Protein AF-A0A1Y2G7P1-F1 (afdb_monomer)

pLDDT: mean 73.38, std 20.94, range [23.89, 98.38]

Radius of gyration: 33.68 Å; Cα contacts (8 Å, |Δi|>4): 853; chains: 1; bounding box: 93×78×113 Å

InterPro domains:
  IPR045379 Crinkler effector protein, N-terminal [PF20147] (40-135)
  IPR052980 Crinkler effector [PTHR33129] (249-434)

Secondary structure (DSSP, 8-state):
--------------------------------PPPPPPEEEEEEEETTS--EEEEEETTSBHHHHHHHHHHH-TTTTTT--GGG-EEEEPPTT--HHHHTT--GGG-EE---TT-BGGGT-TT---SS-EEEEEEPPPPPPTTSSTTSSSSSSS----------PPPHHHHHHTTTTHHHHEETTEE-GGGS-HHHHHHHHHTSSEEPPTTSGGGHHHHHHHHTTT--TTT-SEEE-GGG---TTT-SSEEE--HHHHHHHHHHHHHH-S-TT---SS-EEEEE-STTSSHHHHHHHHHHHHHHT--SSSPPEEEEEPTT-SEEEEEETTTEEEEEEHHHHHHHHTSTTEEEEEES-SS----SSEEEEE--HHHHH-TT-THHHHHHH---EEEPPPPPHHHHHHHHHH-GGGTTS-HHHHHHHHHHHHHHHHSS------EEESS----S---TT-EEEE-SGGGTT-SEEETTTEEEEE---S---EEHHHHHHHHHHHHHTTSS-TT---EEEEEEEGGGGGGPPPPPEE-TTSSB-TT--HHHHTSEEEEEEE-HHHHHHHS-------------

Nearest PDB structures (foldseek):
  5tla-assembly7_G  TM=8.355E-01  e=1.843E-03  Mus musculus
  5vix-assembly1_A  TM=7.094E-01  e=5.937E-04  Naegleria fowleri
  7sol-assembly2_D  TM=7.019E-01  e=7.037E-04  Triticum aestivum
  3dbh-assembly2_I  TM=6.854E-01  e=6.784E-03  Homo sapiens
  2k8h-assembly1_A  TM=5.312E-01  e=1.619E-01  Trypanosoma brucei

Mean predicted aligned error: 20.83 Å

Structure (mmCIF, N/CA/C/O backbone):
data_AF-A0A1Y2G7P1-F1
#
_entry.id   AF-A0A1Y2G7P1-F1
#
loop_
_atom_site.group_PDB
_atom_site.id
_atom_site.type_symbol
_atom_site.label_atom_id
_atom_site.label_alt_id
_atom_site.label_comp_id
_atom_site.label_asym_id
_atom_site.label_entity_id
_atom_site.label_seq_id
_atom_site.pdbx_PDB_ins_code
_atom_site.Cartn_x
_atom_site.Cartn_y
_atom_site.Cartn_z
_atom_site.occupancy
_atom_site.B_iso_or_equiv
_atom_site.auth_seq_id
_atom_site.auth_comp_id
_atom_site.auth_asym_id
_atom_site.auth_atom_id
_atom_site.pdbx_PDB_model_num
ATOM 1 N N . MET A 1 1 ? 52.754 43.845 -76.822 1.00 31.30 1 MET A N 1
ATOM 2 C CA . MET A 1 1 ? 53.497 45.086 -76.475 1.00 31.30 1 MET A CA 1
ATOM 3 C C . MET A 1 1 ? 53.002 46.205 -77.381 1.00 31.30 1 MET A C 1
ATOM 5 O O . MET A 1 1 ? 52.709 45.848 -78.515 1.00 31.30 1 MET A O 1
ATOM 9 N N . PRO A 1 2 ? 52.961 47.497 -76.981 1.00 49.12 2 PRO A N 1
ATOM 10 C CA . PRO A 1 2 ? 53.191 48.156 -75.670 1.00 49.12 2 PRO A CA 1
ATOM 11 C C . PRO A 1 2 ? 51.862 48.698 -75.052 1.00 49.12 2 PRO A C 1
ATOM 13 O O . PRO A 1 2 ? 50.870 48.783 -75.759 1.00 49.12 2 PRO A O 1
ATOM 16 N N . LYS A 1 3 ? 51.668 48.835 -73.722 1.00 32.94 3 LYS A N 1
ATOM 17 C CA . LYS A 1 3 ? 52.196 49.800 -72.703 1.00 32.94 3 LYS A CA 1
ATOM 18 C C . LYS A 1 3 ? 51.730 51.259 -72.932 1.00 32.94 3 LYS A C 1
ATOM 20 O O . LYS A 1 3 ? 51.792 51.708 -74.059 1.00 32.94 3 LYS A O 1
ATOM 25 N N . ALA A 1 4 ? 51.378 52.089 -71.941 1.00 35.31 4 ALA A N 1
ATOM 26 C CA . ALA A 1 4 ? 51.172 51.946 -70.494 1.00 35.31 4 ALA A CA 1
ATOM 27 C C . ALA A 1 4 ? 50.626 53.265 -69.876 1.00 35.31 4 ALA A C 1
ATOM 29 O O . ALA A 1 4 ? 50.975 54.344 -70.330 1.00 35.31 4 ALA A O 1
ATOM 30 N N . LYS A 1 5 ? 49.846 53.099 -68.793 1.00 33.88 5 LYS A N 1
ATOM 31 C CA . LYS A 1 5 ? 49.753 53.823 -67.496 1.00 33.88 5 LYS A CA 1
ATOM 32 C C . LYS A 1 5 ? 49.990 55.342 -67.366 1.00 33.88 5 LYS A C 1
ATOM 34 O O . LYS A 1 5 ? 51.083 55.821 -67.629 1.00 33.88 5 LYS A O 1
ATOM 39 N N . SER A 1 6 ? 49.084 55.977 -66.608 1.00 28.23 6 SER A N 1
ATOM 40 C CA . SER A 1 6 ? 49.309 56.745 -65.350 1.00 28.23 6 SER A CA 1
ATOM 41 C C . SER A 1 6 ? 47.959 57.362 -64.903 1.00 28.23 6 SER A C 1
ATOM 43 O O . SER A 1 6 ? 47.128 57.590 -65.769 1.00 28.23 6 SER A O 1
ATOM 45 N N . ALA A 1 7 ? 47.635 57.781 -63.675 1.00 32.50 7 ALA A N 1
ATOM 46 C CA . ALA A 1 7 ? 47.736 57.289 -62.297 1.00 32.50 7 ALA A CA 1
ATOM 47 C C . ALA A 1 7 ? 47.004 58.333 -61.406 1.00 32.50 7 ALA A C 1
ATOM 49 O O . ALA A 1 7 ? 47.120 59.526 -61.660 1.00 32.50 7 ALA A O 1
ATOM 50 N N . ARG A 1 8 ? 46.362 57.867 -60.319 1.00 27.34 8 ARG A N 1
ATOM 51 C CA . ARG A 1 8 ? 45.894 58.590 -59.104 1.00 27.34 8 ARG A CA 1
ATOM 52 C C . ARG A 1 8 ? 44.649 59.499 -59.153 1.00 27.34 8 ARG A C 1
ATOM 54 O O . ARG A 1 8 ? 44.641 60.568 -59.740 1.00 27.34 8 ARG A O 1
ATOM 61 N N . GLY A 1 9 ? 43.689 59.129 -58.299 1.00 28.19 9 GLY A N 1
ATOM 62 C CA . GLY A 1 9 ? 42.699 59.998 -57.656 1.00 28.19 9 GLY A CA 1
ATOM 63 C C . GLY A 1 9 ? 42.065 59.254 -56.472 1.00 28.19 9 GLY A C 1
ATOM 64 O O . GLY A 1 9 ? 41.576 58.140 -56.636 1.00 28.19 9 GLY A O 1
ATOM 65 N N . THR A 1 10 ? 42.156 59.816 -55.266 1.00 26.39 10 THR A N 1
ATOM 66 C CA . THR A 1 10 ? 41.773 59.209 -53.976 1.00 26.39 10 THR A CA 1
ATOM 67 C C . THR A 1 10 ? 40.494 59.811 -53.388 1.00 26.39 10 THR A C 1
ATOM 69 O O . THR A 1 10 ? 40.346 61.024 -53.406 1.00 26.39 10 THR A O 1
ATOM 72 N N . ARG A 1 11 ? 39.713 58.937 -52.724 1.00 26.28 11 ARG A N 1
ATOM 73 C CA . ARG A 1 11 ? 38.781 59.143 -51.584 1.00 26.28 11 ARG A CA 1
ATOM 74 C C . ARG A 1 11 ? 37.561 60.070 -51.761 1.00 26.28 11 ARG A C 1
ATOM 76 O O . ARG A 1 11 ? 37.703 61.282 -51.757 1.00 26.28 11 ARG A O 1
ATOM 83 N N . ASN A 1 12 ? 36.351 59.495 -51.685 1.00 26.86 12 ASN A N 1
ATOM 84 C CA . ASN A 1 12 ? 35.457 59.614 -50.513 1.00 26.86 12 ASN A CA 1
ATOM 85 C C . ASN A 1 12 ? 34.122 58.851 -50.689 1.00 26.86 12 ASN A C 1
ATOM 87 O O . ASN A 1 12 ? 33.526 58.872 -51.755 1.00 26.86 12 ASN A O 1
ATOM 91 N N . SER A 1 13 ? 33.742 58.193 -49.587 1.00 27.02 13 SER A N 1
ATOM 92 C CA . SER A 1 13 ? 32.450 57.787 -48.991 1.00 27.02 13 SER A CA 1
ATOM 93 C C . SER A 1 13 ? 31.149 57.566 -49.799 1.00 27.02 13 SER A C 1
ATOM 95 O O . SER A 1 13 ? 30.911 58.215 -50.811 1.00 27.02 13 SER A O 1
ATOM 97 N N . PRO A 1 14 ? 30.244 56.682 -49.309 1.00 33.09 14 PRO A N 1
ATOM 98 C CA . PRO A 1 14 ? 29.271 55.991 -50.147 1.00 33.09 14 PRO A CA 1
ATOM 99 C C . PRO A 1 14 ? 27.793 56.385 -49.937 1.00 33.09 14 PRO A C 1
ATOM 101 O O . PRO A 1 14 ? 27.332 56.604 -48.824 1.00 33.09 14 PRO A O 1
ATOM 104 N N . ILE A 1 15 ? 27.071 56.303 -51.060 1.00 29.05 15 ILE A N 1
ATOM 105 C CA . ILE A 1 15 ? 25.807 55.574 -51.297 1.00 29.05 15 ILE A CA 1
ATOM 106 C C . ILE A 1 15 ? 24.517 56.068 -50.615 1.00 29.05 15 ILE A C 1
ATOM 108 O O . ILE A 1 15 ? 24.265 55.870 -49.431 1.00 29.05 15 ILE A O 1
ATOM 112 N N . SER A 1 16 ? 23.599 56.525 -51.473 1.00 25.27 16 SER A N 1
ATOM 113 C CA . SER A 1 16 ? 22.150 56.346 -51.332 1.00 25.27 16 SER A CA 1
ATOM 114 C C . SER A 1 16 ? 21.511 56.119 -52.715 1.00 25.27 16 SER A C 1
ATOM 116 O O . SER A 1 16 ? 22.086 56.538 -53.721 1.00 25.27 16 SER A O 1
ATOM 118 N N . ARG A 1 17 ? 20.303 55.523 -52.714 1.00 25.19 17 ARG A N 1
ATOM 119 C CA . ARG A 1 17 ? 19.355 55.252 -53.829 1.00 25.19 17 ARG A CA 1
ATOM 120 C C . ARG A 1 17 ? 19.599 53.983 -54.648 1.00 25.19 17 ARG A C 1
ATOM 122 O O . ARG A 1 17 ? 20.732 53.644 -54.941 1.00 25.19 17 ARG A O 1
ATOM 129 N N . SER A 1 18 ? 18.599 53.303 -55.202 1.00 23.89 18 SER A N 1
ATOM 130 C CA . SER A 1 18 ? 17.183 52.994 -54.907 1.00 23.89 18 SER A CA 1
ATOM 131 C C . SER A 1 18 ? 16.720 52.180 -56.125 1.00 23.89 18 SER A C 1
ATOM 133 O O . SER A 1 18 ? 17.020 52.630 -57.225 1.00 23.89 18 SER A O 1
ATOM 135 N N . SER A 1 19 ? 15.992 51.070 -55.912 1.00 25.33 19 SER A N 1
ATOM 136 C CA . SER A 1 19 ? 15.000 50.405 -56.807 1.00 25.33 19 SER A CA 1
ATOM 137 C C . SER A 1 19 ? 15.372 50.145 -58.292 1.00 25.33 19 SER A C 1
ATOM 139 O O . SER A 1 19 ? 15.905 50.995 -58.987 1.00 25.33 19 SER A O 1
ATOM 141 N N . THR A 1 20 ? 15.024 49.024 -58.940 1.00 26.11 20 THR A N 1
ATOM 142 C CA . THR A 1 20 ? 13.643 48.559 -59.191 1.00 26.11 20 THR A CA 1
ATOM 143 C C . THR A 1 20 ? 13.661 47.161 -59.864 1.00 26.11 20 THR A C 1
ATOM 145 O O . THR A 1 20 ? 14.368 46.990 -60.851 1.00 26.11 20 THR A O 1
ATOM 148 N N . THR A 1 21 ? 12.826 46.226 -59.361 1.00 26.00 21 THR A N 1
ATOM 149 C CA . THR A 1 21 ? 12.018 45.177 -60.067 1.00 26.00 21 THR A CA 1
ATOM 150 C C . THR A 1 21 ? 12.708 44.071 -60.903 1.00 26.00 21 THR A C 1
ATOM 152 O O . THR A 1 21 ? 13.598 44.355 -61.684 1.00 26.00 21 THR A O 1
ATOM 155 N N . ASN A 1 22 ? 12.320 42.782 -60.885 1.00 25.75 22 ASN A N 1
ATOM 156 C CA . ASN A 1 22 ? 10.956 42.228 -60.894 1.00 25.75 22 ASN A CA 1
ATOM 157 C C . ASN A 1 22 ? 10.887 40.715 -60.519 1.00 25.75 22 ASN A C 1
ATOM 159 O O . ASN A 1 22 ? 11.654 39.909 -61.032 1.00 25.75 22 ASN A O 1
ATOM 163 N N . ASN A 1 23 ? 9.823 40.371 -59.778 1.00 26.50 23 ASN A N 1
ATOM 164 C CA . ASN A 1 23 ? 8.912 39.217 -59.926 1.00 26.50 23 ASN A CA 1
ATOM 165 C C . ASN A 1 23 ? 9.132 37.789 -59.344 1.00 26.50 23 ASN A C 1
ATOM 167 O O . ASN A 1 23 ? 10.006 37.034 -59.751 1.00 26.50 23 ASN A O 1
ATOM 171 N N . LYS A 1 24 ? 8.072 37.408 -58.588 1.00 24.95 24 LYS A N 1
ATOM 172 C CA . LYS A 1 24 ? 7.385 36.102 -58.387 1.00 24.95 24 LYS A CA 1
ATOM 173 C C . LYS A 1 24 ? 7.807 35.163 -57.239 1.00 24.95 24 LYS A C 1
ATOM 175 O O . LYS A 1 24 ? 8.541 34.205 -57.448 1.00 24.95 24 LYS A O 1
ATOM 180 N N . SER A 1 25 ? 7.148 35.305 -56.081 1.00 26.67 25 SER A N 1
ATOM 181 C CA . SER A 1 25 ? 6.130 34.362 -55.536 1.00 26.67 25 SER A CA 1
ATOM 182 C C . SER A 1 25 ? 5.755 34.743 -54.087 1.00 26.67 25 SER A C 1
ATOM 184 O O . SER A 1 25 ? 6.578 35.335 -53.393 1.00 26.67 25 SER A O 1
ATOM 186 N N . PRO A 1 26 ? 4.509 34.497 -53.635 1.00 26.91 26 PRO A N 1
ATOM 187 C CA . PRO A 1 26 ? 3.880 35.295 -52.588 1.00 26.91 26 PRO A CA 1
ATOM 188 C C . PRO A 1 26 ? 4.184 34.790 -51.177 1.00 26.91 26 PRO A C 1
ATOM 190 O O . PRO A 1 26 ? 4.073 33.602 -50.875 1.00 26.91 26 PRO A O 1
ATOM 193 N N . ALA A 1 27 ? 4.457 35.734 -50.281 1.00 29.80 27 ALA A N 1
ATOM 194 C CA . ALA A 1 27 ? 4.279 35.535 -48.856 1.00 29.80 27 ALA A CA 1
ATOM 195 C C . ALA A 1 27 ? 2.784 35.308 -48.573 1.00 29.80 27 ALA A C 1
ATOM 197 O O . ALA A 1 27 ? 1.966 36.207 -48.764 1.00 29.80 27 ALA A O 1
ATOM 198 N N . LYS A 1 28 ? 2.424 34.110 -48.105 1.00 28.98 28 LYS A N 1
ATOM 199 C CA . LYS A 1 28 ? 1.249 33.941 -47.248 1.00 28.98 28 LYS A CA 1
ATOM 200 C C . LYS A 1 28 ? 1.740 34.004 -45.811 1.00 28.98 28 LYS A C 1
ATOM 202 O O . LYS A 1 28 ? 2.539 33.167 -45.393 1.00 28.98 28 LYS A O 1
ATOM 207 N N . SER A 1 29 ? 1.263 35.002 -45.075 1.00 31.45 29 SER A N 1
ATOM 208 C CA . SER A 1 29 ? 1.263 34.970 -43.621 1.00 31.45 29 SER A CA 1
ATOM 209 C C . SER A 1 29 ? 0.626 33.651 -43.178 1.00 31.45 29 SER A C 1
ATOM 211 O O . SER A 1 29 ? -0.489 33.320 -43.584 1.00 31.45 29 SER A O 1
ATOM 213 N N . LYS A 1 30 ? 1.320 32.864 -42.355 1.00 31.47 30 LYS A N 1
ATOM 214 C CA . LYS A 1 30 ? 0.614 31.907 -41.507 1.00 31.47 30 LYS A CA 1
ATOM 215 C C . LYS A 1 30 ? 0.112 32.700 -40.313 1.00 31.47 30 LYS A C 1
ATOM 217 O O . LYS A 1 30 ? 0.827 32.898 -39.338 1.00 31.47 30 LYS A O 1
ATOM 222 N N . ASN A 1 31 ? -1.098 33.225 -40.478 1.00 31.62 31 ASN A N 1
ATOM 223 C CA . ASN A 1 31 ? -1.958 33.590 -39.369 1.00 31.62 31 ASN A CA 1
ATOM 224 C C . ASN A 1 31 ? -2.006 32.392 -38.410 1.00 31.62 31 ASN A C 1
ATOM 226 O O . ASN A 1 31 ? -2.341 31.287 -38.834 1.00 31.62 31 ASN A O 1
ATOM 230 N N . ASN A 1 32 ? -1.703 32.613 -37.133 1.00 39.03 32 ASN A N 1
ATOM 231 C CA . ASN A 1 32 ? -2.288 31.803 -36.073 1.00 39.03 32 ASN A CA 1
ATOM 232 C C . ASN A 1 32 ? -3.768 32.209 -35.987 1.00 39.03 32 ASN A C 1
ATOM 234 O O . ASN A 1 32 ? -4.144 33.010 -35.138 1.00 39.03 32 ASN A O 1
ATOM 238 N N . GLU A 1 33 ? -4.591 31.739 -36.924 1.00 38.78 33 GLU A N 1
ATOM 239 C CA . GLU A 1 33 ? -6.025 31.638 -36.667 1.00 38.78 33 GLU A CA 1
ATOM 240 C C . GLU A 1 33 ? -6.213 30.381 -35.816 1.00 38.78 33 GLU A C 1
ATOM 242 O O . GLU A 1 33 ? -5.834 29.283 -36.229 1.00 38.78 33 GLU A O 1
ATOM 247 N N . SER A 1 34 ? -6.770 30.546 -34.617 1.00 48.38 34 SER A N 1
ATOM 248 C CA . SER A 1 34 ? -7.435 29.449 -33.920 1.00 48.38 34 SER A CA 1
ATOM 249 C C . SER A 1 34 ? -8.430 28.786 -34.887 1.00 48.38 34 SER A C 1
ATOM 251 O O . SER A 1 34 ? -9.052 29.495 -35.690 1.00 48.38 34 SER A O 1
ATOM 253 N N . PRO A 1 35 ? -8.569 27.446 -34.876 1.00 55.44 35 PRO A N 1
ATOM 254 C CA . PRO A 1 35 ? -9.519 26.775 -35.754 1.00 55.44 35 PRO A CA 1
ATOM 255 C C . PRO A 1 35 ? -10.901 27.397 -35.543 1.00 55.44 35 PRO A C 1
ATOM 257 O O . PRO A 1 35 ? -11.364 27.526 -34.409 1.00 55.44 35 PRO A O 1
ATOM 260 N N . LYS A 1 36 ? -11.532 27.865 -36.629 1.00 62.06 36 LYS A N 1
ATOM 261 C CA . LYS A 1 36 ? -12.853 28.493 -36.532 1.00 62.06 36 LYS A CA 1
ATOM 262 C C . LYS A 1 36 ? -13.817 27.492 -35.891 1.00 62.06 36 LYS A C 1
ATOM 264 O O . LYS A 1 36 ? -13.883 26.362 -36.368 1.00 62.06 36 LYS A O 1
ATOM 269 N N . PRO A 1 37 ? -14.565 27.896 -34.856 1.00 67.62 37 PRO A N 1
ATOM 270 C CA . PRO A 1 37 ? -15.436 26.993 -34.124 1.00 67.62 37 PRO A CA 1
ATOM 271 C C . PRO A 1 37 ? -16.481 26.375 -35.049 1.00 67.62 37 PRO A C 1
ATOM 273 O O . PRO A 1 37 ? -17.202 27.077 -35.766 1.00 67.62 37 PRO A O 1
ATOM 276 N N . ILE A 1 38 ? -16.530 25.045 -35.047 1.00 79.88 38 ILE A N 1
ATOM 277 C CA . ILE A 1 38 ? -17.348 24.237 -35.950 1.00 79.88 38 ILE A CA 1
ATOM 278 C C . ILE A 1 38 ? -18.641 23.869 -35.223 1.00 79.88 38 ILE A C 1
ATOM 280 O O . ILE A 1 38 ? -18.626 23.562 -34.032 1.00 79.88 38 ILE A O 1
ATOM 284 N N . LYS A 1 39 ? -19.780 23.892 -35.924 1.00 81.19 39 LYS A N 1
ATOM 285 C CA . LYS A 1 39 ? -21.043 23.377 -35.378 1.00 81.19 39 LYS A CA 1
ATOM 286 C C . LYS A 1 39 ? -21.037 21.850 -35.434 1.00 81.19 39 LYS A C 1
ATOM 288 O O . LYS A 1 39 ? -20.997 21.276 -36.517 1.00 81.19 39 LYS A O 1
ATOM 293 N N . LEU A 1 40 ? -21.115 21.217 -34.273 1.00 81.31 40 LEU A N 1
ATOM 294 C CA . LEU A 1 40 ? -21.243 19.779 -34.091 1.00 81.31 40 LEU A CA 1
ATOM 295 C C . LEU A 1 40 ? -22.725 19.418 -33.965 1.00 81.31 40 LEU A C 1
ATOM 297 O O . LEU A 1 40 ? -23.466 20.079 -33.237 1.00 81.31 40 LEU A O 1
ATOM 301 N N . LYS A 1 41 ? -23.156 18.361 -34.658 1.00 82.06 41 LYS A N 1
ATOM 302 C CA . LYS A 1 41 ? -24.467 17.736 -34.451 1.00 82.06 41 LYS A CA 1
ATOM 303 C C . LYS A 1 41 ? -24.257 16.417 -33.711 1.00 82.06 41 LYS A C 1
ATOM 305 O O . LYS A 1 41 ? -23.671 15.492 -34.263 1.00 82.06 41 LYS A O 1
ATOM 310 N N . LEU A 1 42 ? -24.726 16.360 -32.471 1.00 84.31 42 LEU A N 1
ATOM 311 C CA . LEU A 1 42 ? -24.553 15.237 -31.552 1.00 84.31 42 LEU A CA 1
ATOM 312 C C . LEU A 1 42 ? -25.895 14.521 -31.389 1.00 84.31 42 LEU A C 1
ATOM 314 O O . LEU A 1 42 ? -26.913 15.181 -31.189 1.00 84.31 42 LEU A O 1
ATOM 318 N N . PHE A 1 43 ? -25.911 13.196 -31.482 1.00 79.12 43 PHE A N 1
ATOM 319 C CA . PHE A 1 43 ? -27.085 12.356 -31.255 1.00 79.12 43 PHE A CA 1
ATOM 320 C C . PHE A 1 43 ? -27.041 11.792 -29.833 1.00 79.12 43 PHE A C 1
ATOM 322 O O . PHE A 1 43 ? -26.164 11.005 -29.488 1.00 79.12 43 PHE A O 1
ATOM 329 N N . CYS A 1 44 ? -27.983 12.219 -29.003 1.00 82.31 44 CYS A N 1
ATOM 330 C CA . CYS A 1 44 ? -28.086 11.869 -27.597 1.00 82.31 44 CYS A CA 1
ATOM 331 C C . CYS A 1 44 ? -29.008 10.659 -27.413 1.00 82.31 44 CYS A C 1
ATOM 333 O O . CYS A 1 44 ? -30.146 10.654 -27.891 1.00 82.31 44 CYS A O 1
ATOM 335 N N . LEU A 1 45 ? -28.506 9.653 -26.702 1.00 78.69 45 LEU A N 1
ATOM 336 C CA . LEU A 1 45 ? -29.203 8.425 -26.340 1.00 78.69 45 LEU A CA 1
ATOM 337 C C . LEU A 1 45 ? -29.449 8.429 -24.830 1.00 78.69 45 LEU A C 1
ATOM 339 O O . LEU A 1 45 ? -28.504 8.532 -24.047 1.00 78.69 45 LEU A O 1
ATOM 343 N N . VAL A 1 46 ? -30.713 8.316 -24.432 1.00 80.75 46 VAL A N 1
ATOM 344 C CA . VAL A 1 46 ? -31.150 8.235 -23.032 1.00 80.75 46 VAL A CA 1
ATOM 345 C C . VAL A 1 46 ? -31.907 6.922 -22.866 1.00 80.75 46 VAL A C 1
ATOM 347 O O . VAL A 1 46 ? -32.725 6.561 -23.710 1.00 80.75 46 VAL A O 1
ATOM 350 N N . GLU A 1 47 ? -31.620 6.182 -21.799 1.00 70.75 47 GLU A N 1
ATOM 351 C CA . GLU A 1 47 ? -32.280 4.903 -21.532 1.00 70.75 47 GLU A CA 1
ATOM 352 C C . GLU A 1 47 ? -33.789 5.110 -21.313 1.00 70.75 47 GLU A C 1
ATOM 354 O O . GLU A 1 47 ? -34.194 5.850 -20.420 1.00 70.75 47 GLU A O 1
ATOM 359 N N . GLY A 1 48 ? -34.618 4.459 -22.137 1.00 64.38 48 GLY A N 1
ATOM 360 C CA . GLY A 1 48 ? -36.083 4.540 -22.060 1.00 64.38 48 GLY A CA 1
ATOM 361 C C . GLY A 1 48 ? -36.733 5.693 -22.837 1.00 64.38 48 GLY A C 1
ATOM 362 O O . GLY A 1 48 ? -37.957 5.750 -22.887 1.00 64.38 48 GLY A O 1
ATOM 363 N N . GLU A 1 49 ? -35.953 6.559 -23.489 1.00 73.69 49 GLU A N 1
ATOM 364 C CA . GLU A 1 49 ? -36.443 7.733 -24.229 1.00 73.69 49 GLU A CA 1
ATOM 365 C C . GLU A 1 49 ? -36.010 7.687 -25.708 1.00 73.69 49 GLU A C 1
ATOM 367 O O . GLU A 1 49 ? -34.983 7.086 -26.043 1.00 73.69 49 GLU A O 1
ATOM 372 N N . PRO A 1 50 ? -36.757 8.320 -26.634 1.00 72.31 50 PRO A N 1
ATOM 373 C CA . PRO A 1 50 ? -36.354 8.387 -28.032 1.00 72.31 50 PRO A CA 1
ATOM 374 C C . PRO A 1 50 ? -35.084 9.233 -28.204 1.00 72.31 50 PRO A C 1
ATOM 376 O O . PRO A 1 50 ? -34.925 10.296 -27.601 1.00 72.31 50 PRO A O 1
ATOM 379 N N . ALA A 1 51 ? -34.190 8.775 -29.083 1.00 77.44 51 ALA A N 1
ATOM 380 C CA . ALA A 1 51 ? -32.969 9.495 -29.423 1.00 77.44 51 ALA A CA 1
ATOM 381 C C . ALA A 1 51 ? -33.279 10.885 -30.005 1.00 77.44 51 ALA A C 1
ATOM 383 O O . ALA A 1 51 ? -34.177 11.043 -30.835 1.00 77.44 51 ALA A O 1
ATOM 384 N N . PHE A 1 52 ? -32.492 11.889 -29.625 1.00 82.56 52 PHE A N 1
ATOM 385 C CA . PHE A 1 52 ? -32.646 13.262 -30.112 1.00 82.56 52 PHE A CA 1
ATOM 386 C C . PHE A 1 52 ? -31.290 13.885 -30.434 1.00 82.56 52 PHE A C 1
ATOM 388 O O . PHE A 1 52 ? -30.262 13.426 -29.953 1.00 82.56 52 PHE A O 1
ATOM 395 N N . SER A 1 53 ? -31.262 14.933 -31.263 1.00 84.38 53 SER A N 1
ATOM 396 C CA . SER A 1 53 ? -30.006 15.601 -31.627 1.00 84.38 53 SER A CA 1
ATOM 397 C C . SER A 1 53 ? -29.876 17.000 -31.033 1.00 84.38 53 SER A C 1
ATOM 399 O O . SER A 1 53 ? -30.822 17.793 -31.106 1.00 84.38 53 SER A O 1
ATOM 401 N N . VAL A 1 54 ? -28.677 17.327 -30.559 1.00 88.06 54 VAL A N 1
ATOM 402 C CA . VAL A 1 54 ? -28.271 18.654 -30.084 1.00 88.06 54 VAL A CA 1
ATOM 403 C C . VAL A 1 54 ? -27.233 19.235 -31.041 1.00 88.06 54 VAL A C 1
ATOM 405 O O . VAL A 1 54 ? -26.371 18.521 -31.550 1.00 88.06 54 VAL A O 1
ATOM 408 N N . ILE A 1 55 ? -27.337 20.536 -31.319 1.00 84.31 55 ILE A N 1
ATOM 409 C CA . ILE A 1 55 ? -26.348 21.271 -32.110 1.00 84.31 55 ILE A CA 1
ATOM 410 C C . ILE A 1 55 ? -25.593 22.193 -31.161 1.00 84.31 55 ILE A C 1
ATOM 412 O O . ILE A 1 55 ? -26.214 23.036 -30.520 1.00 84.31 55 ILE A O 1
ATOM 416 N N . ILE A 1 56 ? -24.273 22.052 -31.106 1.00 88.12 56 ILE A N 1
ATOM 417 C CA . ILE A 1 56 ? -23.394 22.843 -30.237 1.00 88.12 56 ILE A CA 1
ATOM 418 C C . ILE A 1 56 ? -22.123 23.235 -30.989 1.00 88.12 56 ILE A C 1
ATOM 420 O O . ILE A 1 56 ? -21.779 22.608 -31.991 1.00 88.12 56 ILE A O 1
ATOM 424 N N . ARG A 1 57 ? -21.423 24.286 -30.564 1.00 82.88 57 ARG A N 1
ATOM 425 C CA . ARG A 1 57 ? -20.142 24.656 -31.174 1.00 82.88 57 ARG A CA 1
ATOM 426 C C . ARG A 1 57 ? -18.977 23.936 -30.496 1.00 82.88 57 ARG A C 1
ATOM 428 O O . ARG A 1 57 ? -19.016 23.669 -29.303 1.00 82.88 57 ARG A O 1
ATOM 435 N N . SER A 1 58 ? -17.924 23.652 -31.255 1.00 78.56 58 SER A N 1
ATOM 436 C CA . SER A 1 58 ? -16.739 22.938 -30.764 1.00 78.56 58 SER A CA 1
ATOM 437 C C . SER A 1 58 ? -15.909 23.715 -29.729 1.00 78.56 58 SER A C 1
ATOM 439 O O . SER A 1 58 ? -15.116 23.105 -29.025 1.00 78.56 58 SER A O 1
ATOM 441 N N . ASP A 1 59 ? -16.056 25.041 -29.649 1.00 77.25 59 ASP A N 1
ATOM 442 C CA . ASP A 1 59 ? -15.407 25.904 -28.645 1.00 77.25 59 ASP A CA 1
ATOM 443 C C . ASP A 1 59 ? -16.182 25.991 -27.323 1.00 77.25 59 ASP A C 1
ATOM 445 O O . ASP A 1 59 ? -15.726 26.631 -26.382 1.00 77.25 59 ASP A O 1
ATOM 449 N N . GLN A 1 60 ? -17.362 25.373 -27.245 1.00 80.50 60 GLN A N 1
ATOM 450 C CA . GLN A 1 60 ? -18.143 25.323 -26.014 1.00 80.50 60 GLN A CA 1
ATOM 451 C C . GLN A 1 60 ? -17.686 24.167 -25.122 1.00 80.50 60 GLN A C 1
ATOM 453 O O . GLN A 1 60 ? -17.070 23.199 -25.583 1.00 80.50 60 GLN A O 1
ATOM 458 N N . THR A 1 61 ? -17.969 24.301 -23.830 1.00 82.50 61 THR A N 1
ATOM 459 C CA . THR A 1 61 ? -17.542 23.364 -22.788 1.00 82.50 61 THR A CA 1
ATOM 460 C C . THR A 1 61 ? -18.481 22.163 -22.673 1.00 82.50 61 THR A C 1
ATOM 462 O O . THR A 1 61 ? -19.559 22.110 -23.275 1.00 82.50 61 THR A O 1
ATOM 465 N N . ILE A 1 62 ? -18.078 21.176 -21.871 1.00 81.38 62 ILE A N 1
ATOM 466 C CA . ILE A 1 62 ? -18.934 20.034 -21.531 1.00 81.38 62 ILE A CA 1
ATOM 467 C C . ILE A 1 62 ? -20.161 20.473 -20.710 1.00 81.38 62 ILE A C 1
ATOM 469 O O . ILE A 1 62 ? -21.228 19.885 -20.880 1.00 81.38 62 ILE A O 1
ATOM 473 N N . ASP A 1 63 ? -20.061 21.517 -19.885 1.00 82.94 63 ASP A N 1
ATOM 474 C CA . ASP A 1 63 ? -21.218 22.059 -19.156 1.00 82.94 63 ASP A CA 1
ATOM 475 C C . ASP A 1 63 ? -22.234 22.713 -20.089 1.00 82.94 63 ASP A C 1
ATOM 477 O O . ASP A 1 63 ? -23.421 22.397 -20.015 1.00 82.94 63 ASP A O 1
ATOM 481 N N . ASP A 1 64 ? -21.764 23.510 -21.053 1.00 85.31 64 ASP A N 1
ATOM 482 C CA . ASP A 1 64 ? -22.635 24.080 -22.087 1.00 85.31 64 ASP A CA 1
ATOM 483 C C . ASP A 1 64 ? -23.377 22.974 -22.862 1.00 85.31 64 ASP A C 1
ATOM 485 O O . ASP A 1 64 ? -24.534 23.134 -23.262 1.00 85.31 64 ASP A O 1
ATOM 489 N N . LEU A 1 65 ? -22.723 21.822 -23.069 1.00 86.50 65 LEU A N 1
ATOM 490 C CA . LEU A 1 65 ? -23.343 20.650 -23.682 1.00 86.50 65 LEU A CA 1
ATOM 491 C C . LEU A 1 65 ? -24.402 20.011 -22.781 1.00 86.50 65 LEU A C 1
ATOM 493 O O . LEU A 1 65 ? -25.477 19.669 -23.273 1.00 86.50 65 LEU A O 1
ATOM 497 N N . LYS A 1 66 ? -24.134 19.854 -21.482 1.00 88.56 66 LYS A N 1
ATOM 498 C CA . LYS A 1 66 ? -25.116 19.327 -20.521 1.00 88.56 66 LYS A CA 1
ATOM 499 C C . LYS A 1 66 ? -26.352 20.222 -20.442 1.00 88.56 66 LYS A C 1
ATOM 501 O O . LYS A 1 66 ? -27.473 19.709 -20.486 1.00 88.56 66 LYS A O 1
ATOM 506 N N . ASP A 1 67 ? -26.157 21.537 -20.419 1.00 87.81 67 ASP A N 1
ATOM 507 C CA . ASP A 1 67 ? -27.238 22.521 -20.442 1.00 87.81 67 ASP A CA 1
ATOM 508 C C . ASP A 1 67 ? -28.053 22.426 -21.737 1.00 87.81 67 ASP A C 1
ATOM 510 O O . ASP A 1 67 ? -29.285 22.353 -21.701 1.00 87.81 67 ASP A O 1
ATOM 514 N N . ALA A 1 68 ? -27.383 22.334 -22.890 1.00 87.94 68 ALA A N 1
ATOM 515 C CA . ALA A 1 68 ? -28.045 22.192 -24.184 1.00 87.94 68 ALA A CA 1
ATOM 516 C C . ALA A 1 68 ? -28.827 20.870 -24.317 1.00 87.94 68 ALA A C 1
ATOM 518 O O . ALA A 1 68 ? -29.915 20.854 -24.897 1.00 87.94 68 ALA A O 1
ATOM 519 N N . ILE A 1 69 ? -28.305 19.766 -23.771 1.00 87.88 69 ILE A N 1
ATOM 520 C CA . ILE A 1 69 ? -28.982 18.460 -23.727 1.00 87.88 69 ILE A CA 1
ATOM 521 C C . ILE A 1 69 ? -30.234 18.537 -22.857 1.00 87.88 69 ILE A C 1
ATOM 523 O O . ILE A 1 69 ? -31.307 18.114 -23.297 1.00 87.88 69 ILE A O 1
ATOM 527 N N . LYS A 1 70 ? -30.119 19.118 -21.659 1.00 85.81 70 LYS A N 1
ATOM 528 C CA . LYS A 1 70 ? -31.246 19.260 -20.737 1.00 85.81 70 LYS A CA 1
ATOM 529 C C . LYS A 1 70 ? -32.347 20.141 -21.321 1.00 85.81 70 LYS A C 1
ATOM 531 O O . LYS A 1 70 ? -33.501 19.729 -21.323 1.00 85.81 70 LYS A O 1
ATOM 536 N N . ALA A 1 71 ? -31.994 21.299 -21.879 1.00 87.44 71 ALA A N 1
ATOM 537 C CA . ALA A 1 71 ? -32.951 22.216 -22.502 1.00 87.44 71 ALA A CA 1
ATOM 538 C C . ALA A 1 71 ? -33.673 21.592 -23.710 1.00 87.44 71 ALA A C 1
ATOM 540 O O . ALA A 1 71 ? -34.800 21.961 -24.036 1.00 87.44 71 ALA A O 1
ATOM 541 N N . LYS A 1 72 ? -33.036 20.637 -24.401 1.00 85.81 72 LYS A N 1
ATOM 542 C CA . LYS A 1 72 ? -33.625 19.976 -25.571 1.00 85.81 72 LYS A CA 1
ATOM 543 C C . LYS A 1 72 ? -34.652 18.902 -25.206 1.00 85.81 72 LYS A C 1
ATOM 545 O O . LYS A 1 72 ? -35.540 18.645 -26.019 1.00 85.81 72 LYS A O 1
ATOM 550 N N . ASN A 1 73 ? -34.536 18.287 -24.028 1.00 80.88 73 ASN A N 1
ATOM 551 C CA . ASN A 1 73 ? -35.459 17.260 -23.547 1.00 80.88 73 ASN A CA 1
ATOM 552 C C . ASN A 1 73 ? -35.692 17.380 -22.029 1.00 80.88 73 ASN A C 1
ATOM 554 O O . ASN A 1 73 ? -35.317 16.504 -21.252 1.00 80.88 73 ASN A O 1
ATOM 558 N N . GLU A 1 74 ? -36.313 18.483 -21.602 1.00 76.88 74 GLU A N 1
ATOM 559 C CA . GLU A 1 74 ? -36.524 18.794 -20.178 1.00 76.88 74 GLU A CA 1
ATOM 560 C C . GLU A 1 74 ? -37.320 17.711 -19.434 1.00 76.88 74 GLU A C 1
ATOM 562 O O . GLU A 1 74 ? -37.054 17.439 -18.263 1.00 76.88 74 GLU A O 1
ATOM 567 N N . ASN A 1 75 ? -38.261 17.054 -20.121 1.00 76.12 75 ASN A N 1
ATOM 568 C CA . ASN A 1 75 ? -39.112 16.018 -19.537 1.00 76.12 75 ASN A CA 1
ATOM 569 C C . ASN A 1 75 ? -38.312 14.773 -19.125 1.00 76.12 75 ASN A C 1
ATOM 571 O O . ASN A 1 75 ? -38.517 14.267 -18.022 1.00 76.12 75 ASN A O 1
ATOM 575 N N . ALA A 1 76 ? -37.368 14.326 -19.962 1.00 72.25 76 ALA A N 1
ATOM 576 C CA . ALA A 1 76 ? -36.518 13.163 -19.683 1.00 72.25 76 ALA A CA 1
ATOM 577 C C . ALA A 1 76 ? -35.559 13.381 -18.497 1.00 72.25 76 ALA A C 1
ATOM 579 O O . ALA A 1 76 ? -35.081 12.424 -17.889 1.00 72.25 76 ALA A O 1
ATOM 580 N N . PHE A 1 77 ? -35.284 14.640 -18.144 1.00 80.56 77 PHE A N 1
ATOM 581 C CA . PHE A 1 77 ? -34.348 15.017 -17.080 1.00 80.56 77 PHE A CA 1
ATOM 582 C C . PHE A 1 77 ? -35.023 15.772 -15.931 1.00 80.56 77 PHE A C 1
ATOM 584 O O . PHE A 1 77 ? -34.351 16.456 -15.151 1.00 80.56 77 PHE A O 1
ATOM 591 N N . ASN A 1 78 ? -36.350 15.665 -15.814 1.00 72.31 78 ASN A N 1
ATOM 592 C CA . ASN A 1 78 ? -37.111 16.417 -14.830 1.00 72.31 78 ASN A CA 1
ATOM 593 C C . ASN A 1 78 ? -36.618 16.121 -13.403 1.00 72.31 78 ASN A C 1
ATOM 595 O O . ASN A 1 78 ? -36.517 14.975 -12.963 1.00 72.31 78 ASN A O 1
ATOM 599 N N . GLY A 1 79 ? -36.297 17.186 -12.674 1.00 72.44 79 GLY A N 1
ATOM 600 C CA . GLY A 1 79 ? -35.766 17.118 -11.322 1.00 72.44 79 GLY A CA 1
ATOM 601 C C . GLY A 1 79 ? -34.249 16.962 -11.221 1.00 72.44 79 GLY A C 1
ATOM 602 O O . GLY A 1 79 ? -33.754 17.188 -10.122 1.00 72.44 79 GLY A O 1
ATOM 603 N N . THR A 1 80 ? -33.506 16.652 -12.287 1.00 77.12 80 THR A N 1
ATOM 604 C CA . THR A 1 80 ? -32.032 16.505 -12.278 1.00 77.12 80 THR A CA 1
ATOM 605 C C . THR A 1 80 ? -31.354 17.796 -12.739 1.00 77.12 80 THR A C 1
ATOM 607 O O . THR A 1 80 ? -31.773 18.402 -13.726 1.00 77.12 80 THR A O 1
ATOM 610 N N . ASP A 1 81 ? -30.328 18.270 -12.025 1.00 79.81 81 ASP A N 1
ATOM 611 C CA . ASP A 1 81 ? -29.556 19.442 -12.458 1.00 79.81 81 ASP A CA 1
ATOM 612 C C . ASP A 1 81 ? -28.688 19.071 -13.677 1.00 79.81 81 ASP A C 1
ATOM 614 O O . ASP A 1 81 ? -28.221 17.940 -13.777 1.00 79.81 81 ASP A O 1
ATOM 618 N N . ALA A 1 82 ? -28.483 19.994 -14.621 1.00 80.94 82 ALA A N 1
ATOM 619 C CA . ALA A 1 82 ? -27.705 19.720 -15.832 1.00 80.94 82 ALA A CA 1
ATOM 620 C C . ALA A 1 82 ? -26.293 19.229 -15.484 1.00 80.94 82 ALA A C 1
ATOM 622 O O . ALA A 1 82 ? -25.824 18.250 -16.060 1.00 80.94 82 ALA A O 1
ATOM 623 N N . LYS A 1 83 ? -25.667 19.826 -14.461 1.00 78.81 83 LYS A N 1
ATOM 624 C CA . LYS A 1 83 ? -24.340 19.433 -13.959 1.00 78.81 83 LYS A CA 1
ATOM 625 C C . LYS A 1 83 ? -24.260 17.967 -13.511 1.00 78.81 83 LYS A C 1
ATOM 627 O O . LYS A 1 83 ? -23.202 17.348 -13.642 1.00 78.81 83 LYS A O 1
ATOM 632 N N . ASP A 1 84 ? -25.377 17.408 -13.039 1.00 79.12 84 ASP A N 1
ATOM 633 C CA . ASP A 1 84 ? -25.465 16.043 -12.513 1.00 79.12 84 ASP A CA 1
ATOM 634 C C . ASP A 1 84 ? -25.587 14.992 -13.632 1.00 79.12 84 ASP A C 1
ATOM 636 O O . ASP A 1 84 ? -25.503 13.794 -13.360 1.00 79.12 84 ASP A O 1
ATOM 640 N N . LEU A 1 85 ? -25.781 15.410 -14.889 1.00 82.38 85 LEU A N 1
ATOM 641 C CA . LEU A 1 85 ? -25.810 14.502 -16.034 1.00 82.38 85 LEU A CA 1
ATOM 642 C C . LEU A 1 85 ? -24.420 13.907 -16.285 1.00 82.38 85 LEU A C 1
ATOM 644 O O . LEU A 1 85 ? -23.410 14.619 -16.304 1.00 82.38 85 LEU A O 1
ATOM 648 N N . ILE A 1 86 ? -24.373 12.600 -16.537 1.00 81.94 86 ILE A N 1
ATOM 649 C CA . ILE A 1 86 ? -23.154 11.890 -16.931 1.00 81.94 86 ILE A CA 1
ATOM 650 C C . ILE A 1 86 ? -23.197 11.688 -18.446 1.00 81.94 86 ILE A C 1
ATOM 652 O O . ILE A 1 86 ? -24.119 11.057 -18.963 1.00 81.94 86 ILE A O 1
ATOM 656 N N . LEU A 1 87 ? -22.200 12.220 -19.159 1.00 81.38 87 LEU A N 1
ATOM 657 C CA . LEU A 1 87 ? -22.089 12.102 -20.614 1.00 81.38 87 LEU A CA 1
ATOM 658 C C . LEU A 1 87 ? -20.993 11.100 -20.984 1.00 81.38 87 LEU A C 1
ATOM 660 O O . LEU A 1 87 ? -19.855 11.208 -20.523 1.00 81.38 87 LEU A O 1
ATOM 664 N N . LYS A 1 88 ? -21.331 10.138 -21.842 1.00 79.06 88 LYS A N 1
ATOM 665 C CA . LYS A 1 88 ? -20.416 9.108 -22.345 1.00 79.06 88 LYS A CA 1
ATOM 666 C C . LYS A 1 88 ? -20.355 9.164 -23.867 1.00 79.06 88 LYS A C 1
ATOM 668 O O . LYS A 1 88 ? -21.371 8.994 -24.536 1.00 79.06 88 LYS A O 1
ATOM 673 N N . LEU A 1 89 ? -19.168 9.405 -24.415 1.00 77.12 89 LEU A N 1
ATOM 674 C CA . LEU A 1 89 ? -18.933 9.483 -25.853 1.00 77.12 89 LEU A CA 1
ATOM 675 C C . LEU A 1 89 ? -18.691 8.090 -26.444 1.00 77.12 89 LEU A C 1
ATOM 677 O O . LEU A 1 89 ? -17.885 7.317 -25.918 1.00 77.12 89 LEU A O 1
ATOM 681 N N . ILE A 1 90 ? -19.348 7.806 -27.569 1.00 67.25 90 ILE A N 1
ATOM 682 C CA . ILE A 1 90 ? -19.114 6.594 -28.357 1.00 67.25 90 ILE A CA 1
ATOM 683 C C . ILE A 1 90 ? -18.006 6.868 -29.397 1.00 67.25 90 ILE A C 1
ATOM 685 O O . ILE A 1 90 ? -18.114 7.847 -30.140 1.00 67.25 90 ILE A O 1
ATOM 689 N N . PRO A 1 91 ? -16.948 6.036 -29.484 1.00 55.44 91 PRO A N 1
ATOM 690 C CA . PRO A 1 91 ? -15.888 6.189 -30.485 1.00 55.44 91 PRO A CA 1
ATOM 691 C C . PRO A 1 91 ? -16.391 6.045 -31.937 1.00 55.44 91 PRO A C 1
ATOM 693 O O . PRO A 1 91 ? -17.275 5.235 -32.227 1.00 55.44 91 PRO A O 1
ATOM 696 N N . ASN A 1 92 ? -15.804 6.816 -32.861 1.00 54.34 92 ASN A N 1
ATOM 697 C CA . ASN A 1 92 ? -16.198 6.868 -34.278 1.00 54.34 92 ASN A CA 1
ATOM 698 C C . ASN A 1 92 ? -16.150 5.490 -34.972 1.00 54.34 92 ASN A C 1
ATOM 700 O O . ASN A 1 92 ? -15.175 4.759 -34.822 1.00 54.34 92 ASN A O 1
ATOM 704 N N . GLY A 1 93 ? -17.162 5.196 -35.804 1.00 50.47 93 GLY A N 1
ATOM 705 C CA . GLY A 1 93 ? -17.224 4.002 -36.667 1.00 50.47 93 GLY A CA 1
ATOM 706 C C . GLY A 1 93 ? -18.281 2.953 -36.296 1.00 50.47 93 GLY A C 1
ATOM 707 O O . GLY A 1 93 ? -18.419 1.979 -37.025 1.00 50.47 93 GLY A O 1
ATOM 708 N N . SER A 1 94 ? -19.038 3.156 -35.213 1.00 50.81 94 SER A N 1
ATOM 709 C CA . SER A 1 94 ? -20.038 2.189 -34.725 1.00 50.81 94 SER A CA 1
ATOM 710 C C . SER A 1 94 ? -21.421 2.416 -35.354 1.00 50.81 94 SER A C 1
ATOM 712 O O . SER A 1 94 ? -21.908 3.550 -35.408 1.00 50.81 94 SER A O 1
ATOM 714 N N . THR A 1 95 ? -22.076 1.349 -35.813 1.00 50.31 95 THR A N 1
ATOM 715 C CA . THR A 1 95 ? -23.456 1.385 -36.339 1.00 50.31 95 THR A CA 1
ATOM 716 C C . THR A 1 95 ? -24.500 1.359 -35.213 1.00 50.31 95 THR A C 1
ATOM 718 O O . THR A 1 95 ? -24.226 0.886 -34.114 1.00 50.31 95 THR A O 1
ATOM 721 N N . VAL A 1 96 ? -25.729 1.840 -35.467 1.00 47.09 96 VAL A N 1
ATOM 722 C CA . VAL A 1 96 ? -26.826 1.872 -34.466 1.00 47.09 96 VAL A CA 1
ATOM 723 C C . VAL A 1 96 ? -27.146 0.475 -33.904 1.00 47.09 96 VAL A C 1
ATOM 725 O O . VAL A 1 96 ? -27.519 0.338 -32.741 1.00 47.09 96 VAL A O 1
ATOM 728 N N . GLU A 1 97 ? -26.948 -0.572 -34.704 1.00 43.88 97 GLU A N 1
ATOM 729 C CA . GLU A 1 97 ? -27.201 -1.970 -34.334 1.00 43.88 97 GLU A CA 1
ATOM 730 C C . GLU A 1 97 ? -26.098 -2.565 -33.437 1.00 43.88 97 GLU A C 1
ATOM 732 O O . GLU A 1 97 ? -26.382 -3.435 -32.610 1.00 43.88 97 GLU A O 1
ATOM 737 N N . GLU A 1 98 ? -24.865 -2.055 -33.518 1.00 48.31 98 GLU A N 1
ATOM 738 C CA . GLU A 1 98 ? -23.765 -2.417 -32.610 1.00 48.31 98 GLU A CA 1
ATOM 739 C C . GLU A 1 98 ? -23.921 -1.761 -31.227 1.00 48.31 98 GLU A C 1
ATOM 741 O O . GLU A 1 98 ? -23.508 -2.343 -30.223 1.00 48.31 98 GLU A O 1
ATOM 746 N N . LEU A 1 99 ? -24.598 -0.607 -31.134 1.00 47.25 99 LEU A N 1
ATOM 747 C CA . LEU A 1 99 ? -24.829 0.117 -29.872 1.00 47.25 99 LEU A CA 1
ATOM 748 C C . LEU A 1 99 ? -25.682 -0.663 -28.865 1.00 47.25 99 LEU A C 1
ATOM 750 O O . LEU A 1 99 ? -25.486 -0.524 -27.660 1.00 47.25 99 LEU A O 1
ATOM 754 N N . CYS A 1 100 ? -26.597 -1.515 -29.337 1.00 42.19 100 CYS A N 1
ATOM 755 C CA . CYS A 1 100 ? -27.421 -2.357 -28.461 1.00 42.19 100 CYS A CA 1
ATOM 756 C C . CYS A 1 100 ? -26.644 -3.548 -27.865 1.00 42.19 100 CYS A C 1
ATOM 758 O O . CYS A 1 100 ? -27.161 -4.233 -26.985 1.00 42.19 100 CYS A O 1
ATOM 760 N N . LYS A 1 101 ? -25.420 -3.812 -28.346 1.00 45.03 101 LYS A N 1
ATOM 761 C CA . LYS A 1 101 ? -24.563 -4.937 -27.929 1.00 45.03 101 LYS A CA 1
ATOM 762 C C . LYS A 1 101 ? -23.192 -4.490 -27.403 1.00 45.03 101 LYS A C 1
ATOM 764 O O . LYS A 1 101 ? -22.350 -5.336 -27.112 1.00 45.03 101 LYS A O 1
ATOM 769 N N . PHE A 1 102 ? -22.959 -3.183 -27.290 1.00 43.16 102 PHE A N 1
ATOM 770 C CA . PHE A 1 102 ? -21.670 -2.618 -26.898 1.00 43.16 102 PHE A CA 1
ATOM 771 C C . PHE A 1 102 ? -21.442 -2.754 -25.376 1.00 43.16 102 PHE A C 1
ATOM 773 O O . PHE A 1 102 ? -22.333 -2.387 -24.603 1.00 43.16 102 PHE A O 1
ATOM 780 N N . PRO A 1 103 ? -20.276 -3.242 -24.906 1.00 50.00 103 PRO A N 1
ATOM 781 C CA . PRO A 1 103 ? -19.968 -3.307 -23.476 1.00 50.00 103 PRO A CA 1
ATOM 782 C C . PRO A 1 103 ? -19.906 -1.898 -22.869 1.00 50.00 103 PRO A C 1
ATOM 784 O O . PRO A 1 103 ? -19.232 -1.012 -23.402 1.00 50.00 103 PRO A O 1
ATOM 787 N N . LYS A 1 104 ? -20.598 -1.672 -21.743 1.00 49.84 104 LYS A N 1
ATOM 788 C CA . LYS A 1 104 ? -20.665 -0.350 -21.085 1.00 49.84 104 LYS A CA 1
ATOM 789 C C . LYS A 1 104 ? -19.294 0.129 -20.565 1.00 49.84 104 LYS A C 1
ATOM 791 O O . LYS A 1 104 ? -19.156 1.321 -20.289 1.00 49.84 104 LYS A O 1
ATOM 796 N N . GLU A 1 105 ? -18.289 -0.750 -20.459 1.00 47.09 105 GLU A N 1
ATOM 797 C CA . GLU A 1 105 ? -16.960 -0.441 -19.908 1.00 47.09 105 GLU A CA 1
ATOM 798 C C . GLU A 1 105 ? -15.981 0.260 -20.876 1.00 47.09 105 GLU A C 1
ATOM 800 O O . GLU A 1 105 ? -14.955 0.763 -20.427 1.00 47.09 105 GLU A O 1
ATOM 805 N N . SER A 1 106 ? -16.273 0.352 -22.181 1.00 47.50 106 SER A N 1
ATOM 806 C CA . SER A 1 106 ? -15.352 0.949 -23.179 1.00 47.50 106 SER A CA 1
ATOM 807 C C . SER A 1 106 ? -15.681 2.398 -23.575 1.00 47.50 106 SER A C 1
ATOM 809 O O . SER A 1 106 ? -15.079 2.947 -24.499 1.00 47.50 106 SER A O 1
ATOM 811 N N . LEU A 1 107 ? -16.651 3.030 -22.909 1.00 55.41 107 LEU A N 1
ATOM 812 C CA . LEU A 1 107 ? -17.124 4.376 -23.241 1.00 55.41 107 LEU A CA 1
ATOM 813 C C . LEU A 1 107 ? -16.261 5.463 -22.587 1.00 55.41 107 LEU A C 1
ATOM 815 O O . LEU A 1 107 ? -15.982 5.413 -21.387 1.00 55.41 107 LEU A O 1
ATOM 819 N N . LYS A 1 108 ? -15.889 6.498 -23.351 1.00 64.19 108 LYS A N 1
ATOM 820 C CA . LYS A 1 108 ? -15.136 7.637 -22.808 1.00 64.19 108 LYS A CA 1
ATOM 821 C C . LYS A 1 108 ? -16.091 8.561 -22.050 1.00 64.19 108 LYS A C 1
ATOM 823 O O . LYS A 1 108 ? -16.955 9.188 -22.662 1.00 64.19 108 LYS A O 1
ATOM 828 N N . VAL A 1 109 ? -15.939 8.653 -20.731 1.00 71.75 109 VAL A N 1
ATOM 829 C CA . VAL A 1 109 ? -16.689 9.615 -19.907 1.00 71.75 109 VAL A CA 1
ATOM 830 C C . VAL A 1 109 ? -16.144 11.022 -20.162 1.00 71.75 109 VAL A C 1
ATOM 832 O O . VAL A 1 109 ? -14.932 11.219 -20.192 1.00 71.75 109 VAL A O 1
ATOM 835 N N . LEU A 1 110 ? -17.039 11.987 -20.364 1.00 68.12 110 LEU A N 1
ATOM 836 C CA . LEU A 1 110 ? -16.705 13.407 -20.461 1.00 68.12 110 LEU A CA 1
ATOM 837 C C . LEU A 1 110 ? -16.790 14.018 -19.051 1.00 68.12 110 LEU A C 1
ATOM 839 O O . LEU A 1 110 ? -17.847 14.495 -18.638 1.00 68.12 110 LEU A O 1
ATOM 843 N N . ASP A 1 111 ? -15.708 13.913 -18.276 1.00 61.75 111 ASP A N 1
ATOM 844 C CA . ASP A 1 111 ? -15.657 14.251 -16.843 1.00 61.75 111 ASP A CA 1
ATOM 845 C C . ASP A 1 111 ? -14.981 15.598 -16.533 1.00 61.75 111 ASP A C 1
ATOM 847 O O . ASP A 1 111 ? -15.217 16.183 -15.472 1.00 61.75 111 ASP A O 1
ATOM 851 N N . ASN A 1 112 ? -14.188 16.133 -17.461 1.00 66.50 112 ASN A N 1
ATOM 852 C CA . ASN A 1 112 ? -13.527 17.422 -17.301 1.00 66.50 112 ASN A CA 1
ATOM 853 C C . ASN A 1 112 ? -14.411 18.584 -17.777 1.00 66.50 112 ASN A C 1
ATOM 855 O O . ASN A 1 112 ? -14.377 19.012 -18.925 1.00 66.50 112 ASN A O 1
ATOM 859 N N . VAL A 1 113 ? -15.183 19.112 -16.838 1.00 61.91 113 VAL A N 1
ATOM 860 C CA . VAL A 1 113 ? -16.164 20.200 -16.972 1.00 61.91 113 VAL A CA 1
ATOM 861 C C . VAL A 1 113 ? -15.668 21.416 -17.779 1.00 61.91 113 VAL A C 1
ATOM 863 O O . VAL A 1 113 ? -16.423 21.990 -18.559 1.00 61.91 113 VAL A O 1
ATOM 866 N N . LEU A 1 114 ? -14.393 21.792 -17.621 1.00 51.47 114 LEU A N 1
ATOM 867 C CA . LEU A 1 114 ? -13.794 22.982 -18.246 1.00 51.47 114 LEU A CA 1
ATOM 868 C C . LEU A 1 114 ? -13.140 22.705 -19.607 1.00 51.47 114 LEU A C 1
ATOM 870 O O . LEU A 1 114 ? -12.570 23.611 -20.211 1.00 51.47 114 LEU A O 1
ATOM 874 N N . GLU A 1 115 ? -13.163 21.459 -20.075 1.00 70.44 115 GLU A N 1
ATOM 875 C CA . GLU A 1 115 ? -12.539 21.082 -21.337 1.00 70.44 115 GLU A CA 1
ATOM 876 C C . GLU A 1 115 ? -13.454 21.424 -22.516 1.00 70.44 115 GLU A C 1
ATOM 878 O O . GLU A 1 115 ? -14.638 21.078 -22.543 1.00 70.44 115 GLU A O 1
ATOM 883 N N . GLU A 1 116 ? -12.899 22.116 -23.509 1.00 73.69 116 GLU A N 1
ATOM 884 C CA . GLU A 1 116 ? -13.621 22.460 -24.730 1.00 73.69 116 GLU A CA 1
ATOM 885 C C . GLU A 1 116 ? -13.808 21.227 -25.626 1.00 73.69 116 GLU A C 1
ATOM 887 O O . GLU A 1 116 ? -12.908 20.386 -25.771 1.00 73.69 116 GLU A O 1
ATOM 892 N N . LEU A 1 117 ? -14.965 21.145 -26.289 1.00 70.38 117 LEU A N 1
ATOM 893 C CA . LEU A 1 117 ? -15.356 19.991 -27.105 1.00 70.38 117 LEU A CA 1
ATOM 894 C C . LEU A 1 117 ? -14.396 19.703 -28.270 1.00 70.38 117 LEU A C 1
ATOM 896 O O . LEU A 1 117 ? -14.267 18.550 -28.682 1.00 70.38 117 LEU A O 1
ATOM 900 N N . HIS A 1 118 ? -13.676 20.700 -28.789 1.00 69.12 118 HIS A N 1
ATOM 901 C CA . HIS A 1 118 ? -12.692 20.507 -29.858 1.00 69.12 118 HIS A CA 1
ATOM 902 C C . HIS A 1 118 ? -11.551 19.553 -29.455 1.00 69.12 118 HIS A C 1
ATOM 904 O O . HIS A 1 118 ? -10.958 18.921 -30.326 1.00 69.12 118 HIS A O 1
ATOM 910 N N . THR A 1 119 ? -11.286 19.375 -28.155 1.00 66.81 119 THR A N 1
ATOM 911 C CA . THR A 1 119 ? -10.305 18.396 -27.646 1.00 66.81 119 THR A CA 1
ATOM 912 C C . THR A 1 119 ? -10.743 16.954 -27.909 1.00 66.81 119 THR A C 1
ATOM 914 O O . THR A 1 119 ? -9.922 16.049 -28.059 1.00 66.81 119 THR A O 1
ATOM 917 N N . TYR A 1 120 ? -12.055 16.741 -28.008 1.00 68.06 120 TYR A N 1
ATOM 918 C CA . TYR A 1 120 ? -12.673 15.455 -28.310 1.00 68.06 120 TYR A CA 1
ATOM 919 C C . TYR A 1 120 ? -12.960 15.291 -29.810 1.00 68.06 120 TYR A C 1
ATOM 921 O O . TYR A 1 120 ? -13.020 14.163 -30.294 1.00 68.06 120 TYR A O 1
ATOM 929 N N . PHE A 1 121 ? -13.083 16.401 -30.550 1.00 69.25 121 PHE A N 1
ATOM 930 C CA . PHE A 1 121 ? -13.398 16.430 -31.984 1.00 69.25 121 PHE A CA 1
ATOM 931 C C . PHE A 1 121 ? -12.437 17.349 -32.773 1.00 69.25 121 PHE A C 1
ATOM 933 O O . PHE A 1 121 ? -12.876 18.367 -33.318 1.00 69.25 121 PHE A O 1
ATOM 940 N N . PRO A 1 122 ? -11.132 17.020 -32.847 1.00 52.53 122 PRO A N 1
ATOM 941 C CA . PRO A 1 122 ? -10.104 17.934 -33.356 1.00 52.53 122 PRO A CA 1
ATOM 942 C C . PRO A 1 122 ? -10.220 18.265 -34.854 1.00 52.53 122 PRO A C 1
ATOM 944 O O . PRO A 1 122 ? -9.821 19.354 -35.258 1.00 52.53 122 PRO A O 1
ATOM 947 N N . ASP A 1 123 ? -10.819 17.383 -35.662 1.00 55.97 123 ASP A N 1
ATOM 948 C CA . ASP A 1 123 ? -10.916 17.542 -37.126 1.00 55.97 123 ASP A CA 1
ATOM 949 C C . ASP A 1 123 ? -12.314 17.981 -37.615 1.00 55.97 123 ASP A C 1
ATOM 951 O O . ASP A 1 123 ? -12.590 18.007 -38.816 1.00 55.97 123 ASP A O 1
ATOM 955 N N . GLY A 1 124 ? -13.217 18.344 -36.694 1.00 55.28 124 GLY A N 1
ATOM 956 C CA . GLY A 1 124 ? -14.645 18.472 -36.993 1.00 55.28 124 GLY A CA 1
ATOM 957 C C . GLY A 1 124 ? -15.296 17.102 -37.218 1.00 55.28 124 GLY A C 1
ATOM 958 O O . GLY A 1 124 ? -14.621 16.098 -37.438 1.00 55.28 124 GLY A O 1
ATOM 959 N N . ALA A 1 125 ? -16.623 17.027 -37.101 1.00 54.59 125 ALA A N 1
ATOM 960 C CA . ALA A 1 125 ? -17.369 15.792 -37.343 1.00 54.59 125 ALA A CA 1
ATOM 961 C C . ALA A 1 125 ? -17.233 15.388 -38.824 1.00 54.59 125 ALA A C 1
ATOM 963 O O . ALA A 1 125 ? -18.019 15.827 -39.659 1.00 54.59 125 ALA A O 1
ATOM 964 N N . ALA A 1 126 ? -16.197 14.623 -39.165 1.00 51.50 126 ALA A N 1
ATOM 965 C CA . ALA A 1 126 ? -15.985 14.088 -40.502 1.00 51.50 126 ALA A CA 1
ATOM 966 C C . ALA A 1 126 ? -17.142 13.142 -40.845 1.00 51.50 126 ALA A C 1
ATOM 968 O O . ALA A 1 126 ? -17.157 12.041 -40.309 1.00 51.50 126 ALA A O 1
ATOM 969 N N . ASP A 1 127 ? -18.102 13.614 -41.655 1.00 53.78 127 ASP A N 1
ATOM 970 C CA . ASP A 1 127 ? -19.269 12.972 -42.310 1.00 53.78 127 ASP A CA 1
ATOM 971 C C . ASP A 1 127 ? -20.104 11.914 -41.544 1.00 53.78 127 ASP A C 1
ATOM 973 O O . ASP A 1 127 ? -21.145 11.472 -42.030 1.00 53.78 127 ASP A O 1
ATOM 977 N N . ASN A 1 128 ? -19.729 11.562 -40.318 1.00 56.75 128 ASN A N 1
ATOM 978 C CA . ASN A 1 128 ? -20.290 10.491 -39.513 1.00 56.75 128 ASN A CA 1
ATOM 979 C C . ASN A 1 128 ? -21.065 11.063 -38.315 1.00 56.75 128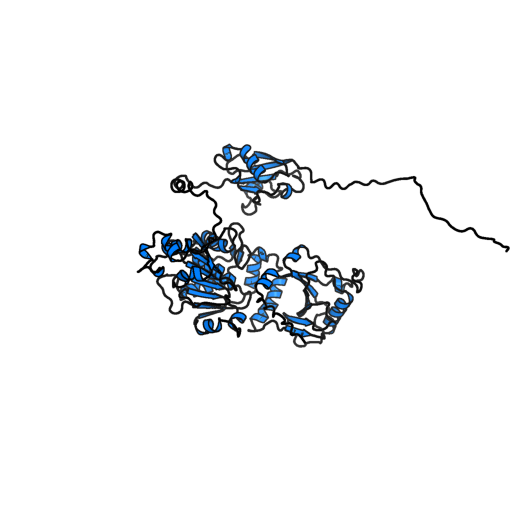 ASN A C 1
ATOM 981 O O . ASN A 1 128 ? -20.620 12.029 -37.684 1.00 56.75 128 ASN A O 1
ATOM 985 N N . PRO A 1 129 ? -22.220 10.470 -37.963 1.00 62.69 129 PRO A N 1
ATOM 986 C CA . PRO A 1 129 ? -22.990 10.879 -36.795 1.00 62.69 129 PRO A CA 1
ATOM 987 C C . PRO A 1 129 ? -22.219 10.591 -35.498 1.00 62.69 129 PRO A C 1
ATOM 989 O O . PRO A 1 129 ? -21.732 9.483 -35.288 1.00 62.69 129 PRO A O 1
ATOM 992 N N . ILE A 1 130 ? -22.135 11.590 -34.614 1.00 72.81 130 ILE A N 1
ATOM 993 C CA . ILE A 1 130 ? -21.526 11.462 -33.283 1.00 72.81 130 ILE A CA 1
ATOM 994 C C . ILE A 1 130 ? -22.614 11.073 -32.281 1.00 72.81 130 ILE A C 1
ATOM 996 O O . ILE A 1 130 ? -23.610 11.789 -32.175 1.00 72.81 130 ILE A O 1
ATOM 1000 N N . TYR A 1 131 ? -22.409 10.000 -31.515 1.00 73.88 131 TYR A N 1
ATOM 1001 C CA . TYR A 1 131 ? -23.366 9.531 -30.509 1.00 73.88 131 TYR A CA 1
ATOM 1002 C C . TYR A 1 131 ? -22.864 9.749 -29.076 1.00 73.88 131 TYR A C 1
ATOM 1004 O O . TYR A 1 131 ? -21.701 9.484 -28.763 1.00 73.88 131 TYR A O 1
ATOM 1012 N N . ILE A 1 132 ? -23.759 10.203 -28.197 1.00 78.44 132 ILE A N 1
ATOM 1013 C CA . ILE A 1 132 ? -23.503 10.428 -26.768 1.00 78.44 132 ILE A CA 1
ATOM 1014 C C . ILE A 1 132 ? -24.581 9.723 -25.951 1.00 78.44 132 ILE A C 1
ATOM 1016 O O . ILE A 1 132 ? -25.768 9.960 -26.159 1.00 78.44 132 ILE A O 1
ATOM 1020 N N . ILE A 1 133 ? -24.170 8.902 -24.990 1.00 79.12 133 ILE A N 1
ATOM 1021 C CA . ILE A 1 133 ? -25.067 8.330 -23.984 1.00 79.12 133 ILE A CA 1
ATOM 1022 C C . ILE A 1 133 ? -25.163 9.307 -22.810 1.00 79.12 133 ILE A C 1
ATOM 1024 O O . ILE A 1 133 ? -24.142 9.776 -22.301 1.00 79.12 133 ILE A O 1
ATOM 1028 N N . VAL A 1 134 ? -26.391 9.613 -22.397 1.00 82.94 134 VAL A N 1
ATOM 1029 C CA . VAL A 1 134 ? -26.697 10.532 -21.297 1.00 82.94 134 VAL A CA 1
ATOM 1030 C C . VAL A 1 134 ? -27.334 9.737 -20.162 1.00 82.94 134 VAL A C 1
ATOM 1032 O O . VAL A 1 134 ? -28.423 9.185 -20.315 1.00 82.94 134 VAL A O 1
ATOM 1035 N N . GLU A 1 135 ? -26.656 9.672 -19.018 1.00 81.81 135 GLU A N 1
ATOM 1036 C CA . GLU A 1 135 ? -27.117 8.942 -17.835 1.00 81.81 135 GLU A CA 1
ATOM 1037 C C . GLU A 1 135 ? -27.532 9.908 -16.717 1.00 81.81 135 GLU A C 1
ATOM 1039 O O . GLU A 1 135 ? -26.825 10.869 -16.400 1.00 81.81 135 GLU A O 1
ATOM 1044 N N . VAL A 1 136 ? -28.676 9.615 -16.091 1.00 79.00 136 VAL A N 1
ATOM 1045 C CA . VAL A 1 136 ? -29.165 10.302 -14.890 1.00 79.00 136 VAL A CA 1
ATOM 1046 C C . VAL A 1 136 ? -28.787 9.468 -13.658 1.00 79.00 136 VAL A C 1
ATOM 1048 O O . VAL A 1 136 ? -29.169 8.296 -13.586 1.00 79.00 136 VAL A O 1
ATOM 1051 N N . PRO A 1 137 ? -28.076 10.027 -12.662 1.00 69.88 137 PRO A N 1
ATOM 1052 C CA . PRO A 1 137 ? -27.778 9.316 -11.422 1.00 69.88 137 PRO A CA 1
ATOM 1053 C C . PRO A 1 137 ? -29.070 8.896 -10.704 1.00 69.88 137 PRO A C 1
ATOM 1055 O O . PRO A 1 137 ? -29.935 9.728 -10.420 1.00 69.88 137 PRO A O 1
ATOM 1058 N N . LYS A 1 138 ? -29.221 7.601 -10.395 1.00 51.38 138 LYS A N 1
ATOM 1059 C CA . LYS A 1 138 ? -30.417 7.075 -9.714 1.00 51.38 138 LYS A CA 1
ATOM 1060 C C . LYS A 1 138 ? -30.570 7.723 -8.331 1.00 51.38 138 LYS A C 1
ATOM 1062 O O . LYS A 1 138 ? -29.707 7.566 -7.470 1.00 51.38 138 LYS A O 1
ATOM 1067 N N . ARG A 1 139 ? -31.679 8.437 -8.107 1.00 45.31 139 ARG A N 1
ATOM 1068 C CA . ARG A 1 139 ? -32.014 9.040 -6.807 1.00 45.31 139 ARG A CA 1
ATOM 1069 C C . ARG A 1 139 ? -32.571 7.987 -5.850 1.00 45.31 139 ARG A C 1
ATOM 1071 O O . ARG A 1 139 ? -33.567 7.338 -6.157 1.00 45.31 139 ARG A O 1
ATOM 1078 N N . VAL A 1 140 ? -31.942 7.856 -4.685 1.00 34.19 140 VAL A N 1
ATOM 1079 C CA . VAL A 1 140 ? -32.449 7.083 -3.541 1.00 34.19 140 VAL A CA 1
ATOM 1080 C C . VAL A 1 140 ? -33.714 7.764 -2.992 1.00 34.19 140 VAL A C 1
ATOM 1082 O O . VAL A 1 140 ? -33.837 8.990 -3.024 1.00 34.19 140 VAL A O 1
ATOM 1085 N N . SER A 1 141 ? -34.698 6.967 -2.572 1.00 34.06 141 SER A N 1
ATOM 1086 C CA . SER A 1 141 ? -36.058 7.407 -2.243 1.00 34.06 141 SER A CA 1
ATOM 1087 C C . SER A 1 141 ? -36.157 8.364 -1.046 1.00 34.06 141 SER A C 1
ATOM 1089 O O . SER A 1 141 ? -35.450 8.239 -0.056 1.00 34.06 141 SER A O 1
ATOM 1091 N N . LYS A 1 142 ? -37.144 9.263 -1.134 1.00 36.03 142 LYS A N 1
ATOM 1092 C CA . LYS A 1 142 ? -37.496 10.414 -0.277 1.00 36.03 142 LYS A CA 1
ATOM 1093 C C . LYS A 1 142 ? -37.700 10.203 1.242 1.00 36.03 142 LYS A C 1
ATOM 1095 O O . LYS A 1 142 ? -38.142 11.147 1.880 1.00 36.03 142 LYS A O 1
ATOM 1100 N N . ARG A 1 143 ? -37.431 9.035 1.838 1.00 32.59 143 ARG A N 1
ATOM 1101 C CA . ARG A 1 143 ? -37.642 8.829 3.293 1.00 32.59 143 ARG A CA 1
ATOM 1102 C C . ARG A 1 143 ? -36.433 9.162 4.169 1.00 32.59 143 ARG A C 1
ATOM 1104 O O . ARG A 1 143 ? -36.628 9.415 5.348 1.00 32.59 143 ARG A O 1
ATOM 1111 N N . ASP A 1 144 ? -35.240 9.269 3.589 1.00 37.41 144 ASP A N 1
ATOM 1112 C CA . ASP A 1 144 ? -34.006 9.500 4.357 1.00 37.41 144 ASP A CA 1
ATOM 1113 C C . ASP A 1 144 ? -33.574 10.981 4.408 1.00 37.41 144 ASP A C 1
ATOM 1115 O O . ASP A 1 144 ? -32.514 11.298 4.940 1.00 37.41 144 ASP A O 1
ATOM 1119 N N . ARG A 1 145 ? -34.360 11.907 3.830 1.00 35.56 145 ARG A N 1
ATOM 1120 C CA . ARG A 1 145 ? -33.957 13.321 3.676 1.00 35.56 145 ARG A CA 1
ATOM 1121 C C . ARG A 1 145 ? -34.400 14.237 4.826 1.00 35.56 145 ARG A C 1
ATOM 1123 O O . ARG A 1 145 ? -33.709 15.208 5.108 1.00 35.56 145 ARG A O 1
ATOM 1130 N N . ASP A 1 146 ? -35.457 13.898 5.558 1.00 31.41 146 ASP A N 1
ATOM 1131 C CA . ASP A 1 146 ? -36.017 14.810 6.570 1.00 31.41 146 ASP A CA 1
ATOM 1132 C C . ASP A 1 146 ? -35.253 14.812 7.916 1.00 31.41 146 ASP A C 1
ATOM 1134 O O . ASP A 1 146 ? -35.664 15.493 8.850 1.00 31.41 146 ASP A O 1
ATOM 1138 N N . GLN A 1 147 ? -34.123 14.098 8.035 1.00 38.09 147 GLN A N 1
ATOM 1139 C CA . GLN A 1 147 ? -33.253 14.146 9.227 1.00 38.09 147 GLN A CA 1
ATOM 1140 C C . GLN A 1 147 ? -31.949 14.942 9.042 1.00 38.09 147 GLN A C 1
ATOM 1142 O O . GLN A 1 147 ? -31.203 15.085 10.004 1.00 38.09 147 GLN A O 1
ATOM 1147 N N . LEU A 1 148 ? -31.666 15.487 7.850 1.00 39.00 148 LEU A N 1
ATOM 1148 C CA . LEU A 1 148 ? -30.378 16.145 7.562 1.00 39.00 148 LEU A CA 1
ATOM 1149 C C . LEU A 1 148 ? -30.458 17.652 7.256 1.00 39.00 148 LEU A C 1
ATOM 1151 O O . LEU A 1 148 ? -29.414 18.280 7.120 1.00 39.00 148 LEU A O 1
ATOM 1155 N N . GLU A 1 149 ? -31.646 18.261 7.172 1.00 35.41 149 GLU A N 1
ATOM 1156 C CA . GLU A 1 149 ? -31.786 19.667 6.734 1.00 35.41 149 GLU A CA 1
ATOM 1157 C C . GLU A 1 149 ? -31.964 20.706 7.865 1.00 35.41 149 GLU A C 1
ATOM 1159 O O . GLU A 1 149 ? -32.148 21.883 7.570 1.00 35.41 149 GLU A O 1
ATOM 1164 N N . ASN A 1 150 ? -31.841 20.338 9.149 1.00 30.16 150 ASN A N 1
ATOM 1165 C CA . ASN A 1 150 ? -32.020 21.303 10.254 1.00 30.16 150 ASN A CA 1
ATOM 1166 C C . ASN A 1 150 ? -30.738 21.929 10.841 1.00 30.16 150 ASN A C 1
ATOM 1168 O O . ASN A 1 150 ? -30.870 22.834 11.658 1.00 30.16 150 ASN A O 1
ATOM 1172 N N . ASP A 1 151 ? -29.528 21.551 10.406 1.00 37.31 151 ASP A N 1
ATOM 1173 C CA . ASP A 1 151 ? -28.284 22.035 11.047 1.00 37.31 151 ASP A CA 1
ATOM 1174 C C . ASP A 1 151 ? -27.382 22.935 10.172 1.00 37.31 151 ASP A C 1
ATOM 1176 O O . ASP A 1 151 ? -26.325 23.378 10.626 1.00 37.31 151 ASP A O 1
ATOM 1180 N N . GLU A 1 152 ? -27.771 23.280 8.937 1.00 32.94 152 GLU A N 1
ATOM 1181 C CA . GLU A 1 152 ? -26.913 24.085 8.038 1.00 32.94 152 GLU A CA 1
ATOM 1182 C C . GLU A 1 152 ? -27.129 25.610 8.079 1.00 32.94 152 GLU A C 1
ATOM 1184 O O . GLU A 1 152 ? -26.421 26.347 7.390 1.00 32.94 152 GLU A O 1
ATOM 1189 N N . SER A 1 153 ? -28.028 26.142 8.913 1.00 31.05 153 SER A N 1
ATOM 1190 C CA . SER A 1 153 ? -28.309 27.588 8.916 1.00 31.05 153 SER A CA 1
ATOM 1191 C C . SER A 1 153 ? -27.524 28.414 9.937 1.00 31.05 153 SER A C 1
ATOM 1193 O O . SER A 1 153 ? -27.969 29.512 10.258 1.00 31.05 153 SER A O 1
ATOM 1195 N N . ASP A 1 154 ? -26.387 27.940 10.462 1.00 30.52 154 ASP A N 1
ATOM 1196 C CA . ASP A 1 154 ? -25.650 28.737 11.453 1.00 30.52 154 ASP A CA 1
ATOM 1197 C C . ASP A 1 154 ? -24.135 28.490 11.486 1.00 30.52 154 ASP A C 1
ATOM 1199 O O . ASP A 1 154 ? -23.556 28.137 12.511 1.00 30.52 154 ASP A O 1
ATOM 1203 N N . ARG A 1 155 ? -23.439 28.677 10.354 1.00 34.91 155 ARG A N 1
ATOM 1204 C CA . ARG A 1 155 ? -21.961 28.761 10.358 1.00 34.91 155 ARG A CA 1
ATOM 1205 C C . ARG A 1 155 ? -21.357 29.522 9.175 1.00 34.91 155 ARG A C 1
ATOM 1207 O O . ARG A 1 155 ? -20.325 29.142 8.631 1.00 34.91 155 ARG A O 1
ATOM 1214 N N . SER A 1 156 ? -21.929 30.676 8.828 1.00 32.50 156 SER A N 1
ATOM 1215 C CA . SER A 1 156 ? -21.213 31.689 8.040 1.00 32.50 156 SER A CA 1
ATOM 1216 C C . SER A 1 156 ? -20.571 32.736 8.959 1.00 32.50 156 SER A C 1
ATOM 1218 O O . SER A 1 156 ? -21.123 33.810 9.183 1.00 32.50 156 SER A O 1
ATOM 1220 N N . SER A 1 157 ? -19.374 32.467 9.482 1.00 30.44 157 SER A N 1
ATOM 1221 C CA . SER A 1 157 ? -18.433 33.561 9.753 1.00 30.44 157 SER A CA 1
ATOM 1222 C C . SER A 1 157 ? -16.984 33.083 9.712 1.00 30.44 157 SER A C 1
ATOM 1224 O O . SER A 1 157 ? -16.512 32.260 10.493 1.00 30.44 157 SER A O 1
ATOM 1226 N N . SER A 1 158 ? -16.276 33.627 8.735 1.00 35.06 158 SER A N 1
ATOM 1227 C CA . SER A 1 158 ? -14.872 33.410 8.451 1.00 35.06 158 SER A CA 1
ATOM 1228 C C . SER A 1 158 ? -13.989 33.810 9.634 1.00 35.06 158 SER A C 1
ATOM 1230 O O . SER A 1 158 ? -13.825 34.995 9.928 1.00 35.06 158 SER A O 1
ATOM 1232 N N . LYS A 1 159 ? -13.317 32.835 10.248 1.00 28.59 159 LYS A N 1
ATOM 1233 C CA . LYS A 1 159 ? -12.061 33.061 10.970 1.00 28.59 159 LYS A CA 1
ATOM 1234 C C . LYS A 1 159 ? -11.030 32.062 10.463 1.00 28.59 159 LYS A C 1
ATOM 1236 O O . LYS A 1 159 ? -11.249 30.859 10.479 1.00 28.59 159 LYS A O 1
ATOM 1241 N N . LYS A 1 160 ? -9.896 32.586 9.992 1.00 33.81 160 LYS A N 1
ATOM 1242 C CA . LYS A 1 160 ? -8.654 31.833 9.789 1.00 33.81 160 LYS A CA 1
ATOM 1243 C C . LYS A 1 160 ? -8.292 31.156 11.115 1.00 33.81 160 LYS A C 1
ATOM 1245 O O . LYS A 1 160 ? -7.758 31.821 11.999 1.00 33.81 160 LYS A O 1
ATOM 1250 N N . VAL A 1 161 ? -8.599 29.872 11.259 1.00 28.33 161 VAL A N 1
ATOM 1251 C CA . VAL A 1 161 ? -8.242 29.081 12.439 1.00 28.33 161 VAL A CA 1
ATOM 1252 C C . VAL A 1 161 ? -6.993 28.269 12.107 1.00 28.33 161 VAL A C 1
ATOM 1254 O O . VAL A 1 161 ? -6.957 27.489 11.158 1.00 28.33 161 VAL A O 1
ATOM 1257 N N . LYS A 1 162 ? -5.933 28.534 12.873 1.00 29.83 162 LYS A N 1
ATOM 1258 C CA . LYS A 1 162 ? -4.776 27.654 13.057 1.00 29.83 162 LYS A CA 1
ATOM 1259 C C . LYS A 1 162 ? -5.315 26.271 13.437 1.00 29.83 162 LYS A C 1
ATOM 1261 O O . LYS A 1 162 ? -6.097 26.189 14.371 1.00 29.83 162 LYS A O 1
ATOM 1266 N N . LEU A 1 163 ? -4.928 25.233 12.704 1.00 34.78 163 LEU A N 1
ATOM 1267 C CA . LEU A 1 163 ? -5.365 23.852 12.912 1.00 34.78 163 LEU A CA 1
ATOM 1268 C C . LEU A 1 163 ? -4.875 23.351 14.291 1.00 34.78 163 LEU A C 1
ATOM 1270 O O . LEU A 1 163 ? -3.761 22.846 14.402 1.00 34.78 163 LEU A O 1
ATOM 1274 N N . GLU A 1 164 ? -5.657 23.569 15.348 1.00 38.94 164 GLU A N 1
ATOM 1275 C CA . GLU A 1 164 ? -5.454 22.940 16.657 1.00 38.94 164 GLU A CA 1
ATOM 1276 C C . GLU A 1 164 ? -6.088 21.544 16.609 1.00 38.94 164 GLU A C 1
ATOM 1278 O O . GLU A 1 164 ? -7.283 21.376 16.382 1.00 38.94 164 GLU A O 1
ATOM 1283 N N . THR A 1 165 ? -5.227 20.536 16.705 1.00 49.66 165 THR A N 1
ATOM 1284 C CA . THR A 1 165 ? -5.522 19.099 16.728 1.00 49.66 165 THR A CA 1
ATOM 1285 C C . THR A 1 165 ? -6.298 18.707 17.984 1.00 49.66 165 THR A C 1
ATOM 1287 O O . THR A 1 165 ? -5.846 19.026 19.082 1.00 49.66 165 THR A O 1
ATOM 1290 N N . MET A 1 166 ? -7.400 17.962 17.826 1.00 64.81 166 MET A N 1
ATOM 1291 C CA . MET A 1 166 ? -8.158 17.392 18.946 1.00 64.81 166 MET A CA 1
ATOM 1292 C C . MET A 1 166 ? -7.359 16.295 19.669 1.00 64.81 166 MET A C 1
ATOM 1294 O O . MET A 1 166 ? -6.859 15.352 19.054 1.00 64.81 166 MET A O 1
ATOM 1298 N N . SER A 1 167 ? -7.253 16.417 20.988 1.00 83.31 167 SER A N 1
ATOM 1299 C CA . SER A 1 167 ? -6.771 15.398 21.922 1.00 83.31 167 SER A CA 1
ATOM 1300 C C . SER A 1 167 ? -7.749 14.217 22.033 1.00 83.31 167 SER A C 1
ATOM 1302 O O . SER A 1 167 ? -8.926 14.341 21.707 1.00 83.31 167 SER A O 1
ATOM 1304 N N . LEU A 1 168 ? -7.299 13.064 22.551 1.00 86.38 168 LEU A N 1
ATOM 1305 C CA . LEU A 1 168 ? -8.167 11.890 22.765 1.00 86.38 168 LEU A CA 1
ATOM 1306 C C . LEU A 1 168 ? -9.393 12.215 23.635 1.00 86.38 168 LEU A C 1
ATOM 1308 O O . LEU A 1 168 ? -10.487 11.717 23.381 1.00 86.38 168 LEU A O 1
ATOM 1312 N N . LEU A 1 169 ? -9.212 13.060 24.653 1.00 86.94 169 LEU A N 1
ATOM 1313 C CA . LEU A 1 169 ? -10.302 13.504 25.517 1.00 86.94 169 LEU A CA 1
ATOM 1314 C C . LEU A 1 169 ? -11.347 14.299 24.723 1.00 86.94 169 LEU A C 1
ATOM 1316 O O . LEU A 1 169 ? -12.542 14.075 24.900 1.00 86.94 169 LEU A O 1
ATOM 1320 N N . GLU A 1 170 ? -10.910 15.192 23.836 1.00 87.69 170 GLU A N 1
ATOM 1321 C CA . GLU A 1 170 ? -11.797 15.960 22.957 1.00 87.69 170 GLU A CA 1
ATOM 1322 C C . GLU A 1 170 ? -12.481 15.059 21.929 1.00 87.69 170 GLU A C 1
ATOM 1324 O O . GLU A 1 170 ? -13.680 15.203 21.721 1.00 87.69 170 GLU A O 1
ATOM 1329 N N . ALA A 1 171 ? -11.770 14.080 21.360 1.00 89.25 171 ALA A N 1
ATOM 1330 C CA . ALA A 1 171 ? -12.342 13.114 20.424 1.00 89.25 171 ALA A CA 1
ATOM 1331 C C . ALA A 1 171 ? -13.437 12.253 21.077 1.00 89.25 171 ALA A C 1
ATOM 1333 O O . ALA A 1 1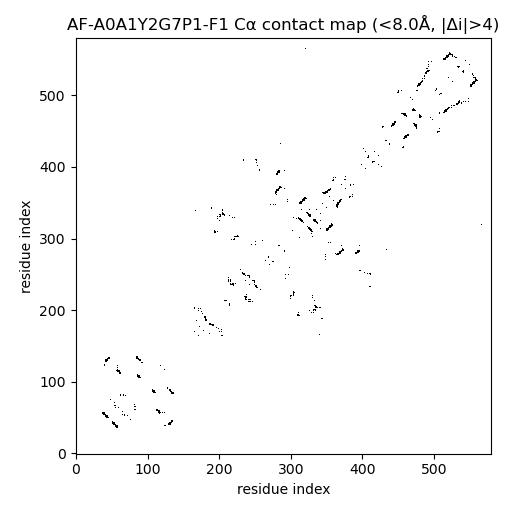71 ? -14.486 12.043 20.478 1.00 89.25 171 ALA A O 1
ATOM 1334 N N . ILE A 1 172 ? -13.236 11.797 22.320 1.00 90.56 172 ILE A N 1
ATOM 1335 C CA . ILE A 1 172 ? -14.269 11.083 23.088 1.00 90.56 172 ILE A CA 1
ATOM 1336 C C . ILE A 1 172 ? -15.414 12.028 23.460 1.00 90.56 172 ILE A C 1
ATOM 1338 O O . ILE A 1 172 ? -16.574 11.646 23.354 1.00 90.56 172 ILE A O 1
ATOM 1342 N N . SER A 1 173 ? -15.111 13.260 23.872 1.00 89.25 173 SER A N 1
ATOM 1343 C CA . SER A 1 173 ? -16.129 14.243 24.276 1.00 89.25 173 SER A CA 1
ATOM 1344 C C . SER A 1 173 ? -16.973 14.751 23.104 1.00 89.25 173 SER A C 1
ATOM 1346 O O . SER A 1 173 ? -18.109 15.162 23.307 1.00 89.25 173 SER A O 1
ATOM 1348 N N . ALA A 1 174 ? -16.440 14.701 21.880 1.00 88.75 174 ALA A N 1
ATOM 1349 C CA . ALA A 1 174 ? -17.176 14.956 20.643 1.00 88.75 174 ALA A CA 1
ATOM 1350 C C . ALA A 1 174 ? -18.168 13.827 20.294 1.00 88.75 174 ALA A C 1
ATOM 1352 O O . ALA A 1 174 ? -18.946 13.958 19.352 1.00 88.75 174 ALA A O 1
ATOM 1353 N N . THR A 1 175 ? -18.156 12.730 21.055 1.00 89.88 175 THR A N 1
ATOM 1354 C CA . THR A 1 175 ? -19.112 11.624 20.957 1.00 89.88 175 THR A CA 1
ATOM 1355 C C . THR A 1 175 ? -19.951 11.527 22.233 1.00 89.88 175 THR A C 1
ATOM 1357 O O . THR A 1 175 ? -19.593 12.060 23.281 1.00 89.88 175 THR A O 1
ATOM 1360 N N . GLU A 1 176 ? -21.033 10.754 22.199 1.00 90.75 176 GLU A N 1
ATOM 1361 C CA . GLU A 1 176 ? -21.859 10.470 23.385 1.00 90.75 176 GLU A CA 1
ATOM 1362 C C . GLU A 1 176 ? -21.233 9.411 24.327 1.00 90.75 176 GLU A C 1
ATOM 1364 O O . GLU A 1 176 ? -21.919 8.800 25.143 1.00 90.75 176 GLU A O 1
ATOM 1369 N N . LEU A 1 177 ? -19.915 9.175 24.238 1.00 93.50 177 LEU A N 1
ATOM 1370 C CA . LEU A 1 177 ? -19.216 8.075 24.922 1.00 93.50 177 LEU A CA 1
ATOM 1371 C C . LEU A 1 177 ? -18.415 8.502 26.157 1.00 93.50 177 LEU A C 1
ATOM 1373 O O . LEU A 1 177 ? -17.814 7.653 26.818 1.00 93.50 177 LEU A O 1
ATOM 1377 N N . ALA A 1 178 ? -18.420 9.790 26.506 1.00 91.19 178 ALA A N 1
ATOM 1378 C CA . ALA A 1 178 ? -17.659 10.333 27.633 1.00 91.19 178 ALA A CA 1
ATOM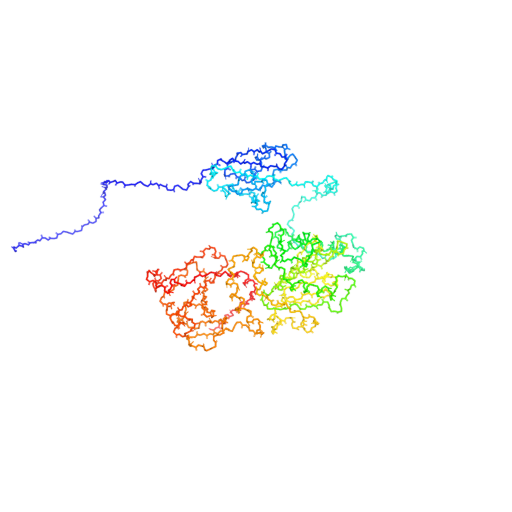 1379 C C . ALA A 1 178 ? -17.926 9.597 28.959 1.00 91.19 178 ALA A C 1
ATOM 1381 O O . ALA A 1 178 ? -16.988 9.279 29.684 1.00 91.19 178 ALA A O 1
ATOM 1382 N N . GLN A 1 179 ? -19.184 9.250 29.251 1.00 89.62 179 GLN A N 1
ATOM 1383 C CA . GLN A 1 179 ? -19.550 8.534 30.483 1.00 89.62 179 GLN A CA 1
ATOM 1384 C C . GLN A 1 179 ? -18.991 7.106 30.548 1.00 89.62 179 GLN A C 1
ATOM 1386 O O . GLN A 1 179 ? -18.818 6.564 31.636 1.00 89.62 179 GLN A O 1
ATOM 1391 N N . LYS A 1 180 ? -18.727 6.494 29.389 1.00 93.81 180 LYS A N 1
ATOM 1392 C CA . LYS A 1 180 ? -18.253 5.113 29.276 1.00 93.81 180 LYS A CA 1
ATOM 1393 C C . LYS A 1 180 ? -16.730 5.040 29.227 1.00 93.81 180 LYS A C 1
ATOM 1395 O O . LYS A 1 180 ? -16.145 4.210 29.908 1.00 93.81 180 LYS A O 1
ATOM 1400 N N . ALA A 1 181 ? -16.106 5.899 28.424 1.00 92.06 181 ALA A N 1
ATOM 1401 C CA . ALA A 1 181 ? -14.676 5.846 28.130 1.00 92.06 181 ALA A CA 1
ATOM 1402 C C . ALA A 1 181 ? -13.814 6.786 28.981 1.00 92.06 181 ALA A C 1
ATOM 1404 O O . ALA A 1 181 ? -12.602 6.785 28.813 1.00 92.06 181 ALA A O 1
ATOM 1405 N N . ILE A 1 182 ? -14.387 7.605 29.870 1.00 90.94 182 ILE A N 1
ATOM 1406 C CA . ILE A 1 182 ? -13.607 8.445 30.790 1.00 90.94 182 ILE A CA 1
ATOM 1407 C C . ILE A 1 182 ? -13.749 7.884 32.203 1.00 90.94 182 ILE A C 1
ATOM 1409 O O . ILE A 1 182 ? -14.738 8.126 32.893 1.00 90.94 182 ILE A O 1
ATOM 1413 N N . ILE A 1 183 ? -12.733 7.150 32.652 1.00 87.56 183 ILE A N 1
ATOM 1414 C CA . ILE A 1 183 ? -12.709 6.511 33.968 1.00 87.56 183 ILE A CA 1
ATOM 1415 C C . ILE A 1 183 ? -11.831 7.356 34.886 1.00 87.56 183 ILE A C 1
ATOM 1417 O O . ILE A 1 183 ? -10.642 7.539 34.636 1.00 87.56 183 ILE A O 1
ATOM 1421 N N . ASN A 1 184 ? -12.414 7.905 35.956 1.00 87.19 184 ASN A N 1
ATOM 1422 C CA . ASN A 1 184 ? -11.714 8.779 36.910 1.00 87.19 184 ASN A CA 1
ATOM 1423 C C . ASN A 1 184 ? -11.003 9.979 36.246 1.00 87.19 184 ASN A C 1
ATOM 1425 O O . ASN A 1 184 ? -9.920 10.381 36.666 1.00 87.19 184 ASN A O 1
ATOM 1429 N N . GLY A 1 185 ? -11.602 10.543 35.191 1.00 82.69 185 GLY A N 1
ATOM 1430 C CA . GLY A 1 185 ? -11.032 11.667 34.439 1.00 82.69 185 GLY A CA 1
ATOM 1431 C C . GLY A 1 185 ? -9.951 11.279 33.424 1.00 82.69 185 GLY A C 1
ATOM 1432 O O . GLY A 1 185 ? -9.395 12.161 32.775 1.00 82.69 185 GLY A O 1
ATOM 1433 N N . VAL A 1 186 ? -9.667 9.983 33.258 1.00 86.69 186 VAL A N 1
ATOM 1434 C CA . VAL A 1 186 ? -8.684 9.471 32.300 1.00 86.69 186 VAL A CA 1
ATOM 1435 C C . VAL A 1 186 ? -9.403 8.767 31.144 1.00 86.69 186 VAL A C 1
ATOM 1437 O O . VAL A 1 186 ? -10.198 7.859 31.391 1.00 86.69 186 VAL A O 1
ATOM 1440 N N . PRO A 1 187 ? -9.143 9.163 29.885 1.00 89.88 187 PRO A N 1
ATOM 1441 C CA . PRO A 1 187 ? -9.591 8.423 28.711 1.00 89.88 187 PRO A CA 1
ATOM 1442 C C . PRO A 1 187 ? -9.064 6.983 28.677 1.00 89.88 187 PRO A C 1
ATOM 1444 O O . PRO A 1 187 ? -7.854 6.763 28.702 1.00 89.88 187 PRO A O 1
ATOM 1447 N N . ASP A 1 188 ? -9.965 6.019 28.541 1.00 91.31 188 ASP A N 1
ATOM 1448 C CA . ASP A 1 188 ? -9.671 4.604 28.343 1.00 91.31 188 ASP A CA 1
ATOM 1449 C C . ASP A 1 188 ? -10.516 4.062 27.174 1.00 91.31 188 ASP A C 1
ATOM 1451 O O . ASP A 1 188 ? -11.693 3.739 27.346 1.00 91.31 188 ASP A O 1
ATOM 1455 N N . PRO A 1 189 ? -9.954 3.959 25.957 1.00 91.56 189 PRO A N 1
ATOM 1456 C CA . PRO A 1 189 ? -10.682 3.427 24.810 1.00 91.56 189 PRO A CA 1
ATOM 1457 C C . PRO A 1 189 ? -10.884 1.903 24.882 1.00 91.56 189 PRO A C 1
ATOM 1459 O O . PRO A 1 189 ? -11.669 1.362 24.106 1.00 91.56 189 PRO A O 1
ATOM 1462 N N . SER A 1 190 ? -10.226 1.181 25.798 1.00 91.06 190 SER A N 1
ATOM 1463 C CA . SER A 1 190 ? -10.283 -0.288 25.836 1.00 91.06 190 SER A CA 1
ATOM 1464 C C . SER A 1 190 ? -11.664 -0.847 26.201 1.00 91.06 190 SER A C 1
ATOM 1466 O O . SER A 1 190 ? -11.993 -1.969 25.807 1.00 91.06 190 SER A O 1
ATOM 1468 N N . VAL A 1 191 ? -12.499 -0.048 26.875 1.00 92.69 191 VAL A N 1
ATOM 1469 C CA . VAL A 1 191 ? -13.870 -0.401 27.289 1.00 92.69 191 VAL A CA 1
ATOM 1470 C C . VAL A 1 191 ? -14.931 -0.163 26.206 1.00 92.69 191 VAL A C 1
ATOM 1472 O O . VAL A 1 191 ? -16.091 -0.547 26.371 1.00 92.69 191 VAL A O 1
ATOM 1475 N N . LEU A 1 192 ? -14.565 0.492 25.102 1.00 94.19 192 LEU A N 1
ATOM 1476 C CA . LEU A 1 192 ? -15.471 0.810 23.995 1.00 94.19 192 LEU A CA 1
ATOM 1477 C C . LEU A 1 192 ? -15.600 -0.370 23.044 1.00 94.19 192 LEU A C 1
ATOM 1479 O O . LEU A 1 192 ? -14.587 -0.934 22.677 1.00 94.19 192 LEU A O 1
ATOM 1483 N N . SER A 1 193 ? -16.793 -0.707 22.566 1.00 93.69 193 SER A N 1
ATOM 1484 C CA . SER A 1 193 ? -17.022 -1.644 21.454 1.00 93.69 193 SER A CA 1
ATOM 1485 C C . SER A 1 193 ? -16.348 -1.176 20.158 1.00 93.69 193 SER A C 1
ATOM 1487 O O . SER A 1 193 ? -15.922 -0.030 20.033 1.00 93.69 193 SER A O 1
ATOM 1489 N N . SER A 1 194 ? -16.238 -2.056 19.166 1.00 93.56 194 SER A N 1
ATOM 1490 C CA . SER A 1 194 ? -15.522 -1.744 17.925 1.00 93.56 194 SER A CA 1
ATOM 1491 C C . SER A 1 194 ? -16.202 -0.629 17.123 1.00 93.56 194 SER A C 1
ATOM 1493 O O . SER A 1 194 ? -15.526 0.267 16.626 1.00 93.56 194 SER A O 1
ATOM 1495 N N . LYS A 1 195 ? -17.541 -0.583 17.094 1.00 95.06 195 LYS A N 1
ATOM 1496 C CA . LYS A 1 195 ? -18.294 0.548 16.522 1.00 95.06 195 LYS A CA 1
ATOM 1497 C C . LYS A 1 195 ? -18.028 1.865 17.252 1.00 95.06 195 LYS A C 1
ATOM 1499 O O . LYS A 1 195 ? -17.820 2.891 16.615 1.00 95.06 195 LYS A O 1
ATOM 1504 N N . GLU A 1 196 ? -17.999 1.834 18.581 1.00 95.69 196 GLU A N 1
ATOM 1505 C CA . GLU A 1 196 ? -17.707 3.020 19.391 1.00 95.69 196 GLU A CA 1
ATOM 1506 C C . GLU A 1 196 ? -16.265 3.510 19.172 1.00 95.69 196 GLU A C 1
ATOM 1508 O O . GLU A 1 196 ? -16.041 4.711 19.043 1.00 95.69 196 GLU A O 1
ATOM 1513 N N . LEU A 1 197 ? -15.298 2.593 19.040 1.00 95.56 197 LEU A N 1
ATOM 1514 C CA . LEU A 1 197 ? -13.918 2.923 18.668 1.00 95.56 197 LEU A CA 1
ATOM 1515 C C . LEU A 1 197 ? -13.841 3.605 17.300 1.00 95.56 197 LEU A C 1
ATOM 1517 O O . LEU A 1 197 ? -13.089 4.567 17.151 1.00 95.56 197 LEU A O 1
ATOM 1521 N N . VAL A 1 198 ? -14.624 3.151 16.316 1.00 96.50 198 VAL A N 1
ATOM 1522 C CA . VAL A 1 198 ? -14.709 3.804 15.000 1.00 96.50 198 VAL A CA 1
ATOM 1523 C C . VAL A 1 198 ? -15.242 5.234 15.126 1.00 96.50 198 VAL A C 1
ATOM 1525 O O . VAL A 1 198 ? -14.673 6.132 14.510 1.00 96.50 198 VAL A O 1
ATOM 1528 N N . SER A 1 199 ? -16.259 5.478 15.959 1.00 95.62 199 SER A N 1
ATOM 1529 C CA . SER A 1 199 ? -16.788 6.831 16.204 1.00 95.62 199 SER A CA 1
ATOM 1530 C C . SER A 1 199 ? -15.765 7.762 16.865 1.00 95.62 199 SER A C 1
ATOM 1532 O O . SER A 1 199 ? -15.659 8.932 16.494 1.00 95.62 199 SER A O 1
ATOM 1534 N N . VAL A 1 200 ? -14.972 7.258 17.817 1.00 95.56 200 VAL A N 1
ATOM 1535 C CA . VAL A 1 200 ? -13.876 8.042 18.418 1.00 95.56 200 VAL A CA 1
ATOM 1536 C C . VAL A 1 200 ? -12.763 8.288 17.396 1.00 95.56 200 VAL A C 1
ATOM 1538 O O . VAL A 1 200 ? -12.238 9.400 17.304 1.00 95.56 200 VAL A O 1
ATOM 1541 N N . LEU A 1 201 ? -12.422 7.283 16.580 1.00 96.12 201 LEU A N 1
ATOM 1542 C CA . LEU A 1 201 ? -11.428 7.431 15.518 1.00 96.12 201 LEU A CA 1
ATOM 1543 C C . LEU A 1 201 ? -11.862 8.478 14.490 1.00 96.12 201 LEU A C 1
ATOM 1545 O O . LEU A 1 201 ? -11.026 9.257 14.046 1.00 96.12 201 LEU A O 1
ATOM 1549 N N . ASP A 1 202 ? -13.149 8.556 14.152 1.00 95.25 202 ASP A N 1
ATOM 1550 C CA . ASP A 1 202 ? -13.676 9.568 13.233 1.00 95.25 202 ASP A CA 1
ATOM 1551 C C . ASP A 1 202 ? -13.453 11.001 13.754 1.00 95.25 202 ASP A C 1
ATOM 1553 O O . ASP A 1 202 ? -13.336 11.941 12.976 1.00 95.25 202 ASP A O 1
ATOM 1557 N N . ASN A 1 203 ? -13.253 11.189 15.055 1.00 92.81 203 ASN A N 1
ATOM 1558 C CA . ASN A 1 203 ? -12.905 12.486 15.640 1.00 92.81 203 ASN A CA 1
ATOM 1559 C C . ASN A 1 203 ? -11.397 12.649 15.919 1.00 92.81 203 ASN A C 1
ATOM 1561 O O . ASN A 1 203 ? -10.980 13.625 16.537 1.00 92.81 203 ASN A O 1
ATOM 1565 N N . THR A 1 204 ? -10.559 11.715 15.453 1.00 91.81 204 THR A N 1
ATOM 1566 C CA . THR A 1 204 ? -9.107 11.710 15.684 1.00 91.81 204 THR A CA 1
ATOM 1567 C C . THR A 1 204 ? -8.325 12.000 14.401 1.00 91.81 204 THR A C 1
ATOM 1569 O O . THR A 1 204 ? -8.510 11.353 13.370 1.00 91.81 204 THR A O 1
ATOM 1572 N N . GLY A 1 205 ? -7.376 12.937 14.465 1.00 90.06 205 GLY A N 1
ATOM 1573 C CA . GLY A 1 205 ? -6.554 13.322 13.314 1.00 90.06 205 GLY A CA 1
ATOM 1574 C C . GLY A 1 205 ? -7.334 14.130 12.271 1.00 90.06 205 GLY A C 1
ATOM 1575 O O . GLY A 1 205 ? -8.283 14.839 12.589 1.00 90.06 205 GLY A O 1
ATOM 1576 N N . THR A 1 206 ? -6.906 14.061 11.010 1.00 92.31 206 THR A N 1
ATOM 1577 C CA . THR A 1 206 ? -7.504 14.824 9.901 1.00 92.31 206 THR A CA 1
ATOM 1578 C C . THR A 1 206 ? -8.243 13.920 8.922 1.00 92.31 206 THR A C 1
ATOM 1580 O O . THR A 1 206 ? -7.837 12.784 8.678 1.00 92.31 206 THR A O 1
ATOM 1583 N N . SER A 1 207 ? -9.337 14.413 8.339 1.00 89.50 207 SER A N 1
ATOM 1584 C CA . SER A 1 207 ? -10.095 13.680 7.321 1.00 89.50 207 SER A CA 1
ATOM 1585 C C . SER A 1 207 ? -9.307 13.542 6.019 1.00 89.50 207 SER A C 1
ATOM 1587 O O . SER A 1 207 ? -8.765 14.528 5.513 1.00 89.50 207 SER A O 1
ATOM 1589 N N . VAL A 1 208 ? -9.316 12.349 5.425 1.00 91.31 208 VAL A N 1
ATOM 1590 C CA . VAL A 1 208 ? -8.668 12.098 4.131 1.00 91.31 208 VAL A CA 1
ATOM 1591 C C . VAL A 1 208 ? -9.624 12.410 2.977 1.00 91.31 208 VAL A C 1
ATOM 1593 O O . VAL A 1 208 ? -10.771 11.963 2.959 1.00 91.31 208 VAL A O 1
ATOM 1596 N N . THR A 1 209 ? -9.151 13.187 1.999 1.00 87.44 209 THR A N 1
ATOM 1597 C CA . THR A 1 209 ? -9.950 13.573 0.822 1.00 87.44 209 THR A CA 1
ATOM 1598 C C . THR A 1 209 ? -10.012 12.456 -0.223 1.00 87.44 209 THR A C 1
ATOM 1600 O O . THR A 1 209 ? -9.144 11.589 -0.274 1.00 87.44 209 THR A O 1
ATOM 1603 N N . ARG A 1 210 ? -11.003 12.511 -1.125 1.00 84.06 210 ARG A N 1
ATOM 1604 C CA . ARG A 1 210 ? -11.189 11.512 -2.200 1.00 84.06 210 ARG A CA 1
ATOM 1605 C C . ARG A 1 210 ? -10.023 11.420 -3.193 1.00 84.06 210 ARG A C 1
ATOM 1607 O O . ARG A 1 210 ? -9.910 10.417 -3.886 1.00 84.06 210 ARG A O 1
ATOM 1614 N N . ASN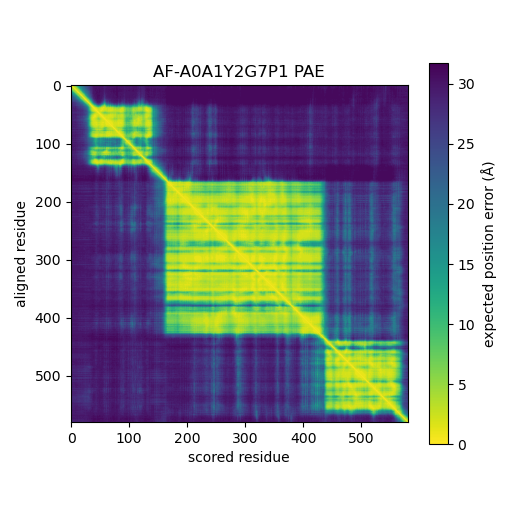 A 1 211 ? -9.186 12.454 -3.271 1.00 83.25 211 ASN A N 1
ATOM 1615 C CA . ASN A 1 211 ? -8.034 12.497 -4.174 1.00 83.25 211 ASN A CA 1
ATOM 1616 C C . ASN A 1 211 ? -6.803 11.785 -3.595 1.00 83.25 211 ASN A C 1
ATOM 1618 O O . ASN A 1 211 ? -5.822 11.584 -4.312 1.00 83.25 211 ASN A O 1
ATOM 1622 N N . ASP A 1 212 ? -6.828 11.433 -2.309 1.00 89.81 212 ASP A N 1
ATOM 1623 C CA . ASP A 1 212 ? -5.740 10.705 -1.674 1.00 89.81 212 ASP A CA 1
ATOM 1624 C C . ASP A 1 212 ? -5.740 9.232 -2.100 1.00 89.81 212 ASP A C 1
ATOM 1626 O O . ASP A 1 212 ? -6.787 8.584 -2.164 1.00 89.81 212 ASP A O 1
ATOM 1630 N N . LEU A 1 213 ? -4.555 8.675 -2.355 1.00 89.31 213 LEU A N 1
ATOM 1631 C CA . LEU A 1 213 ? -4.412 7.285 -2.786 1.00 89.31 213 LEU A CA 1
ATOM 1632 C C . LEU A 1 213 ? -4.936 6.298 -1.739 1.00 89.31 213 LEU A C 1
ATOM 1634 O O . LEU A 1 213 ? -5.515 5.283 -2.112 1.00 89.31 213 LEU A O 1
ATOM 1638 N N . TYR A 1 214 ? -4.791 6.578 -0.442 1.00 92.69 214 TYR A N 1
ATOM 1639 C CA . TYR A 1 214 ? -5.271 5.681 0.615 1.00 92.69 214 TYR A CA 1
ATOM 1640 C C . TYR A 1 214 ? -6.800 5.652 0.722 1.00 92.69 214 TYR A C 1
ATOM 1642 O O . TYR A 1 214 ? -7.349 4.691 1.262 1.00 92.69 214 TYR A O 1
ATOM 1650 N N . TYR A 1 215 ? -7.504 6.626 0.132 1.00 92.06 215 TYR A N 1
ATOM 1651 C CA . TYR A 1 215 ? -8.965 6.598 0.018 1.00 92.06 215 TYR A CA 1
ATOM 1652 C C . TYR A 1 215 ? -9.467 5.416 -0.835 1.00 92.06 215 TYR A C 1
ATOM 1654 O O . TYR A 1 215 ? -10.605 4.973 -0.673 1.00 92.06 215 TYR A O 1
ATOM 1662 N N . SER A 1 216 ? -8.617 4.864 -1.713 1.00 93.25 216 SER A N 1
ATOM 1663 C CA . SER A 1 216 ? -8.948 3.691 -2.536 1.00 93.25 216 SER A CA 1
ATOM 1664 C C . SER A 1 216 ? -9.166 2.411 -1.724 1.00 93.25 216 SER A C 1
ATOM 1666 O O . SER A 1 216 ? -9.982 1.581 -2.120 1.00 93.25 216 SER A O 1
ATOM 1668 N N . ILE A 1 217 ? -8.492 2.248 -0.580 1.00 96.12 217 ILE A N 1
ATOM 1669 C CA . ILE A 1 217 ? -8.516 1.012 0.220 1.00 96.12 217 ILE A CA 1
ATOM 1670 C C . ILE A 1 217 ? -9.932 0.673 0.719 1.00 96.12 217 ILE A C 1
ATOM 1672 O O . ILE A 1 217 ? -10.450 -0.377 0.332 1.00 96.12 217 ILE A O 1
ATOM 1676 N N . PRO A 1 218 ? -10.610 1.526 1.517 1.00 95.31 218 PRO A N 1
ATOM 1677 C CA . PRO A 1 218 ? -11.944 1.209 2.029 1.00 95.31 218 PRO A CA 1
ATOM 1678 C C . PRO A 1 218 ? -12.976 1.100 0.904 1.00 95.31 218 PRO A C 1
ATOM 1680 O O . PRO A 1 218 ? -13.903 0.300 0.986 1.00 95.31 218 PRO A O 1
ATOM 1683 N N . ARG A 1 219 ? -12.803 1.850 -0.191 1.00 93.94 219 ARG A N 1
ATOM 1684 C CA . ARG A 1 219 ? -13.695 1.785 -1.357 1.00 93.94 219 ARG A CA 1
ATOM 1685 C C . ARG A 1 219 ? -13.586 0.467 -2.103 1.00 93.94 219 ARG A C 1
ATOM 1687 O O . ARG A 1 219 ? -14.609 -0.126 -2.430 1.00 93.94 219 ARG A O 1
ATOM 1694 N N . THR A 1 220 ? -12.364 -0.008 -2.293 1.00 96.19 220 THR A N 1
ATOM 1695 C CA . THR A 1 220 ? -12.102 -1.330 -2.859 1.00 96.19 220 THR A CA 1
ATOM 1696 C C . THR A 1 220 ? -12.645 -2.425 -1.944 1.00 96.19 220 THR A C 1
ATOM 1698 O O . THR A 1 220 ? -13.289 -3.361 -2.410 1.00 96.19 220 THR A O 1
ATOM 1701 N N . ALA A 1 221 ? -12.466 -2.284 -0.627 1.00 96.81 221 ALA A N 1
ATOM 1702 C CA . ALA A 1 221 ? -13.011 -3.231 0.338 1.00 96.81 221 ALA A CA 1
ATOM 1703 C C . ALA A 1 221 ? -14.549 -3.307 0.293 1.00 96.81 221 ALA A C 1
ATOM 1705 O O . ALA A 1 221 ? -15.100 -4.399 0.377 1.00 96.81 221 ALA A O 1
ATOM 1706 N N . ILE A 1 222 ? -15.244 -2.177 0.103 1.00 95.12 222 ILE A N 1
ATOM 1707 C CA . ILE A 1 222 ? -16.703 -2.151 -0.103 1.00 95.12 222 ILE A CA 1
ATOM 1708 C C . ILE A 1 222 ? -17.093 -2.908 -1.378 1.00 95.12 222 ILE A C 1
ATOM 1710 O O . ILE A 1 222 ? -18.009 -3.722 -1.336 1.00 95.12 222 ILE A O 1
ATOM 1714 N N . SER A 1 223 ? -16.403 -2.682 -2.502 1.00 94.06 223 SER A N 1
ATOM 1715 C CA . SER A 1 223 ? -16.722 -3.382 -3.758 1.00 94.06 223 SER A CA 1
ATOM 1716 C C . SER A 1 223 ? -16.442 -4.886 -3.719 1.00 94.06 223 SER A C 1
ATOM 1718 O O . SER A 1 223 ? -17.009 -5.626 -4.514 1.00 94.06 223 SER A O 1
ATOM 1720 N N . LEU A 1 224 ? -15.575 -5.332 -2.806 1.00 95.31 224 LEU A N 1
ATOM 1721 C CA . LEU A 1 224 ? -15.205 -6.737 -2.626 1.00 95.31 224 LEU A CA 1
ATOM 1722 C C . LEU A 1 224 ? -15.916 -7.395 -1.437 1.00 95.31 224 LEU A C 1
ATOM 1724 O O . LEU A 1 224 ? -15.531 -8.489 -1.021 1.00 95.31 224 LEU A O 1
ATOM 1728 N N . GLN A 1 225 ? -16.944 -6.753 -0.875 1.00 91.81 225 GLN A N 1
ATOM 1729 C CA . GLN A 1 225 ? -17.737 -7.363 0.185 1.00 91.81 225 GLN A CA 1
ATOM 1730 C C . GLN A 1 225 ? -18.360 -8.666 -0.341 1.00 91.81 225 GLN A C 1
ATOM 1732 O O . GLN A 1 225 ? -18.989 -8.684 -1.398 1.00 91.81 225 GLN A O 1
ATOM 1737 N N . ASN A 1 226 ? -18.175 -9.758 0.404 1.00 86.19 226 ASN A N 1
ATOM 1738 C CA . ASN A 1 226 ? -18.599 -11.120 0.044 1.00 86.19 226 ASN A CA 1
ATOM 1739 C C . ASN A 1 226 ? -17.838 -11.777 -1.126 1.00 86.19 226 ASN A C 1
ATOM 1741 O O . ASN A 1 226 ? -18.235 -12.851 -1.576 1.00 86.19 226 ASN A O 1
ATOM 1745 N N . ALA A 1 227 ? -16.750 -11.179 -1.619 1.00 91.81 227 ALA A N 1
ATOM 1746 C CA . ALA A 1 227 ? -15.947 -11.793 -2.671 1.00 91.81 227 ALA A CA 1
ATOM 1747 C C . ALA A 1 227 ? -15.082 -12.956 -2.138 1.00 91.81 227 ALA A C 1
ATOM 1749 O O . ALA A 1 227 ? -14.560 -12.911 -1.020 1.00 91.81 227 ALA A O 1
ATOM 1750 N N . SER A 1 228 ? -14.875 -13.985 -2.967 1.00 93.25 228 SER A N 1
ATOM 1751 C CA . SER A 1 228 ? -13.969 -15.102 -2.667 1.00 93.25 228 SER A CA 1
ATOM 1752 C C . SER A 1 228 ? -12.519 -14.701 -2.946 1.00 93.25 228 SER A C 1
ATOM 1754 O O . SER A 1 228 ? -12.029 -14.822 -4.064 1.00 93.25 228 SER A O 1
ATOM 1756 N N . PHE A 1 229 ? -11.788 -14.240 -1.925 1.00 93.31 229 PHE A N 1
ATOM 1757 C CA . PHE A 1 229 ? -10.378 -13.830 -2.072 1.00 93.31 229 PHE A CA 1
ATOM 1758 C C . PHE A 1 229 ? -9.425 -14.952 -2.518 1.00 93.31 229 PHE A C 1
ATOM 1760 O O . PHE A 1 229 ? -8.293 -14.661 -2.904 1.00 93.31 229 PHE A O 1
ATOM 1767 N N . GLN A 1 230 ? -9.866 -16.212 -2.478 1.00 90.88 230 GLN A N 1
ATOM 1768 C CA . GLN A 1 230 ? -9.095 -17.337 -3.008 1.00 90.88 230 GLN A CA 1
ATOM 1769 C C . GLN A 1 230 ? -9.104 -17.367 -4.544 1.00 90.88 230 GLN A C 1
ATOM 1771 O O . GLN A 1 230 ? -8.111 -17.762 -5.150 1.00 90.88 230 GLN A O 1
ATOM 1776 N N . GLU A 1 231 ? -10.166 -16.862 -5.173 1.00 92.06 231 GLU A N 1
ATOM 1777 C CA . GLU A 1 231 ? -10.364 -16.853 -6.631 1.00 92.06 231 GLU A CA 1
ATOM 1778 C C . GLU A 1 231 ? -9.951 -15.527 -7.288 1.00 92.06 231 GLU A C 1
ATOM 1780 O O . GLU A 1 231 ? -9.936 -15.409 -8.508 1.00 92.06 231 GLU A O 1
ATOM 1785 N N . ILE A 1 232 ? -9.615 -14.510 -6.490 1.00 94.00 232 ILE A N 1
ATOM 1786 C CA . ILE A 1 232 ? -9.203 -13.203 -7.007 1.00 94.00 232 ILE A CA 1
ATOM 1787 C C . ILE A 1 232 ? -7.716 -13.231 -7.353 1.00 94.00 232 ILE A C 1
ATOM 1789 O O . ILE A 1 232 ? -6.878 -13.428 -6.471 1.00 94.00 232 ILE A O 1
ATOM 1793 N N . ASP A 1 233 ? -7.401 -12.943 -8.613 1.00 93.38 233 ASP A N 1
ATOM 1794 C CA . ASP A 1 233 ? -6.019 -12.800 -9.095 1.00 93.38 233 ASP A CA 1
ATOM 1795 C C . ASP A 1 233 ? -5.627 -11.337 -9.320 1.00 93.38 233 ASP A C 1
ATOM 1797 O O . ASP A 1 233 ? -4.449 -10.990 -9.292 1.00 93.38 233 ASP A O 1
ATOM 1801 N N . VAL A 1 234 ? -6.611 -10.453 -9.505 1.00 94.06 234 VAL A N 1
ATOM 1802 C CA . VAL A 1 234 ? -6.406 -9.007 -9.621 1.00 94.06 234 VAL A CA 1
ATOM 1803 C C . VAL A 1 234 ? -7.493 -8.273 -8.856 1.00 94.06 234 VAL A C 1
ATOM 1805 O O . VAL A 1 234 ? -8.681 -8.543 -9.011 1.00 94.06 234 VAL A O 1
ATOM 1808 N N . ILE A 1 235 ? -7.072 -7.316 -8.039 1.00 94.62 235 ILE A N 1
ATOM 1809 C CA . ILE A 1 235 ? -7.949 -6.348 -7.394 1.00 94.62 235 ILE A CA 1
ATOM 1810 C C . ILE A 1 235 ? -7.793 -5.024 -8.132 1.00 94.62 235 ILE A C 1
ATOM 1812 O O . ILE A 1 235 ? -6.697 -4.471 -8.157 1.00 94.62 235 ILE A O 1
ATOM 1816 N N . SER A 1 236 ? -8.882 -4.492 -8.678 1.00 91.62 236 SER A N 1
ATOM 1817 C CA . SER A 1 236 ? -8.891 -3.183 -9.335 1.00 91.62 236 SER A CA 1
ATOM 1818 C C . SER A 1 236 ? -9.546 -2.135 -8.445 1.00 91.62 236 SER A C 1
ATOM 1820 O O . SER A 1 236 ? -10.593 -2.364 -7.838 1.00 91.62 236 SER A O 1
ATOM 1822 N N . SER A 1 237 ? -8.929 -0.962 -8.372 1.00 87.25 237 SER A N 1
ATOM 1823 C CA . SER A 1 237 ? -9.452 0.161 -7.604 1.00 87.25 237 SER A CA 1
ATOM 1824 C C . SER A 1 237 ? -10.642 0.816 -8.327 1.00 87.25 237 SER A C 1
ATOM 1826 O O . SER A 1 237 ? -10.553 1.098 -9.528 1.00 87.25 237 SER A O 1
ATOM 1828 N N . PRO A 1 238 ? -11.753 1.125 -7.632 1.00 83.56 238 PRO A N 1
ATOM 1829 C CA . PRO A 1 238 ? -12.934 1.706 -8.261 1.00 83.56 238 PRO A CA 1
ATOM 1830 C C . PRO A 1 238 ? -12.697 3.142 -8.765 1.00 83.56 238 PRO A C 1
ATOM 1832 O O . PRO A 1 238 ? -11.832 3.878 -8.277 1.00 83.56 238 PRO A O 1
ATOM 1835 N N . TRP A 1 239 ? -13.497 3.557 -9.754 1.00 73.19 239 TRP A N 1
ATOM 1836 C CA . TRP A 1 239 ? -13.516 4.916 -10.332 1.00 73.19 239 TRP A CA 1
ATOM 1837 C C . TRP A 1 239 ? -12.172 5.410 -10.887 1.00 73.19 239 TRP A C 1
ATOM 1839 O O . TRP A 1 239 ? -11.880 6.603 -10.877 1.00 73.19 239 TRP A O 1
ATOM 1849 N N . GLY A 1 240 ? -11.323 4.492 -11.353 1.00 67.69 240 GLY A N 1
ATOM 1850 C CA . GLY A 1 240 ? -10.041 4.831 -11.970 1.00 67.69 240 GLY A CA 1
ATOM 1851 C C . GLY A 1 240 ? -8.999 5.412 -11.006 1.00 67.69 240 GLY A C 1
ATOM 1852 O O . GLY A 1 240 ? -7.970 5.921 -11.470 1.00 67.69 240 GLY A O 1
ATOM 1853 N N . THR A 1 241 ? -9.249 5.326 -9.695 1.00 80.81 241 THR A N 1
ATOM 1854 C CA . THR A 1 241 ? -8.298 5.692 -8.638 1.00 80.81 241 THR A CA 1
ATOM 1855 C C . THR A 1 241 ? -7.122 4.714 -8.601 1.00 80.81 241 THR A C 1
ATOM 1857 O O . THR A 1 241 ? -7.180 3.630 -9.172 1.00 80.81 241 THR A O 1
ATOM 1860 N N . LYS A 1 242 ? -6.009 5.109 -7.981 1.00 83.69 242 LYS A N 1
ATOM 1861 C CA . LYS A 1 242 ? -4.789 4.294 -7.906 1.00 83.69 242 LYS A CA 1
ATOM 1862 C C . LYS A 1 242 ? -4.566 3.817 -6.479 1.00 83.69 242 LYS A C 1
ATOM 1864 O O . LYS A 1 242 ? -4.792 4.583 -5.544 1.00 83.69 242 LYS A O 1
ATOM 1869 N N . PHE A 1 243 ? -4.042 2.606 -6.326 1.00 83.38 243 PHE A N 1
ATOM 1870 C CA . PHE A 1 243 ? -3.642 2.105 -5.018 1.00 83.38 243 PHE A CA 1
ATOM 1871 C C . PHE A 1 243 ? -2.416 2.851 -4.475 1.00 83.38 243 PHE A C 1
ATOM 1873 O O . PHE A 1 243 ? -1.518 3.230 -5.248 1.00 83.38 243 PHE A O 1
ATOM 1880 N N . PRO A 1 244 ? -2.331 3.034 -3.143 1.00 82.88 244 PRO A N 1
ATOM 1881 C CA . PRO A 1 244 ? -1.110 3.510 -2.513 1.00 82.88 244 PRO A CA 1
ATOM 1882 C C . PRO A 1 244 ? 0.021 2.504 -2.748 1.00 82.88 244 PRO A C 1
ATOM 1884 O O . PRO A 1 244 ? -0.228 1.333 -3.031 1.00 82.88 244 PRO A O 1
ATOM 1887 N N . VAL A 1 245 ? 1.273 2.963 -2.650 1.00 76.69 245 VAL A N 1
ATOM 1888 C CA . VAL A 1 245 ? 2.501 2.199 -2.965 1.00 76.69 245 VAL A CA 1
ATOM 1889 C C . VAL A 1 245 ? 2.654 1.877 -4.459 1.00 76.69 245 VAL A C 1
ATOM 1891 O O . VAL A 1 245 ? 3.645 2.279 -5.064 1.00 76.69 245 VAL A O 1
ATOM 1894 N N . LEU A 1 246 ? 1.670 1.209 -5.063 1.00 69.88 246 LEU A N 1
ATOM 1895 C CA . LEU A 1 246 ? 1.695 0.730 -6.448 1.00 69.88 246 LEU A CA 1
ATOM 1896 C C . LEU A 1 246 ? 1.584 1.862 -7.476 1.00 69.88 246 LEU A C 1
ATOM 1898 O O . LEU A 1 246 ? 2.171 1.782 -8.552 1.00 69.88 246 LEU A O 1
ATOM 1902 N N . LYS A 1 247 ? 0.815 2.918 -7.162 1.00 74.12 247 LYS A N 1
ATOM 1903 C CA . LYS A 1 247 ? 0.513 4.045 -8.071 1.00 74.12 247 LYS A CA 1
ATOM 1904 C C . LYS A 1 247 ? -0.096 3.613 -9.421 1.00 74.12 247 LYS A C 1
ATOM 1906 O O . LYS A 1 247 ? -0.066 4.379 -10.395 1.00 74.12 247 LYS A O 1
ATOM 1911 N N . VAL A 1 248 ? -0.698 2.426 -9.450 1.00 75.88 248 VAL A N 1
ATOM 1912 C CA . VAL A 1 248 ? -1.484 1.850 -10.549 1.00 75.88 248 VAL A CA 1
ATOM 1913 C C . VAL A 1 248 ? -2.873 1.456 -10.041 1.00 75.88 248 VAL A C 1
ATOM 1915 O O . VAL A 1 248 ? -3.128 1.500 -8.836 1.00 75.88 248 VAL A O 1
ATOM 1918 N N . ARG A 1 249 ? -3.790 1.161 -10.966 1.00 81.69 249 ARG A N 1
ATOM 1919 C CA . ARG A 1 249 ? -5.191 0.836 -10.654 1.00 81.69 249 ARG A CA 1
ATOM 1920 C C . ARG A 1 249 ? -5.376 -0.600 -10.191 1.00 81.69 249 ARG A C 1
ATOM 1922 O O . ARG A 1 249 ? -6.277 -0.852 -9.402 1.00 81.69 249 ARG A O 1
ATOM 1929 N N . ASP A 1 250 ? -4.503 -1.487 -10.649 1.00 86.06 250 ASP A N 1
ATOM 1930 C CA . ASP A 1 250 ? -4.619 -2.918 -10.426 1.00 86.06 250 ASP A CA 1
ATOM 1931 C C . ASP A 1 250 ? -3.534 -3.400 -9.467 1.00 86.06 250 ASP A C 1
ATOM 1933 O O . ASP A 1 250 ? -2.358 -3.043 -9.575 1.00 86.06 250 ASP A O 1
ATOM 1937 N N . LEU A 1 251 ? -3.948 -4.225 -8.516 1.00 89.44 251 LEU A N 1
ATOM 1938 C CA . LEU A 1 251 ? -3.097 -4.971 -7.610 1.00 89.44 251 LEU A CA 1
ATOM 1939 C C . LEU A 1 251 ? -3.186 -6.446 -7.997 1.00 89.44 251 LEU A C 1
ATOM 1941 O O . LEU A 1 251 ? -4.219 -7.081 -7.795 1.00 89.44 251 LEU A O 1
ATOM 1945 N N . TYR A 1 252 ? -2.087 -6.991 -8.513 1.00 91.19 252 TYR A N 1
ATOM 1946 C CA . TYR A 1 252 ? -1.959 -8.428 -8.730 1.00 91.19 252 TYR A CA 1
ATOM 1947 C C . TYR A 1 252 ? -1.896 -9.172 -7.390 1.00 91.19 252 TYR A C 1
ATOM 1949 O O . TYR A 1 252 ? -1.078 -8.848 -6.519 1.00 91.19 252 TYR A O 1
ATOM 1957 N N . VAL A 1 253 ? -2.766 -10.164 -7.218 1.00 94.75 253 VAL A N 1
ATOM 1958 C CA . VAL A 1 253 ? -2.897 -10.957 -5.996 1.00 94.75 253 VAL A CA 1
ATOM 1959 C C . VAL A 1 253 ? -2.122 -12.257 -6.149 1.00 94.75 253 VAL A C 1
ATOM 1961 O O . VAL A 1 253 ? -2.616 -13.257 -6.660 1.00 94.75 253 VAL A O 1
ATOM 1964 N N . ARG A 1 254 ? -0.898 -12.244 -5.627 1.00 92.75 254 ARG A N 1
ATOM 1965 C CA . ARG A 1 254 ? -0.011 -13.409 -5.571 1.00 92.75 254 ARG A CA 1
ATOM 1966 C C . ARG A 1 254 ? -0.636 -14.543 -4.751 1.00 92.75 254 ARG A C 1
ATOM 1968 O O . ARG A 1 254 ? -1.218 -14.283 -3.694 1.00 92.75 254 ARG A O 1
ATOM 1975 N N . SER A 1 255 ? -0.414 -15.799 -5.135 1.00 91.62 255 SER A N 1
ATOM 1976 C CA . SER A 1 255 ? -0.762 -16.967 -4.299 1.00 91.62 255 SER A CA 1
ATOM 1977 C C . SER A 1 255 ? -0.127 -16.861 -2.904 1.00 91.62 255 SER A C 1
ATOM 1979 O O . SER A 1 255 ? -0.794 -17.035 -1.883 1.00 91.62 255 SER A O 1
ATOM 1981 N N . ALA A 1 256 ? 1.130 -16.409 -2.853 1.00 89.81 256 ALA A N 1
ATOM 1982 C CA . ALA A 1 256 ? 1.858 -16.137 -1.620 1.00 89.81 256 ALA A CA 1
ATOM 1983 C C . ALA A 1 256 ? 1.175 -15.090 -0.719 1.00 89.81 256 ALA A C 1
ATOM 1985 O O . ALA A 1 256 ? 1.328 -15.150 0.500 1.00 89.81 256 ALA A O 1
ATOM 1986 N N . PHE A 1 257 ? 0.418 -14.132 -1.274 1.00 94.88 257 PHE A N 1
ATOM 1987 C CA . PHE A 1 257 ? -0.352 -13.177 -0.468 1.00 94.88 257 PHE A CA 1
ATOM 1988 C C . PHE A 1 257 ? -1.541 -13.858 0.206 1.00 94.88 257 PHE A C 1
ATOM 1990 O O . PHE A 1 257 ? -1.781 -13.619 1.390 1.00 94.88 257 PHE A O 1
ATOM 1997 N N . LYS A 1 258 ? -2.252 -14.725 -0.527 1.00 95.31 258 LYS A N 1
ATOM 1998 C CA . LYS A 1 258 ? -3.403 -15.483 -0.016 1.00 95.31 258 LYS A CA 1
ATOM 1999 C C . LYS A 1 258 ? -2.974 -16.353 1.169 1.00 95.31 258 LYS A C 1
ATOM 2001 O O . LYS A 1 258 ? -3.509 -16.200 2.266 1.00 95.31 258 LYS A O 1
ATOM 2006 N N . GLU A 1 259 ? -1.923 -17.151 0.980 1.00 94.50 259 GLU A N 1
ATOM 2007 C CA . GLU A 1 259 ? -1.379 -18.024 2.024 1.00 94.50 259 GLU A CA 1
ATOM 2008 C C . GLU A 1 259 ? -0.823 -17.262 3.229 1.00 94.50 259 GLU A C 1
ATOM 2010 O O . GLU A 1 259 ? -1.016 -17.673 4.375 1.00 94.50 259 GLU A O 1
ATOM 2015 N N . LEU A 1 260 ? -0.080 -16.176 2.986 1.00 94.81 260 LEU A N 1
ATOM 2016 C CA . LEU A 1 260 ? 0.523 -15.395 4.062 1.00 94.81 260 LEU A CA 1
ATOM 2017 C C . LEU A 1 260 ? -0.554 -14.724 4.915 1.00 94.81 260 LEU A C 1
ATOM 2019 O O . LEU A 1 260 ? -0.438 -14.727 6.139 1.00 94.81 260 LEU A O 1
ATOM 2023 N N . TYR A 1 261 ? -1.609 -14.195 4.291 1.00 96.38 261 TYR A N 1
ATOM 2024 C CA . TYR A 1 261 ? -2.761 -13.656 5.009 1.00 96.38 261 TYR A CA 1
ATOM 2025 C C . TYR A 1 261 ? -3.399 -14.723 5.903 1.00 96.38 261 TYR A C 1
ATOM 2027 O O . TYR A 1 261 ? -3.545 -14.492 7.101 1.00 96.38 261 TYR A O 1
ATOM 2035 N N . ASP A 1 262 ? -3.694 -15.908 5.359 1.00 94.88 262 ASP A N 1
ATOM 2036 C CA . ASP A 1 262 ? -4.338 -16.990 6.113 1.00 94.88 262 ASP A CA 1
ATOM 2037 C C . ASP A 1 262 ? -3.462 -17.454 7.290 1.00 94.88 262 ASP A C 1
ATOM 2039 O O . ASP A 1 262 ? -3.946 -17.611 8.412 1.00 94.88 262 ASP A O 1
ATOM 2043 N N . LYS A 1 263 ? -2.144 -17.588 7.082 1.00 94.12 263 LYS A N 1
ATOM 2044 C CA . LYS A 1 263 ? -1.177 -17.911 8.149 1.00 94.12 263 LYS A CA 1
ATOM 2045 C C . LYS A 1 263 ? -1.165 -16.858 9.258 1.00 94.12 263 LYS A C 1
ATOM 2047 O O . LYS A 1 263 ? -1.089 -17.214 10.433 1.00 94.12 263 LYS A O 1
ATOM 2052 N N . ILE A 1 264 ? -1.225 -15.576 8.901 1.00 93.50 264 ILE A N 1
ATOM 2053 C CA . ILE A 1 264 ? -1.239 -14.473 9.866 1.00 93.50 264 ILE A CA 1
ATOM 2054 C C . ILE A 1 264 ? -2.556 -14.470 10.648 1.00 93.50 264 ILE A C 1
ATOM 2056 O O . ILE A 1 264 ? -2.540 -14.492 11.876 1.00 93.50 264 ILE A O 1
ATOM 2060 N N . ILE A 1 265 ? -3.696 -14.517 9.965 1.00 92.56 265 ILE A N 1
ATOM 2061 C CA . ILE A 1 265 ? -5.007 -14.508 10.615 1.00 92.56 265 ILE A CA 1
ATOM 2062 C C . ILE A 1 265 ? -5.189 -15.704 11.555 1.00 92.56 265 ILE A C 1
ATOM 2064 O O . ILE A 1 265 ? -5.583 -15.515 12.704 1.00 92.56 265 ILE A O 1
ATOM 2068 N N . ASN A 1 266 ? -4.827 -16.914 11.123 1.00 90.94 266 ASN A N 1
ATOM 2069 C CA . ASN A 1 266 ? -4.961 -18.119 11.949 1.00 90.94 266 ASN A CA 1
ATOM 2070 C C . ASN A 1 266 ? -4.094 -18.077 13.211 1.00 90.94 266 ASN A C 1
ATOM 2072 O O . ASN A 1 266 ? -4.434 -18.682 14.223 1.00 90.94 266 ASN A O 1
ATOM 2076 N N . LYS A 1 267 ? -2.956 -17.384 13.151 1.00 89.06 267 LYS A N 1
ATOM 2077 C CA . LYS A 1 267 ? -1.999 -17.337 14.253 1.00 89.06 267 LYS A CA 1
ATOM 2078 C C . LYS A 1 267 ? -2.298 -16.239 15.265 1.00 89.06 267 LYS A C 1
ATOM 2080 O O . LYS A 1 267 ? -2.139 -16.463 16.459 1.00 89.06 267 LYS A O 1
ATOM 2085 N N . PHE A 1 268 ? -2.655 -15.050 14.788 1.00 88.12 268 PHE A N 1
ATOM 2086 C CA . PHE A 1 268 ? -2.845 -13.876 15.643 1.00 88.12 268 PHE A CA 1
ATOM 2087 C C . PHE A 1 268 ? -4.320 -13.627 15.980 1.00 88.12 268 PHE A C 1
ATOM 2089 O O . PHE A 1 268 ? -4.607 -12.816 16.856 1.00 88.12 268 PHE A O 1
ATOM 2096 N N . GLY A 1 269 ? -5.240 -14.340 15.322 1.00 84.12 269 GLY A N 1
ATOM 2097 C CA . GLY A 1 269 ? -6.680 -14.152 15.440 1.00 84.12 269 GLY A CA 1
ATOM 2098 C C . GLY A 1 269 ? -7.160 -12.902 14.705 1.00 84.12 269 GLY A C 1
ATOM 2099 O O . GLY A 1 269 ? -6.372 -12.032 14.328 1.00 84.12 269 GLY A O 1
ATOM 2100 N N . ILE A 1 270 ? -8.476 -12.798 14.512 1.00 82.38 270 ILE A N 1
ATOM 2101 C CA . ILE A 1 270 ? -9.159 -11.537 14.156 1.00 82.38 270 ILE A CA 1
ATOM 2102 C C . ILE A 1 270 ? -9.993 -11.054 15.336 1.00 82.38 270 ILE A C 1
ATOM 2104 O O . ILE A 1 270 ? -9.981 -9.858 15.599 1.00 82.38 270 ILE A O 1
ATOM 2108 N N . ASP A 1 271 ? -10.594 -11.981 16.085 1.00 77.50 271 ASP A N 1
ATOM 2109 C CA . ASP A 1 271 ? -11.394 -11.703 17.276 1.00 77.50 271 ASP A CA 1
ATOM 2110 C C . ASP A 1 271 ? -10.664 -10.759 18.237 1.00 77.50 271 ASP A C 1
ATOM 2112 O O . ASP A 1 271 ? -9.505 -10.979 18.607 1.00 77.50 271 ASP A O 1
ATOM 2116 N N . ARG A 1 272 ? -11.354 -9.684 18.599 1.00 75.75 272 ARG A N 1
ATOM 2117 C CA . ARG A 1 272 ? -10.881 -8.636 19.490 1.00 75.75 272 ARG A CA 1
ATOM 2118 C C . ARG A 1 272 ? -10.548 -9.147 20.895 1.00 75.75 272 ARG A C 1
ATOM 2120 O O . ARG A 1 272 ? -9.637 -8.601 21.523 1.00 75.75 272 ARG A O 1
ATOM 2127 N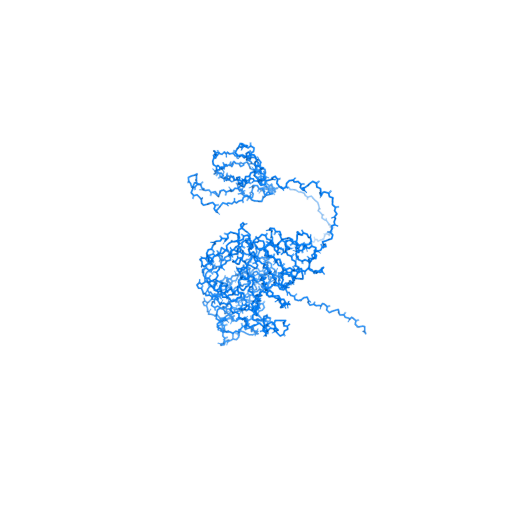 N . ASP A 1 273 ? -11.246 -10.167 21.378 1.00 76.62 273 ASP A N 1
ATOM 2128 C CA . ASP A 1 273 ? -11.068 -10.681 22.738 1.00 76.62 273 ASP A CA 1
ATOM 2129 C C . ASP A 1 273 ? -9.819 -11.568 22.862 1.00 76.62 273 ASP A C 1
ATOM 2131 O O . ASP A 1 273 ? -9.301 -11.797 23.959 1.00 76.62 273 ASP A O 1
ATOM 2135 N N . ILE A 1 274 ? -9.264 -12.007 21.727 1.00 77.25 274 ILE A N 1
ATOM 2136 C CA . ILE A 1 274 ? -8.026 -12.782 21.681 1.00 77.25 274 ILE A CA 1
ATOM 2137 C C . ILE A 1 274 ? -6.824 -11.842 21.807 1.00 77.25 274 ILE A C 1
ATOM 2139 O O . ILE A 1 274 ? -6.480 -11.094 20.889 1.00 77.25 274 ILE A O 1
ATOM 2143 N N . LYS A 1 275 ? -6.114 -11.930 22.932 1.00 80.88 275 LYS A N 1
ATOM 2144 C CA . LYS A 1 275 ? -4.817 -11.268 23.116 1.00 80.88 275 LYS A CA 1
ATOM 2145 C C . LYS A 1 275 ? -3.693 -12.248 22.773 1.00 80.88 275 LYS A C 1
ATOM 2147 O O . LYS A 1 275 ? -3.477 -13.181 23.541 1.00 80.88 275 LYS A O 1
ATOM 2152 N N . PRO A 1 276 ? -2.991 -12.082 21.639 1.00 79.06 276 PRO A N 1
ATOM 2153 C CA . PRO A 1 276 ? -1.863 -12.947 21.321 1.00 79.06 276 PRO A CA 1
ATOM 2154 C C . PRO A 1 276 ? -0.695 -12.670 22.276 1.00 79.06 276 PRO A C 1
ATOM 2156 O O . PRO A 1 276 ? -0.361 -11.511 22.520 1.00 79.06 276 PRO A O 1
ATOM 2159 N N . ASP A 1 277 ? -0.034 -13.728 22.755 1.00 80.00 277 ASP A N 1
ATOM 2160 C CA . ASP A 1 277 ? 1.119 -13.625 23.669 1.00 80.00 277 ASP A CA 1
ATOM 2161 C C . ASP A 1 277 ? 2.279 -12.808 23.077 1.00 80.00 277 ASP A C 1
ATOM 2163 O O . ASP A 1 277 ? 3.010 -12.123 23.788 1.00 80.00 277 ASP A O 1
ATOM 2167 N N . ALA A 1 278 ? 2.436 -12.861 21.752 1.00 85.12 278 ALA A N 1
ATOM 2168 C CA . ALA A 1 278 ? 3.381 -12.053 20.994 1.00 85.12 278 ALA A CA 1
ATOM 2169 C C . ALA A 1 278 ? 2.651 -11.449 19.783 1.00 85.12 278 ALA A C 1
ATOM 2171 O O . ALA A 1 278 ? 2.532 -12.143 18.773 1.00 85.12 278 ALA A O 1
ATOM 2172 N N . PRO A 1 279 ? 2.136 -10.203 19.860 1.00 89.44 279 PRO A N 1
ATOM 2173 C CA . PRO A 1 279 ? 1.334 -9.594 18.793 1.00 89.44 279 PRO A CA 1
ATOM 2174 C C . PRO A 1 279 ? 2.141 -9.151 17.569 1.00 89.44 279 PRO A C 1
ATOM 2176 O O . PRO A 1 279 ? 1.557 -8.745 16.565 1.00 89.44 279 PRO A O 1
ATOM 2179 N N . GLN A 1 280 ? 3.470 -9.176 17.636 1.00 91.56 280 GLN A N 1
ATOM 2180 C CA . GLN A 1 280 ? 4.325 -8.632 16.589 1.00 91.56 280 GLN A CA 1
ATOM 2181 C C . GLN A 1 280 ? 4.891 -9.721 15.673 1.00 91.56 280 GLN A C 1
ATOM 2183 O O . GLN A 1 280 ? 5.184 -10.844 16.091 1.00 91.56 280 GLN A O 1
ATOM 2188 N N . MET A 1 281 ? 5.099 -9.354 14.409 1.00 93.44 281 MET A N 1
ATOM 2189 C CA . MET A 1 281 ? 5.796 -10.170 13.422 1.00 93.44 281 MET A CA 1
ATOM 2190 C C . MET A 1 281 ? 6.629 -9.317 12.469 1.00 93.44 281 MET A C 1
ATOM 2192 O O . MET A 1 281 ? 6.297 -8.169 12.171 1.00 93.44 281 MET A O 1
ATOM 2196 N N . VAL A 1 282 ? 7.696 -9.910 11.944 1.00 91.44 282 VAL A N 1
ATOM 2197 C CA . VAL A 1 282 ? 8.520 -9.324 10.887 1.00 91.44 282 VAL A CA 1
ATOM 2198 C C . VAL A 1 282 ? 8.182 -9.998 9.565 1.00 91.44 282 VAL A C 1
ATOM 2200 O O . VAL A 1 282 ? 8.355 -11.206 9.420 1.00 91.44 282 VAL A O 1
ATOM 2203 N N . LEU A 1 283 ? 7.752 -9.211 8.584 1.00 90.38 283 LEU A N 1
ATOM 2204 C CA . LEU A 1 283 ? 7.633 -9.623 7.193 1.00 90.38 283 LEU A CA 1
ATOM 2205 C C . LEU A 1 283 ? 8.847 -9.114 6.415 1.00 90.38 283 LEU A C 1
ATOM 2207 O O . LEU A 1 283 ? 9.038 -7.910 6.234 1.00 90.38 283 LEU A O 1
ATOM 2211 N N . THR A 1 284 ? 9.664 -10.035 5.917 1.00 84.69 284 THR A N 1
ATOM 2212 C CA . THR A 1 284 ? 10.851 -9.704 5.134 1.00 84.69 284 THR A CA 1
ATOM 2213 C C . THR A 1 284 ? 10.917 -10.454 3.811 1.00 84.69 284 THR A C 1
ATOM 2215 O O . THR A 1 284 ? 10.047 -11.243 3.474 1.00 84.69 284 THR A O 1
ATOM 2218 N N . GLY A 1 285 ? 11.920 -10.131 3.006 1.00 69.62 285 GLY A N 1
ATOM 2219 C CA . GLY A 1 285 ? 12.081 -10.581 1.631 1.00 69.62 285 GLY A CA 1
ATOM 2220 C C . GLY A 1 285 ? 12.794 -9.512 0.816 1.00 69.62 285 GLY A C 1
ATOM 2221 O O . GLY A 1 285 ? 12.860 -8.345 1.223 1.00 69.62 285 GLY A O 1
ATOM 2222 N N . THR A 1 286 ? 13.331 -9.896 -0.333 1.00 66.00 286 THR A N 1
ATOM 2223 C CA . THR A 1 286 ? 14.142 -9.024 -1.190 1.00 66.00 286 THR A CA 1
ATOM 2224 C C . THR A 1 286 ? 13.434 -7.707 -1.539 1.00 66.00 286 THR A C 1
ATOM 2226 O O . THR A 1 286 ? 12.208 -7.560 -1.438 1.00 66.00 286 THR A O 1
ATOM 2229 N N . ALA A 1 287 ? 14.210 -6.669 -1.854 1.00 65.06 287 ALA A N 1
ATOM 2230 C CA . ALA A 1 287 ? 13.637 -5.393 -2.280 1.00 65.06 287 ALA A CA 1
ATOM 2231 C C . ALA A 1 287 ? 12.795 -5.604 -3.553 1.00 65.06 287 ALA A C 1
ATOM 2233 O O . ALA A 1 287 ? 13.177 -6.382 -4.419 1.00 65.06 287 ALA A O 1
ATOM 2234 N N . GLY A 1 288 ? 11.629 -4.958 -3.641 1.00 67.44 288 GLY A N 1
ATOM 2235 C CA . GLY A 1 288 ? 10.723 -5.112 -4.788 1.00 67.44 288 GLY A CA 1
ATOM 2236 C C . GLY A 1 288 ? 9.844 -6.372 -4.795 1.00 67.44 288 GLY A C 1
ATOM 2237 O O . GLY A 1 288 ? 8.957 -6.464 -5.630 1.00 67.44 288 GLY A O 1
ATOM 2238 N N . ILE A 1 289 ? 9.985 -7.300 -3.837 1.00 74.06 289 ILE A N 1
ATOM 2239 C CA . ILE A 1 289 ? 9.218 -8.568 -3.826 1.00 74.06 289 ILE A CA 1
ATOM 2240 C C . ILE A 1 289 ? 7.703 -8.426 -3.549 1.00 74.06 289 ILE A C 1
ATOM 2242 O O . ILE A 1 289 ? 6.960 -9.400 -3.613 1.00 74.06 289 ILE A O 1
ATOM 2246 N N . GLY A 1 290 ? 7.225 -7.215 -3.241 1.00 78.81 290 GLY A N 1
ATOM 2247 C CA . GLY A 1 290 ? 5.798 -6.945 -3.017 1.00 78.81 290 GLY A CA 1
ATOM 2248 C C . GLY A 1 290 ? 5.350 -6.872 -1.552 1.00 78.81 290 GLY A C 1
ATOM 2249 O O . GLY A 1 290 ? 4.156 -6.937 -1.292 1.00 78.81 290 GLY A O 1
ATOM 2250 N N . LYS A 1 291 ? 6.262 -6.692 -0.584 1.00 85.38 291 LYS A N 1
ATOM 2251 C CA . LYS A 1 291 ? 5.905 -6.579 0.851 1.00 85.38 291 LYS A CA 1
ATOM 2252 C C . LYS A 1 291 ? 4.933 -5.430 1.143 1.00 85.38 291 LYS A C 1
ATOM 2254 O O . LYS A 1 291 ? 3.922 -5.631 1.803 1.00 85.38 291 LYS A O 1
ATOM 2259 N N . SER A 1 292 ? 5.209 -4.241 0.614 1.00 86.94 292 SER A N 1
ATOM 2260 C CA . SER A 1 292 ? 4.344 -3.069 0.783 1.00 86.94 292 SER A CA 1
ATOM 2261 C C . SER A 1 292 ? 2.991 -3.264 0.079 1.00 86.94 292 SER A C 1
ATOM 2263 O O . SER A 1 292 ? 1.951 -2.917 0.630 1.00 86.94 292 SER A O 1
ATOM 2265 N N . SER A 1 293 ? 2.978 -3.917 -1.090 1.00 91.12 293 SER A N 1
ATOM 2266 C CA . SER A 1 293 ? 1.748 -4.313 -1.793 1.00 91.12 293 SER A CA 1
ATOM 2267 C C . SER A 1 293 ? 0.919 -5.313 -0.983 1.00 91.12 293 SER A C 1
ATOM 2269 O O . SER A 1 293 ? -0.304 -5.214 -0.949 1.00 91.12 293 SER A O 1
ATOM 2271 N N . PHE A 1 294 ? 1.577 -6.237 -0.276 1.00 95.62 294 PHE A N 1
ATOM 2272 C CA . PHE A 1 294 ? 0.911 -7.157 0.638 1.00 95.62 294 PHE A CA 1
ATOM 2273 C C . PHE A 1 294 ? 0.246 -6.432 1.811 1.00 95.62 294 PHE A C 1
ATOM 2275 O O . PHE A 1 294 ? -0.845 -6.829 2.193 1.00 95.62 294 PHE A O 1
ATOM 2282 N N . LEU A 1 295 ? 0.831 -5.361 2.361 1.00 96.62 295 LEU A N 1
ATOM 2283 C CA . LEU A 1 295 ? 0.160 -4.580 3.413 1.00 96.62 295 LEU A CA 1
ATOM 2284 C C . LEU A 1 295 ? -1.146 -3.948 2.906 1.00 96.62 295 LEU A C 1
ATOM 2286 O O . LEU A 1 295 ? -2.150 -3.955 3.616 1.00 96.62 295 LEU A O 1
ATOM 2290 N N . VAL A 1 296 ? -1.152 -3.455 1.663 1.00 96.38 296 VAL A N 1
ATOM 2291 C CA . VAL A 1 296 ? -2.363 -2.932 1.007 1.00 96.38 296 VAL A CA 1
ATOM 2292 C C . VAL A 1 296 ? -3.386 -4.051 0.788 1.00 96.38 296 VAL A C 1
ATOM 2294 O O . VAL A 1 296 ? -4.545 -3.891 1.165 1.00 96.38 296 VAL A O 1
ATOM 2297 N N . TYR A 1 297 ? -2.960 -5.202 0.254 1.00 97.62 297 TYR A N 1
ATOM 2298 C CA . TYR A 1 297 ? -3.801 -6.399 0.116 1.00 97.62 297 TYR A CA 1
ATOM 2299 C C . TYR A 1 297 ? -4.403 -6.835 1.458 1.00 97.62 297 TYR A C 1
ATOM 2301 O O . TYR A 1 297 ? -5.603 -7.082 1.545 1.00 97.62 297 TYR A O 1
ATOM 2309 N N . PHE A 1 298 ? -3.580 -6.893 2.506 1.00 98.06 298 PHE A N 1
ATOM 2310 C CA . PHE A 1 298 ? -3.973 -7.296 3.850 1.00 98.06 298 PHE A CA 1
ATOM 2311 C C . PHE A 1 298 ? -5.060 -6.372 4.397 1.00 98.06 298 PHE A C 1
ATOM 2313 O O . PHE A 1 298 ? -6.085 -6.857 4.873 1.00 98.06 298 PHE A O 1
ATOM 2320 N N . ALA A 1 299 ? -4.873 -5.054 4.272 1.00 98.12 299 ALA A N 1
ATOM 2321 C CA . ALA A 1 299 ? -5.864 -4.072 4.693 1.00 98.12 299 ALA A CA 1
ATOM 2322 C C . ALA A 1 299 ? -7.178 -4.210 3.907 1.00 98.12 299 ALA A C 1
ATOM 2324 O O . ALA A 1 299 ? -8.242 -4.276 4.516 1.00 98.12 299 ALA A O 1
ATOM 2325 N N . ILE A 1 300 ? -7.117 -4.317 2.573 1.00 98.06 300 ILE A N 1
ATOM 2326 C CA . ILE A 1 300 ? -8.310 -4.490 1.727 1.00 98.06 300 ILE A CA 1
ATOM 2327 C C . ILE A 1 300 ? -9.065 -5.762 2.115 1.00 98.06 300 ILE A C 1
ATOM 2329 O O . ILE A 1 300 ? -10.270 -5.699 2.351 1.00 98.06 300 ILE A O 1
ATOM 2333 N N . ARG A 1 301 ? -8.368 -6.902 2.207 1.00 97.44 301 ARG A N 1
ATOM 2334 C CA . ARG A 1 301 ? -8.984 -8.192 2.528 1.00 97.44 301 ARG A CA 1
ATOM 2335 C C . ARG A 1 301 ? -9.598 -8.181 3.922 1.00 97.44 301 ARG A C 1
ATOM 2337 O O . ARG A 1 301 ? -10.760 -8.539 4.049 1.00 97.44 301 ARG A O 1
ATOM 2344 N N . LEU A 1 302 ? -8.871 -7.699 4.933 1.00 96.81 302 LEU A N 1
ATOM 2345 C CA . LEU A 1 302 ? -9.379 -7.614 6.304 1.00 96.81 302 LEU A CA 1
ATOM 2346 C C . LEU A 1 302 ? -10.626 -6.724 6.406 1.00 96.81 302 LEU A C 1
ATOM 2348 O O . LEU A 1 302 ? -11.587 -7.102 7.066 1.00 96.81 302 LEU A O 1
ATOM 2352 N N . LEU A 1 303 ? -10.646 -5.578 5.722 1.00 96.94 303 LEU A N 1
ATOM 2353 C CA . LEU A 1 303 ? -11.818 -4.701 5.687 1.00 96.94 303 LEU A CA 1
ATOM 2354 C C . LEU A 1 303 ? -12.997 -5.332 4.933 1.00 96.94 303 LEU A C 1
ATOM 2356 O O . LEU A 1 303 ? -14.136 -5.236 5.394 1.00 96.94 303 LEU A O 1
ATOM 2360 N N . ALA A 1 304 ? -12.741 -5.979 3.796 1.00 95.94 304 ALA A N 1
ATOM 2361 C CA . ALA A 1 304 ? -13.773 -6.577 2.949 1.00 95.94 304 ALA A CA 1
ATOM 2362 C C . ALA A 1 304 ? -14.457 -7.782 3.610 1.00 95.94 304 ALA A C 1
ATOM 2364 O O . ALA A 1 304 ? -15.658 -7.976 3.434 1.00 95.94 304 ALA A O 1
ATOM 2365 N N . THR A 1 305 ? -13.707 -8.571 4.385 1.00 93.56 305 THR A N 1
ATOM 2366 C CA . THR A 1 305 ? -14.228 -9.744 5.102 1.00 93.56 305 THR A CA 1
ATOM 2367 C C . THR A 1 305 ? -14.701 -9.425 6.521 1.00 93.56 305 THR A C 1
ATOM 2369 O O . THR A 1 305 ? -15.159 -10.325 7.220 1.00 93.56 305 THR A O 1
ATOM 2372 N N . SER A 1 306 ? -14.567 -8.175 6.977 1.00 90.81 306 SER A N 1
ATOM 2373 C CA . SER A 1 306 ? -14.980 -7.776 8.325 1.00 90.81 306 SER A CA 1
ATOM 2374 C C . SER A 1 306 ? -16.490 -7.599 8.472 1.00 90.81 306 SER A C 1
ATOM 2376 O O . SER A 1 306 ? -17.182 -7.108 7.572 1.00 90.81 306 SER A O 1
ATOM 2378 N N . ASN A 1 307 ? -16.979 -7.950 9.661 1.00 86.50 307 ASN A N 1
ATOM 2379 C CA . ASN A 1 307 ? -18.349 -7.704 10.086 1.00 86.50 307 ASN A CA 1
ATOM 2380 C C . ASN A 1 307 ? -18.573 -6.204 10.359 1.00 86.50 307 ASN A C 1
ATOM 2382 O O . ASN A 1 307 ? -17.699 -5.522 10.885 1.00 86.50 307 ASN A O 1
ATOM 2386 N N . GLU A 1 308 ? -19.762 -5.692 10.041 1.00 86.88 308 GLU A N 1
ATOM 2387 C CA . GLU A 1 308 ? -20.155 -4.309 10.354 1.00 86.88 308 GLU A CA 1
ATOM 2388 C C . GLU A 1 308 ? -20.433 -4.101 11.842 1.00 86.88 308 GLU A C 1
ATOM 2390 O O . GLU A 1 308 ? -20.271 -2.988 12.335 1.00 86.88 308 GLU A O 1
ATOM 2395 N N . GLU A 1 309 ? -20.807 -5.162 12.563 1.00 89.38 309 GLU A N 1
ATOM 2396 C CA . GLU A 1 309 ? -20.982 -5.129 14.021 1.00 89.38 309 GLU A CA 1
ATOM 2397 C C . GLU A 1 309 ? -19.651 -5.100 14.783 1.00 89.38 309 GLU A C 1
ATOM 2399 O O . GLU A 1 309 ? -19.589 -4.561 15.886 1.00 89.38 309 GLU A O 1
ATOM 2404 N N . ASP A 1 310 ? -18.580 -5.609 14.171 1.00 91.12 310 ASP A N 1
ATOM 2405 C CA . ASP A 1 310 ? -17.236 -5.653 14.752 1.00 91.12 310 ASP A CA 1
ATOM 2406 C C . ASP A 1 310 ? -16.178 -5.150 13.747 1.00 91.12 310 ASP A C 1
ATOM 2408 O O . ASP A 1 310 ? -15.378 -5.929 13.219 1.00 91.12 310 ASP A O 1
ATOM 2412 N N . PRO A 1 311 ? -16.206 -3.847 13.399 1.00 94.50 311 PRO A N 1
ATOM 2413 C CA . PRO A 1 311 ? -15.300 -3.292 12.405 1.00 94.50 311 PRO A CA 1
ATOM 2414 C C . PRO A 1 311 ? -13.863 -3.217 12.949 1.00 94.50 311 PRO A C 1
ATOM 2416 O O . PRO A 1 311 ? -13.646 -2.690 14.043 1.00 94.50 311 PRO A O 1
ATOM 2419 N N . PRO A 1 312 ? -12.849 -3.662 12.188 1.00 95.69 312 PRO A N 1
ATOM 2420 C CA . PRO A 1 312 ? -11.465 -3.599 12.630 1.00 95.69 312 PRO A CA 1
ATOM 2421 C C . PRO A 1 312 ? -10.941 -2.161 12.591 1.00 95.69 312 PRO A C 1
ATOM 2423 O O . PRO A 1 312 ? -11.317 -1.361 11.727 1.00 95.69 312 PRO A O 1
ATOM 2426 N N . ILE A 1 313 ? -9.994 -1.872 13.483 1.00 97.50 313 ILE A N 1
ATOM 2427 C CA . ILE A 1 313 ? -9.136 -0.690 13.391 1.00 97.50 313 ILE A CA 1
ATOM 2428 C C . ILE A 1 313 ? -7.818 -1.111 12.740 1.00 97.50 313 ILE A C 1
ATOM 2430 O O . ILE A 1 313 ? -7.129 -2.002 13.241 1.00 97.50 313 ILE A O 1
ATOM 2434 N N . ILE A 1 314 ? -7.464 -0.473 11.625 1.00 98.38 314 ILE A N 1
ATOM 2435 C CA . ILE A 1 314 ? -6.191 -0.699 10.928 1.00 98.38 314 ILE A CA 1
ATOM 2436 C C . ILE A 1 314 ? -5.431 0.619 10.880 1.00 98.38 314 ILE A C 1
ATOM 2438 O O . ILE A 1 314 ? -5.971 1.624 10.434 1.00 98.38 314 ILE A O 1
ATOM 2442 N N . ILE A 1 315 ? -4.171 0.625 11.293 1.00 97.94 315 ILE A N 1
ATOM 2443 C CA . ILE A 1 315 ? -3.288 1.786 11.197 1.00 97.94 315 ILE A CA 1
ATOM 2444 C C . ILE A 1 315 ? -2.116 1.411 10.304 1.00 97.94 315 ILE A C 1
ATOM 2446 O O . ILE A 1 315 ? -1.439 0.419 10.552 1.00 97.94 315 ILE A O 1
ATOM 2450 N N . ILE A 1 316 ? -1.870 2.199 9.262 1.00 96.88 316 ILE A N 1
ATOM 2451 C CA . ILE A 1 316 ? -0.768 2.003 8.323 1.00 96.88 316 ILE A CA 1
ATOM 2452 C C . ILE A 1 316 ? 0.228 3.143 8.494 1.00 96.88 316 ILE A C 1
ATOM 2454 O O . ILE A 1 316 ? -0.103 4.294 8.207 1.00 96.88 316 ILE A O 1
ATOM 2458 N N . GLN A 1 317 ? 1.447 2.822 8.924 1.00 93.44 317 GLN A N 1
ATOM 2459 C CA . GLN A 1 317 ? 2.567 3.759 8.937 1.00 93.44 317 GLN A CA 1
ATOM 2460 C C . GLN A 1 317 ? 3.332 3.667 7.617 1.00 93.44 317 GLN A C 1
ATOM 2462 O O . GLN A 1 317 ? 3.727 2.578 7.190 1.00 93.44 317 GLN A O 1
ATOM 2467 N N . GLN A 1 318 ? 3.551 4.818 6.984 1.00 83.12 318 GLN A N 1
ATOM 2468 C CA . GLN A 1 318 ? 4.252 4.894 5.706 1.00 83.12 318 GLN A CA 1
ATOM 2469 C C . GLN A 1 318 ? 5.772 4.740 5.847 1.00 83.12 318 GLN A C 1
ATOM 2471 O O . GLN A 1 318 ? 6.356 4.922 6.918 1.00 83.12 318 GLN A O 1
ATOM 2476 N N . LYS A 1 319 ? 6.414 4.453 4.711 1.00 73.50 319 LYS A N 1
ATOM 2477 C CA . LYS A 1 319 ? 7.868 4.378 4.586 1.00 73.50 319 LYS A CA 1
ATOM 2478 C C . LYS A 1 319 ? 8.544 5.665 5.021 1.00 73.50 319 LYS A C 1
ATOM 2480 O O . LYS A 1 319 ? 8.261 6.723 4.472 1.00 73.50 319 LYS A O 1
ATOM 2485 N N . GLU A 1 320 ? 9.498 5.520 5.943 1.00 66.75 320 GLU A N 1
ATOM 2486 C CA . GLU A 1 320 ? 10.369 6.610 6.398 1.00 66.75 320 GLU A CA 1
ATOM 2487 C C . GLU A 1 320 ? 9.604 7.818 6.990 1.00 66.75 320 GLU A C 1
ATOM 2489 O O . GLU A 1 320 ? 10.152 8.914 7.060 1.00 66.75 320 GLU A O 1
ATOM 2494 N N . ASP A 1 321 ? 8.365 7.610 7.461 1.00 70.69 321 ASP A N 1
ATOM 2495 C CA . ASP A 1 321 ? 7.470 8.672 7.939 1.00 70.69 321 ASP A CA 1
ATOM 2496 C C . ASP A 1 321 ? 6.867 8.341 9.323 1.00 70.69 321 ASP A C 1
ATOM 2498 O O . ASP A 1 321 ? 6.660 7.176 9.677 1.00 70.69 321 ASP A O 1
ATOM 2502 N N . THR A 1 322 ? 6.594 9.363 10.137 1.00 83.25 322 THR A N 1
ATOM 2503 C CA . THR A 1 322 ? 5.815 9.235 11.384 1.00 83.25 322 THR A CA 1
ATOM 2504 C C . THR A 1 322 ? 4.314 9.341 11.133 1.00 83.25 322 THR A C 1
ATOM 2506 O O . THR A 1 322 ? 3.518 8.987 12.004 1.00 83.25 322 THR A O 1
ATOM 2509 N N . MET A 1 323 ? 3.913 9.781 9.941 1.00 89.25 323 MET A N 1
ATOM 2510 C CA . MET A 1 323 ? 2.518 9.905 9.555 1.00 89.25 323 MET A CA 1
ATOM 2511 C C . MET A 1 323 ? 1.878 8.545 9.264 1.00 89.25 323 MET A C 1
ATOM 2513 O O . MET A 1 323 ? 2.462 7.649 8.644 1.00 89.25 323 MET A O 1
ATOM 2517 N N . CYS A 1 324 ? 0.635 8.411 9.712 1.00 94.44 324 CYS A N 1
ATOM 2518 C CA . CYS A 1 324 ? -0.154 7.197 9.637 1.00 94.44 324 CYS A CA 1
ATOM 2519 C C . CYS A 1 324 ? -1.512 7.462 8.984 1.00 94.44 324 CYS A C 1
ATOM 2521 O O . CYS A 1 324 ? -2.102 8.532 9.146 1.00 94.44 324 CYS A O 1
ATOM 2523 N N . TYR A 1 325 ? -2.024 6.444 8.297 1.00 96.94 325 TYR A N 1
ATOM 2524 C CA . TYR A 1 325 ? -3.417 6.359 7.870 1.00 96.94 325 TYR A CA 1
ATOM 2525 C C . TYR A 1 325 ? -4.143 5.392 8.791 1.00 96.94 325 TYR A C 1
ATOM 2527 O O . TYR A 1 325 ? -3.722 4.246 8.921 1.00 96.94 325 TYR A O 1
ATOM 2535 N N . ALA A 1 326 ? -5.221 5.841 9.418 1.00 97.88 326 ALA A N 1
ATOM 2536 C CA . ALA A 1 326 ? -6.049 5.027 10.290 1.00 97.88 326 ALA A CA 1
ATOM 2537 C C . ALA A 1 326 ? -7.404 4.761 9.631 1.00 97.88 326 ALA A C 1
ATOM 2539 O O . ALA A 1 326 ? -8.056 5.681 9.136 1.00 97.88 326 ALA A O 1
ATOM 2540 N N . PHE A 1 327 ? -7.816 3.501 9.635 1.00 98.19 327 PHE A N 1
ATOM 2541 C CA . PHE A 1 327 ? -9.057 3.001 9.063 1.00 98.19 327 PHE A CA 1
ATOM 2542 C C . PHE A 1 327 ? -9.931 2.462 10.186 1.00 98.19 327 PHE A C 1
ATOM 2544 O O . PHE A 1 327 ? -9.488 1.609 10.956 1.00 98.19 327 PHE A O 1
ATOM 2551 N N . GLY A 1 328 ? -11.161 2.961 10.259 1.00 96.81 328 GLY A N 1
ATOM 2552 C CA . GLY A 1 328 ? -12.198 2.454 11.148 1.00 96.81 328 GLY A CA 1
ATOM 2553 C C . GLY A 1 328 ? -13.251 1.728 10.331 1.00 96.81 328 GLY A C 1
ATOM 2554 O O . GLY A 1 328 ? -14.143 2.363 9.763 1.00 96.81 328 GLY A O 1
ATOM 2555 N N . GLY A 1 329 ? -13.110 0.407 10.210 1.00 95.19 329 GLY A N 1
ATOM 2556 C CA . GLY A 1 329 ? -13.893 -0.376 9.262 1.00 95.19 329 GLY A CA 1
ATOM 2557 C C . GLY A 1 329 ? -13.831 0.193 7.838 1.00 95.19 329 GLY A C 1
ATOM 2558 O O . GLY A 1 329 ? -12.833 0.770 7.401 1.00 95.19 329 GLY A O 1
ATOM 2559 N N . ARG A 1 330 ? -14.922 0.020 7.089 1.00 94.94 330 ARG A N 1
ATOM 2560 C CA . ARG A 1 330 ? -15.047 0.481 5.696 1.00 94.94 330 ARG A CA 1
ATOM 2561 C C . ARG A 1 330 ? -15.484 1.951 5.565 1.00 94.94 330 ARG A C 1
ATOM 2563 O O . ARG A 1 330 ? -15.504 2.473 4.451 1.00 94.94 330 ARG A O 1
ATOM 2570 N N . SER A 1 331 ? -15.854 2.611 6.665 1.00 93.31 331 SER A N 1
ATOM 2571 C CA . SER A 1 331 ? -16.506 3.930 6.662 1.00 93.31 331 SER A CA 1
ATOM 2572 C C . SER A 1 331 ? -15.574 5.089 7.010 1.00 93.31 331 SER A C 1
ATOM 2574 O O . SER A 1 331 ? -15.736 6.174 6.448 1.00 93.31 331 SER A O 1
ATOM 2576 N N . VAL A 1 332 ? -14.594 4.875 7.892 1.00 95.81 332 VAL A N 1
ATOM 2577 C CA . VAL A 1 332 ? -13.740 5.945 8.426 1.00 95.81 332 VAL A CA 1
ATOM 2578 C C . VAL A 1 332 ? -12.314 5.817 7.911 1.00 95.81 332 VAL A C 1
ATOM 2580 O O . VAL A 1 332 ? -11.712 4.746 7.955 1.00 95.81 332 VAL A O 1
ATOM 2583 N N . ILE A 1 333 ? -11.756 6.945 7.466 1.00 97.06 333 ILE A N 1
ATOM 2584 C CA . ILE A 1 333 ? -10.336 7.100 7.154 1.00 97.06 333 ILE A CA 1
ATOM 2585 C C . ILE A 1 333 ? -9.822 8.436 7.702 1.00 97.06 333 ILE A C 1
ATOM 2587 O O . ILE A 1 333 ? -10.424 9.501 7.494 1.00 97.06 333 ILE A O 1
ATOM 2591 N N . ARG A 1 334 ? -8.699 8.370 8.416 1.00 96.44 334 ARG A N 1
ATOM 2592 C CA . ARG A 1 334 ? -8.042 9.507 9.062 1.00 96.44 334 ARG A CA 1
ATOM 2593 C C . ARG A 1 334 ? -6.542 9.492 8.818 1.00 96.44 334 ARG A C 1
ATOM 2595 O O . ARG A 1 334 ? -5.949 8.440 8.604 1.00 96.44 334 ARG A O 1
ATOM 2602 N N . TYR A 1 335 ? -5.940 10.673 8.847 1.00 95.25 335 TYR A N 1
ATOM 2603 C CA . TYR A 1 335 ? -4.516 10.884 8.620 1.00 95.25 335 TYR A CA 1
ATOM 2604 C C . TYR A 1 335 ? -3.921 11.789 9.697 1.00 95.25 335 TYR A C 1
ATOM 2606 O O . TYR A 1 335 ? -4.532 12.788 10.088 1.00 95.25 335 TYR A O 1
ATOM 2614 N N . GLY A 1 336 ? -2.732 11.449 10.182 1.00 92.62 336 GLY A N 1
ATOM 2615 C CA . GLY A 1 336 ? -2.079 12.185 11.260 1.00 92.62 336 GLY A CA 1
ATOM 2616 C C . GLY A 1 336 ? -0.771 11.548 11.710 1.00 92.62 336 GLY A C 1
ATOM 2617 O O . GLY A 1 336 ? -0.434 10.443 11.295 1.00 92.62 336 GLY A O 1
ATOM 2618 N N . ASP A 1 337 ? -0.033 12.250 12.566 1.00 91.56 337 ASP A N 1
ATOM 2619 C CA . ASP A 1 337 ? 1.161 11.695 13.216 1.00 91.56 337 ASP A CA 1
ATOM 2620 C C . ASP A 1 337 ? 0.800 10.490 14.103 1.00 91.56 337 ASP A C 1
ATOM 2622 O O . ASP A 1 337 ? -0.283 10.464 14.693 1.00 91.56 337 ASP A O 1
ATOM 2626 N N . ILE A 1 338 ? 1.710 9.520 14.215 1.00 91.00 338 ILE A N 1
ATOM 2627 C CA . ILE A 1 338 ? 1.551 8.304 15.022 1.00 91.00 338 ILE A CA 1
ATOM 2628 C C . ILE A 1 338 ? 1.090 8.573 16.459 1.00 91.00 338 ILE A C 1
ATOM 2630 O O . ILE A 1 338 ? 0.307 7.788 16.990 1.00 91.00 338 ILE A O 1
ATOM 2634 N N . GLU A 1 339 ? 1.515 9.674 17.090 1.00 90.25 339 GLU A N 1
ATOM 2635 C CA . GLU A 1 339 ? 1.097 9.981 18.463 1.00 90.25 339 GLU A CA 1
ATOM 2636 C C . GLU A 1 339 ? -0.407 10.289 18.568 1.00 90.25 339 GLU A C 1
ATOM 2638 O O . GLU A 1 339 ? -1.005 9.997 19.600 1.00 90.25 339 GLU A O 1
ATOM 2643 N N . HIS A 1 340 ? -1.059 10.770 17.500 1.00 90.19 340 HIS A N 1
ATOM 2644 C CA . HIS A 1 340 ? -2.520 10.944 17.489 1.00 90.19 340 HIS A CA 1
ATOM 2645 C C . HIS A 1 340 ? -3.259 9.607 17.554 1.00 90.19 340 HIS A C 1
ATOM 2647 O O . HIS A 1 340 ? -4.338 9.521 18.132 1.00 90.19 340 HIS A O 1
ATOM 2653 N N . PHE A 1 341 ? -2.682 8.558 16.965 1.00 94.00 341 PHE A N 1
ATOM 2654 C CA . PHE A 1 341 ? -3.298 7.234 16.914 1.00 94.00 341 PHE A CA 1
ATOM 2655 C C . PHE A 1 341 ? -2.764 6.276 17.977 1.00 94.00 341 PHE A C 1
ATOM 2657 O O . PHE A 1 341 ? -3.239 5.146 18.083 1.00 94.00 341 PHE A O 1
ATOM 2664 N N . ARG A 1 342 ? -1.819 6.729 18.806 1.00 93.00 342 ARG A N 1
ATOM 2665 C CA . ARG A 1 342 ? -1.273 5.967 19.929 1.00 93.00 342 ARG A CA 1
ATOM 2666 C C . ARG A 1 342 ? -2.343 5.331 20.828 1.00 93.00 342 ARG A C 1
ATOM 2668 O O . ARG A 1 342 ? -2.200 4.142 21.098 1.00 93.00 342 ARG A O 1
ATOM 2675 N N . PRO A 1 343 ? -3.443 6.020 21.198 1.00 93.06 343 PRO A N 1
ATOM 2676 C CA . PRO A 1 343 ? -4.502 5.409 22.003 1.00 93.06 343 PRO A CA 1
ATOM 2677 C C . PRO A 1 343 ? -5.119 4.150 21.386 1.00 93.06 343 PRO A C 1
ATOM 2679 O O . PRO A 1 343 ? -5.572 3.268 22.106 1.00 93.06 343 PRO A O 1
ATOM 2682 N N . PHE A 1 344 ? -5.129 4.057 20.054 1.00 95.56 344 PHE A N 1
ATOM 2683 C CA . PHE A 1 344 ? -5.613 2.887 19.325 1.00 95.56 344 PHE A CA 1
ATOM 2684 C C . PHE A 1 344 ? -4.513 1.836 19.138 1.00 95.56 344 PHE A C 1
ATOM 2686 O O . PHE A 1 344 ? -4.803 0.644 19.147 1.00 95.56 344 PHE A O 1
ATOM 2693 N N . LEU A 1 345 ? -3.251 2.250 18.988 1.00 94.88 345 LEU A N 1
ATOM 2694 C CA . LEU A 1 345 ? -2.095 1.344 18.900 1.00 94.88 345 LEU A CA 1
ATOM 2695 C C . LEU A 1 345 ? -1.810 0.606 20.218 1.00 94.88 345 LEU A C 1
ATOM 2697 O O . LEU A 1 345 ? -1.197 -0.463 20.205 1.00 94.88 345 LEU A O 1
ATOM 2701 N N . ASP A 1 346 ? -2.291 1.142 21.336 1.00 92.62 346 ASP A N 1
ATOM 2702 C CA . ASP A 1 346 ? -2.244 0.495 22.648 1.00 92.62 346 ASP A CA 1
ATOM 2703 C C . ASP A 1 346 ? -3.391 -0.528 22.848 1.00 92.62 346 ASP A C 1
ATOM 2705 O O . ASP A 1 346 ? -3.492 -1.153 23.905 1.00 92.62 346 ASP A O 1
ATOM 2709 N N . LEU A 1 347 ? -4.228 -0.772 21.827 1.00 92.81 347 LEU A N 1
ATOM 2710 C CA . LEU A 1 347 ? -5.280 -1.794 21.853 1.00 92.81 347 LEU A CA 1
ATOM 2711 C C . LEU A 1 347 ? -4.846 -3.071 21.107 1.00 92.81 347 LEU A C 1
ATOM 2713 O O . LEU A 1 347 ? -4.465 -2.995 19.937 1.00 92.81 347 LEU A O 1
ATOM 2717 N N . PRO A 1 348 ? -4.984 -4.270 21.710 1.00 91.81 348 PRO A N 1
ATOM 2718 C CA . PRO A 1 348 ? -4.598 -5.536 21.074 1.00 91.81 348 PRO A CA 1
ATOM 2719 C C . PRO A 1 348 ? -5.498 -5.937 19.894 1.00 91.81 348 PRO A C 1
ATOM 2721 O O . PRO A 1 348 ? -5.118 -6.790 19.095 1.00 91.81 348 PRO A O 1
ATOM 2724 N N . SER A 1 349 ? -6.676 -5.322 19.769 1.00 91.75 349 SER A N 1
ATOM 2725 C CA . SER A 1 349 ? -7.604 -5.508 18.648 1.00 91.75 349 SER A CA 1
ATOM 2726 C C . SER A 1 349 ? -7.231 -4.706 17.400 1.00 91.75 349 SER A C 1
ATOM 2728 O O . SER A 1 349 ? -7.810 -4.917 16.337 1.00 91.75 349 SER A O 1
ATOM 2730 N N . THR A 1 350 ? -6.286 -3.772 17.516 1.00 95.88 350 THR A N 1
ATOM 2731 C CA . THR A 1 350 ? -5.833 -2.941 16.400 1.00 95.88 350 THR A CA 1
ATOM 2732 C C . THR A 1 350 ? -4.784 -3.676 15.576 1.00 95.88 350 THR A C 1
ATOM 2734 O O . THR A 1 350 ? -3.864 -4.287 16.122 1.00 95.88 350 THR A O 1
ATOM 2737 N N . TRP A 1 351 ? -4.884 -3.564 14.252 1.00 97.50 351 TRP A N 1
ATOM 2738 C CA . TRP A 1 351 ? -3.844 -3.999 13.323 1.00 97.50 351 TRP A CA 1
ATOM 2739 C C . TRP A 1 351 ? -2.938 -2.830 12.953 1.00 97.50 351 TRP A C 1
ATOM 2741 O O . TRP A 1 351 ? -3.391 -1.848 12.370 1.00 97.50 351 TRP A O 1
ATOM 2751 N N . PHE A 1 352 ? -1.648 -2.944 13.251 1.00 97.25 352 PHE A N 1
ATOM 2752 C CA . PHE A 1 352 ? -0.638 -1.950 12.912 1.00 97.25 352 PHE A CA 1
ATOM 2753 C C . PHE A 1 352 ? 0.271 -2.457 11.788 1.00 97.25 352 PHE A C 1
ATOM 2755 O O . PHE A 1 352 ? 1.041 -3.403 11.950 1.00 97.25 352 PHE A O 1
ATOM 2762 N N . LEU A 1 353 ? 0.174 -1.840 10.616 1.00 97.25 353 LEU A N 1
ATOM 2763 C CA . LEU A 1 353 ? 0.931 -2.198 9.422 1.00 97.25 353 LEU A CA 1
ATOM 2764 C C . LEU A 1 353 ? 2.062 -1.185 9.236 1.00 97.25 353 LEU A C 1
ATOM 2766 O O . LEU A 1 353 ? 1.822 -0.030 8.891 1.00 97.25 353 LEU A O 1
ATOM 2770 N N . VAL A 1 354 ? 3.300 -1.610 9.474 1.00 93.38 354 VAL A N 1
ATOM 2771 C CA . VAL A 1 354 ? 4.471 -0.726 9.461 1.00 93.38 354 VAL A CA 1
ATOM 2772 C C . VAL A 1 354 ? 5.284 -0.986 8.204 1.00 93.38 354 VAL A C 1
ATOM 2774 O O . VAL A 1 354 ? 5.950 -2.018 8.095 1.00 93.38 354 VAL A O 1
ATOM 2777 N N . ASP A 1 355 ? 5.259 -0.053 7.253 1.00 89.88 355 ASP A N 1
ATOM 2778 C CA . ASP A 1 355 ? 6.035 -0.173 6.020 1.00 89.88 355 ASP A CA 1
ATOM 2779 C C . ASP A 1 355 ? 7.401 0.496 6.171 1.00 89.88 355 ASP A C 1
ATOM 2781 O O . ASP A 1 355 ? 7.526 1.687 5.956 1.00 89.88 355 ASP A O 1
ATOM 2785 N N . SER A 1 356 ? 8.448 -0.242 6.550 1.00 77.94 356 SER A N 1
ATOM 2786 C CA . SER A 1 356 ? 9.840 0.248 6.594 1.00 77.94 356 SER A CA 1
ATOM 2787 C C . SER A 1 356 ? 10.036 1.588 7.339 1.00 77.94 356 SER A C 1
ATOM 2789 O O . SER A 1 356 ? 10.807 2.445 6.905 1.00 77.94 356 SER A O 1
ATOM 2791 N N . SER A 1 357 ? 9.348 1.772 8.471 1.00 80.00 357 SER A N 1
ATOM 2792 C CA . SER A 1 357 ? 9.503 2.943 9.354 1.00 80.00 357 SER A CA 1
ATOM 2793 C C . SER A 1 357 ? 10.941 3.057 9.879 1.00 80.00 357 SER A C 1
ATOM 2795 O O . SER A 1 357 ? 11.513 2.024 10.220 1.00 80.00 357 SER A O 1
ATOM 2797 N N . PRO A 1 358 ? 11.538 4.258 9.999 1.00 71.06 358 PRO A N 1
ATOM 2798 C CA . PRO A 1 358 ? 12.925 4.410 10.438 1.00 71.06 358 PRO A CA 1
ATOM 2799 C C . PRO A 1 358 ? 13.064 4.269 11.962 1.00 71.06 358 PRO A C 1
ATOM 2801 O O . PRO A 1 358 ? 14.143 3.949 12.457 1.00 71.06 358 PRO A O 1
ATOM 2804 N N . ALA A 1 359 ? 11.965 4.472 12.693 1.00 80.25 359 ALA A N 1
ATOM 2805 C CA . ALA A 1 359 ? 11.871 4.360 14.141 1.00 80.25 359 ALA A CA 1
ATOM 2806 C C . ALA A 1 359 ? 10.692 3.444 14.517 1.00 80.25 359 ALA A C 1
ATOM 2808 O O . ALA A 1 359 ? 9.660 3.936 14.983 1.00 80.25 359 ALA A O 1
ATOM 2809 N N . PRO A 1 360 ? 10.811 2.121 14.278 1.00 83.12 360 PRO A N 1
ATOM 2810 C CA . PRO A 1 360 ? 9.764 1.171 14.625 1.00 83.12 360 PRO A CA 1
ATOM 2811 C C . PRO A 1 360 ? 9.494 1.205 16.132 1.00 83.12 360 PRO A C 1
ATOM 2813 O O . PRO A 1 360 ? 10.423 1.208 16.942 1.00 83.12 360 PRO A O 1
ATOM 2816 N N . LYS A 1 361 ? 8.213 1.212 16.504 1.00 83.62 361 LYS A N 1
ATOM 2817 C CA . LYS A 1 361 ? 7.767 1.174 17.900 1.00 83.62 361 LYS A CA 1
ATOM 2818 C C . LYS A 1 361 ? 7.069 -0.150 18.181 1.00 83.62 361 LYS A C 1
ATOM 2820 O O . LYS A 1 361 ? 6.230 -0.582 17.394 1.00 83.62 361 LYS A O 1
ATOM 2825 N N . LEU A 1 362 ? 7.410 -0.777 19.305 1.00 85.56 362 LEU A N 1
ATOM 2826 C CA . LEU A 1 362 ? 6.659 -1.912 19.832 1.00 85.56 362 LEU A CA 1
ATOM 2827 C C . LEU A 1 362 ? 5.432 -1.376 20.568 1.00 85.56 362 LEU A C 1
ATOM 2829 O O . LEU A 1 362 ? 5.574 -0.646 21.546 1.00 85.56 362 LEU A O 1
ATOM 2833 N N . MET A 1 363 ? 4.253 -1.739 20.074 1.00 88.06 363 MET A N 1
ATOM 2834 C CA . MET A 1 363 ? 2.956 -1.371 20.644 1.00 88.06 363 MET A CA 1
ATOM 2835 C C . MET A 1 363 ? 2.182 -2.649 21.004 1.00 88.06 363 MET A C 1
ATOM 2837 O O . MET A 1 363 ? 2.601 -3.752 20.632 1.00 88.06 363 MET A O 1
ATOM 2841 N N . LEU A 1 364 ? 1.061 -2.515 21.720 1.00 91.00 364 LEU A N 1
ATOM 2842 C CA . LEU A 1 364 ? 0.203 -3.656 22.078 1.00 91.00 364 LEU A CA 1
ATOM 2843 C C . LEU A 1 364 ? -0.613 -4.188 20.887 1.00 91.00 364 LEU A C 1
ATOM 2845 O O . LEU A 1 364 ? -1.021 -5.349 20.901 1.00 91.00 364 LEU A O 1
ATOM 2849 N N . ALA A 1 365 ? -0.818 -3.366 19.855 1.00 94.06 365 ALA A N 1
ATOM 2850 C CA . ALA A 1 365 ? -1.467 -3.744 18.604 1.00 94.06 365 ALA A CA 1
ATOM 2851 C C . ALA A 1 365 ? -0.788 -4.925 17.887 1.00 94.06 365 ALA A C 1
ATOM 2853 O O . ALA A 1 365 ? 0.440 -5.081 17.897 1.00 94.06 365 ALA A O 1
ATOM 2854 N N . ARG A 1 366 ? -1.595 -5.712 17.163 1.00 95.06 366 ARG A N 1
ATOM 2855 C CA . ARG A 1 366 ? -1.120 -6.757 16.244 1.00 95.06 366 ARG A CA 1
ATOM 2856 C C . ARG A 1 366 ? -0.319 -6.104 15.131 1.00 95.06 366 ARG A C 1
ATOM 2858 O O . ARG A 1 366 ? -0.882 -5.399 14.299 1.00 95.06 366 ARG A O 1
ATOM 2865 N N . THR A 1 367 ? 0.994 -6.305 15.125 1.00 95.19 367 THR A N 1
ATOM 2866 C CA . THR A 1 367 ? 1.897 -5.493 14.302 1.00 95.19 367 THR A CA 1
ATOM 2867 C C . THR A 1 367 ? 2.602 -6.316 13.231 1.00 95.19 367 THR A C 1
ATOM 2869 O O . THR A 1 367 ? 3.270 -7.301 13.543 1.00 95.19 367 THR A O 1
ATOM 2872 N N . ILE A 1 368 ? 2.514 -5.869 11.974 1.00 95.69 368 ILE A N 1
ATOM 2873 C CA . ILE A 1 368 ? 3.286 -6.397 10.842 1.00 95.69 368 ILE A CA 1
ATOM 2874 C C . ILE A 1 368 ? 4.375 -5.388 10.473 1.00 95.69 368 ILE A C 1
ATOM 2876 O O . ILE A 1 368 ? 4.097 -4.362 9.854 1.00 95.69 368 ILE A O 1
ATOM 2880 N N . PHE A 1 369 ? 5.629 -5.701 10.802 1.00 92.69 369 PHE A N 1
ATOM 2881 C CA . PHE A 1 369 ? 6.787 -4.930 10.351 1.00 92.69 369 PHE A CA 1
ATOM 2882 C C . PHE A 1 369 ? 7.245 -5.415 8.971 1.00 92.69 369 PHE A C 1
ATOM 2884 O O . PHE A 1 369 ? 7.934 -6.429 8.865 1.00 92.69 369 PHE A O 1
ATOM 2891 N N . SER A 1 370 ? 6.883 -4.693 7.909 1.00 90.44 370 SER A N 1
ATOM 2892 C CA . SER A 1 370 ? 7.391 -4.916 6.549 1.00 90.44 370 SER A CA 1
ATOM 2893 C C . SER A 1 370 ? 8.744 -4.237 6.387 1.00 90.44 370 SER A C 1
ATOM 2895 O O . SER A 1 370 ? 8.836 -3.010 6.377 1.00 90.44 370 SER A O 1
ATOM 2897 N N . VAL A 1 371 ? 9.814 -5.017 6.244 1.00 82.38 371 VAL A N 1
ATOM 2898 C CA . VAL A 1 371 ? 11.170 -4.458 6.181 1.00 82.38 371 VAL A CA 1
ATOM 2899 C C . VAL A 1 371 ? 12.105 -5.314 5.325 1.00 82.38 371 VAL A C 1
ATOM 2901 O O . VAL A 1 371 ? 12.045 -6.546 5.303 1.00 82.38 371 VAL A O 1
ATOM 2904 N N . SER A 1 372 ? 12.965 -4.658 4.542 1.00 72.88 372 SER A N 1
ATOM 2905 C CA . SER A 1 372 ? 13.939 -5.349 3.686 1.00 72.88 372 SER A CA 1
ATOM 2906 C C . SER A 1 372 ? 15.088 -5.964 4.507 1.00 72.88 372 SER A C 1
ATOM 2908 O O . SER A 1 372 ? 15.442 -5.402 5.542 1.00 72.88 372 SER A O 1
ATOM 2910 N N . PRO A 1 373 ? 15.734 -7.055 4.049 1.00 65.69 373 PRO A N 1
ATOM 2911 C CA . PRO A 1 373 ? 16.893 -7.650 4.719 1.00 65.69 373 PRO A CA 1
ATOM 2912 C C . PRO A 1 373 ? 18.021 -6.650 4.970 1.00 65.69 373 PRO A C 1
ATOM 2914 O O . PRO A 1 373 ? 18.587 -6.619 6.055 1.00 65.69 373 PRO A O 1
ATOM 2917 N N . LYS A 1 374 ? 18.291 -5.758 4.009 1.00 66.75 374 LYS A N 1
ATOM 2918 C CA . LYS A 1 374 ? 19.289 -4.692 4.168 1.00 66.75 374 LYS A CA 1
ATOM 2919 C C . LYS A 1 374 ? 18.928 -3.755 5.321 1.00 66.75 374 LYS A C 1
ATOM 2921 O O . LYS A 1 374 ? 19.782 -3.403 6.127 1.00 66.75 374 LYS A O 1
ATOM 2926 N N . THR A 1 375 ? 17.658 -3.368 5.408 1.00 65.50 375 THR A N 1
ATOM 2927 C CA . THR A 1 375 ? 17.156 -2.515 6.489 1.00 65.50 375 THR A CA 1
ATOM 2928 C C . THR A 1 375 ? 17.054 -3.260 7.812 1.00 65.50 375 THR A C 1
ATOM 2930 O O . THR A 1 375 ? 17.140 -2.598 8.827 1.00 65.50 375 THR A O 1
ATOM 2933 N N . LEU A 1 376 ? 16.911 -4.588 7.830 1.00 62.34 376 LEU A N 1
ATOM 2934 C CA . LEU A 1 376 ? 16.956 -5.421 9.042 1.00 62.34 376 LEU A CA 1
ATOM 2935 C C . LEU A 1 376 ? 18.379 -5.597 9.575 1.00 62.34 376 LEU A C 1
ATOM 2937 O O . LEU A 1 376 ? 18.599 -5.509 10.778 1.00 62.34 376 LEU A O 1
ATOM 2941 N N . ASN A 1 377 ? 19.339 -5.810 8.678 1.00 57.69 377 ASN A N 1
ATOM 2942 C CA . ASN A 1 377 ? 20.713 -6.186 9.011 1.00 57.69 377 ASN A CA 1
ATOM 2943 C C . ASN A 1 377 ? 21.670 -4.982 9.089 1.00 57.69 377 ASN A C 1
ATOM 2945 O O . ASN A 1 377 ? 22.868 -5.164 9.285 1.00 57.69 377 ASN A O 1
ATOM 2949 N N . SER A 1 378 ? 21.171 -3.754 8.912 1.00 61.03 378 SER A N 1
ATOM 2950 C CA . SER A 1 378 ? 21.985 -2.541 9.026 1.00 61.03 378 SER A CA 1
ATOM 2951 C C . SER A 1 378 ? 22.516 -2.354 10.451 1.00 61.03 378 SER A C 1
ATOM 2953 O O . SER A 1 378 ? 21.801 -2.525 11.438 1.00 61.03 378 SER A O 1
ATOM 2955 N N . GLU A 1 379 ? 23.783 -1.960 10.558 1.00 52.81 379 GLU A N 1
ATOM 2956 C CA . GLU A 1 379 ? 24.469 -1.746 11.832 1.00 52.81 379 GLU A CA 1
ATOM 2957 C C . GLU A 1 379 ? 23.841 -0.621 12.675 1.00 52.81 379 GLU A C 1
ATOM 2959 O O . GLU A 1 379 ? 23.881 -0.693 13.903 1.00 52.81 379 GLU A O 1
ATOM 2964 N N . GLU A 1 380 ? 23.218 0.358 12.010 1.00 54.56 380 GLU A N 1
ATOM 2965 C CA . GLU A 1 380 ? 22.713 1.619 12.576 1.00 54.56 380 GLU A CA 1
ATOM 2966 C C . GLU A 1 380 ? 21.188 1.641 12.812 1.00 54.56 380 GLU A C 1
ATOM 2968 O O . GLU A 1 380 ? 20.631 2.688 13.141 1.00 54.56 380 GLU A O 1
ATOM 2973 N N . ASN A 1 381 ? 20.472 0.528 12.610 1.00 62.47 381 ASN A N 1
ATOM 2974 C CA . ASN A 1 381 ? 19.006 0.543 12.647 1.00 62.47 381 ASN A CA 1
ATOM 2975 C C . ASN A 1 381 ? 18.414 0.226 14.038 1.00 62.47 381 ASN A C 1
ATOM 2977 O O . ASN A 1 381 ? 18.946 -0.556 14.824 1.00 62.47 381 ASN A O 1
ATOM 2981 N N . LEU A 1 382 ? 17.234 0.788 14.301 1.00 71.12 382 LEU A N 1
ATOM 2982 C CA . LEU A 1 382 ? 16.397 0.487 15.469 1.00 71.12 382 LEU A CA 1
ATOM 2983 C C . LEU A 1 382 ? 15.675 -0.877 15.357 1.00 71.12 382 LEU A C 1
ATOM 2985 O O . LEU A 1 382 ? 15.007 -1.306 16.294 1.00 71.12 382 LEU A O 1
ATOM 2989 N N . TYR A 1 383 ? 15.817 -1.589 14.230 1.00 76.75 383 TYR A N 1
ATOM 2990 C CA . TYR A 1 383 ? 15.196 -2.900 14.006 1.00 76.75 383 TYR A CA 1
ATOM 2991 C C . TYR A 1 383 ? 15.949 -4.056 14.660 1.00 76.75 383 TYR A C 1
ATOM 2993 O O . TYR A 1 383 ? 15.334 -5.097 14.869 1.00 76.75 383 TYR A O 1
ATOM 3001 N N . LYS A 1 384 ? 17.233 -3.911 15.016 1.00 74.56 384 LYS A N 1
ATOM 3002 C CA . LYS A 1 384 ? 17.983 -4.962 15.729 1.00 74.56 384 LYS A CA 1
ATOM 3003 C C . LYS A 1 384 ? 17.245 -5.431 16.988 1.00 74.56 384 LYS A C 1
ATOM 3005 O O . LYS A 1 384 ? 17.139 -6.632 17.223 1.00 74.56 384 LYS A O 1
ATOM 3010 N N . GLU A 1 385 ? 16.685 -4.499 17.756 1.00 73.50 385 GLU A N 1
ATOM 3011 C CA . GLU A 1 385 ? 15.920 -4.815 18.968 1.00 73.50 385 GLU A CA 1
ATOM 3012 C C . GLU A 1 385 ? 14.550 -5.429 18.646 1.00 73.50 385 GLU A C 1
ATOM 3014 O O . GLU A 1 385 ? 14.136 -6.383 19.304 1.00 73.50 385 GLU A O 1
ATOM 3019 N N . ILE A 1 386 ? 13.897 -4.982 17.565 1.00 80.50 386 ILE A N 1
ATOM 3020 C CA . ILE A 1 386 ? 12.669 -5.611 17.056 1.00 80.50 386 ILE A CA 1
ATOM 3021 C C . ILE A 1 386 ? 12.939 -7.073 16.682 1.00 80.50 386 ILE A C 1
ATOM 3023 O O . ILE A 1 386 ? 12.226 -7.963 17.121 1.00 80.50 386 ILE A O 1
ATOM 3027 N N . VAL A 1 387 ? 13.993 -7.359 15.916 1.00 76.50 387 VAL A N 1
ATOM 3028 C CA . VAL A 1 387 ? 14.303 -8.724 15.456 1.00 76.50 387 VAL A CA 1
ATOM 3029 C C . VAL A 1 387 ? 14.642 -9.662 16.612 1.00 76.50 387 VAL A C 1
ATOM 3031 O O . VAL A 1 387 ? 14.283 -10.833 16.554 1.00 76.50 387 VAL A O 1
ATOM 3034 N N . LYS A 1 388 ? 15.311 -9.170 17.661 1.00 78.44 388 LYS A N 1
ATOM 3035 C CA . LYS A 1 388 ? 15.596 -9.971 18.862 1.00 78.44 388 LYS A CA 1
ATOM 3036 C C . LYS A 1 388 ? 14.331 -10.288 19.662 1.00 78.44 388 LYS A C 1
ATOM 3038 O O . LYS A 1 388 ? 14.220 -11.387 20.194 1.00 78.44 388 LYS A O 1
ATOM 3043 N N . GLY A 1 389 ? 13.421 -9.319 19.782 1.00 76.44 389 GLY A N 1
ATOM 3044 C CA . GLY A 1 389 ? 12.219 -9.433 20.611 1.00 76.44 389 GLY A CA 1
ATOM 3045 C C . GLY A 1 389 ? 11.013 -10.058 19.908 1.00 76.44 389 GLY A C 1
ATOM 3046 O O . GLY A 1 389 ? 10.081 -10.490 20.580 1.00 76.44 389 GLY A O 1
ATOM 3047 N N . VAL A 1 390 ? 11.010 -10.111 18.573 1.00 83.81 390 VAL A N 1
ATOM 3048 C CA . VAL A 1 390 ? 9.879 -10.609 17.785 1.00 83.81 390 VAL A CA 1
ATOM 3049 C C . VAL A 1 390 ? 10.101 -12.075 17.392 1.00 83.81 390 VAL A C 1
ATOM 3051 O O . VAL A 1 390 ? 10.955 -12.361 16.552 1.00 83.81 390 VAL A O 1
ATOM 3054 N N . PRO A 1 391 ? 9.307 -13.021 17.931 1.00 84.12 391 PRO A N 1
ATOM 3055 C CA . PRO A 1 391 ? 9.523 -14.452 17.707 1.00 84.12 391 PRO A CA 1
ATOM 3056 C C . PRO A 1 391 ? 9.133 -14.916 16.298 1.00 84.12 391 PRO A C 1
ATOM 3058 O O . PRO A 1 391 ? 9.547 -15.988 15.856 1.00 84.12 391 PRO A O 1
ATOM 3061 N N . TRP A 1 392 ? 8.329 -14.132 15.576 1.00 88.81 392 TRP A N 1
ATOM 3062 C CA . TRP A 1 392 ? 7.754 -14.535 14.296 1.00 88.81 392 TRP A CA 1
ATOM 3063 C C . TRP A 1 392 ? 8.354 -13.747 13.139 1.00 88.81 392 TRP A C 1
ATOM 3065 O O . TRP A 1 392 ? 8.141 -12.540 13.008 1.00 88.81 392 TRP A O 1
ATOM 3075 N N . LYS A 1 393 ? 9.065 -14.453 12.259 1.00 90.00 393 LYS A N 1
ATOM 3076 C CA . LYS A 1 393 ? 9.652 -13.889 11.045 1.00 90.00 393 LYS A CA 1
ATOM 3077 C C . LYS A 1 393 ? 9.161 -14.653 9.821 1.00 90.00 393 LYS A C 1
ATOM 3079 O O . LYS A 1 393 ? 9.464 -15.831 9.657 1.00 90.00 393 LYS A O 1
ATOM 3084 N N . TYR A 1 394 ? 8.423 -13.965 8.960 1.00 89.62 394 TYR A N 1
ATOM 3085 C CA . TYR A 1 394 ? 7.945 -14.481 7.685 1.00 89.62 394 TYR A CA 1
ATOM 3086 C C . TYR A 1 394 ? 8.814 -13.957 6.547 1.00 89.62 394 TYR A C 1
ATOM 3088 O O . TYR A 1 394 ? 9.132 -12.768 6.484 1.00 89.62 394 TYR A O 1
ATOM 3096 N N . TYR A 1 395 ? 9.172 -14.851 5.632 1.00 83.56 395 TYR A N 1
ATOM 3097 C CA . TYR A 1 395 ? 9.866 -14.515 4.396 1.00 83.56 395 TYR A CA 1
ATOM 3098 C C . TYR A 1 395 ? 8.862 -14.598 3.249 1.00 83.56 395 TYR A C 1
ATOM 3100 O O . TYR A 1 395 ? 8.254 -15.642 3.025 1.00 83.56 395 TYR A O 1
ATOM 3108 N N . MET A 1 396 ? 8.656 -13.484 2.551 1.00 79.94 396 MET A N 1
ATOM 3109 C CA . MET A 1 396 ? 7.804 -13.425 1.371 1.00 79.94 396 MET A CA 1
ATOM 3110 C C . MET A 1 396 ? 8.428 -14.245 0.246 1.00 79.94 396 MET A C 1
ATOM 3112 O O . MET A 1 396 ? 9.613 -14.077 -0.050 1.00 79.94 396 MET A O 1
ATOM 3116 N N . ALA A 1 397 ? 7.624 -15.106 -0.376 1.00 80.38 397 ALA A N 1
ATOM 3117 C CA . ALA A 1 397 ? 8.085 -15.970 -1.451 1.00 80.38 397 ALA A CA 1
ATOM 3118 C C . ALA A 1 397 ? 8.632 -15.143 -2.637 1.00 80.38 397 ALA A C 1
ATOM 3120 O O . ALA A 1 397 ? 8.034 -14.108 -2.986 1.00 80.38 397 ALA A O 1
ATOM 3121 N N . PRO A 1 398 ? 9.743 -15.582 -3.263 1.00 77.88 398 PRO A N 1
ATOM 3122 C CA . PRO A 1 398 ? 10.199 -15.068 -4.551 1.00 77.88 398 PRO A CA 1
ATOM 3123 C C . PRO A 1 398 ? 9.096 -15.125 -5.611 1.00 77.88 398 PRO A C 1
ATOM 3125 O O . PRO A 1 398 ? 8.124 -15.856 -5.446 1.00 77.88 398 PRO A O 1
ATOM 3128 N N . TRP A 1 399 ? 9.233 -14.339 -6.675 1.00 75.50 399 TRP A N 1
ATOM 3129 C CA . TRP A 1 399 ? 8.341 -14.459 -7.827 1.00 75.50 399 TRP A CA 1
ATOM 3130 C C . TRP A 1 399 ? 8.670 -15.731 -8.611 1.00 75.50 399 TRP A C 1
ATOM 3132 O O . TRP A 1 399 ? 9.845 -16.072 -8.783 1.00 75.50 399 TRP A O 1
ATOM 3142 N N . GLU A 1 400 ? 7.644 -16.409 -9.109 1.00 81.94 400 GLU A N 1
ATOM 3143 C CA . GLU A 1 400 ? 7.801 -17.446 -10.132 1.00 81.94 400 GLU A CA 1
ATOM 3144 C C . GLU A 1 400 ? 7.707 -16.819 -11.528 1.00 81.94 400 GLU A C 1
ATOM 3146 O O . GLU A 1 400 ? 7.077 -15.775 -11.706 1.00 81.94 400 GLU A O 1
ATOM 3151 N N . LEU A 1 401 ? 8.366 -17.416 -12.528 1.00 79.06 401 LEU A N 1
ATOM 3152 C CA . LEU A 1 401 ? 8.350 -16.854 -13.882 1.00 79.06 401 LEU A CA 1
ATOM 3153 C C . LEU A 1 401 ? 6.927 -16.826 -14.449 1.00 79.06 401 LEU A C 1
ATOM 3155 O O . LEU A 1 401 ? 6.490 -15.794 -14.951 1.00 79.06 401 LEU A O 1
ATOM 3159 N N . ASP A 1 402 ? 6.200 -17.934 -14.312 1.00 87.81 402 ASP A N 1
ATOM 3160 C CA . ASP A 1 402 ? 4.816 -18.044 -14.777 1.00 87.81 402 ASP A CA 1
ATOM 3161 C C . ASP A 1 402 ? 3.902 -17.053 -14.037 1.00 87.81 402 ASP A C 1
ATOM 3163 O O . ASP A 1 402 ? 3.087 -16.380 -14.664 1.00 87.81 402 ASP A O 1
ATOM 3167 N N . GLU A 1 403 ? 4.122 -16.855 -12.730 1.00 84.50 403 GLU A N 1
ATOM 3168 C CA . GLU A 1 403 ? 3.426 -15.839 -11.927 1.00 84.50 403 GLU A CA 1
ATOM 3169 C C . GLU A 1 403 ? 3.674 -14.414 -12.463 1.00 84.50 403 GLU A C 1
ATOM 3171 O O . GLU A 1 403 ? 2.762 -13.585 -12.484 1.00 84.50 403 GLU A O 1
ATOM 3176 N N . LEU A 1 404 ? 4.895 -14.098 -12.908 1.00 79.81 404 LEU A N 1
ATOM 3177 C CA . LEU A 1 404 ? 5.213 -12.792 -13.496 1.00 79.81 404 LEU A CA 1
ATOM 3178 C C . LEU A 1 404 ? 4.605 -12.601 -14.882 1.00 79.81 404 LEU A C 1
ATOM 3180 O O . LEU A 1 404 ? 4.159 -11.492 -15.184 1.00 79.81 404 LEU A O 1
ATOM 3184 N N . LYS A 1 405 ? 4.573 -13.652 -15.711 1.00 84.25 405 LYS A N 1
ATOM 3185 C CA . LYS A 1 405 ? 3.874 -13.630 -17.006 1.00 84.25 405 LYS A CA 1
ATOM 3186 C C . LYS A 1 405 ? 2.393 -13.345 -16.803 1.00 84.25 405 LYS A C 1
ATOM 3188 O O . LYS A 1 405 ? 1.846 -12.429 -17.405 1.00 84.25 405 LYS A O 1
ATOM 3193 N N . GLU A 1 406 ? 1.777 -14.052 -15.867 1.00 88.94 406 GLU A N 1
ATOM 3194 C CA . GLU A 1 406 ? 0.373 -13.870 -15.527 1.00 88.94 406 GLU A CA 1
ATOM 3195 C C . GLU A 1 406 ? 0.089 -12.467 -14.968 1.00 88.94 406 GLU A C 1
ATOM 3197 O O . GLU A 1 406 ? -0.858 -11.805 -15.393 1.00 88.94 406 GLU A O 1
ATOM 3202 N N . CYS A 1 407 ? 0.943 -11.967 -14.071 1.00 83.88 407 CYS A N 1
ATOM 3203 C CA . CYS A 1 407 ? 0.869 -10.598 -13.561 1.00 83.88 407 CYS A CA 1
ATOM 3204 C C . CYS A 1 407 ? 0.949 -9.566 -14.689 1.00 83.88 407 CYS A C 1
ATOM 3206 O O . CYS A 1 407 ? 0.132 -8.645 -14.750 1.00 83.88 407 CYS A O 1
ATOM 3208 N N . ARG A 1 408 ? 1.910 -9.735 -15.601 1.00 84.81 408 ARG A N 1
ATOM 3209 C CA . ARG A 1 408 ? 2.081 -8.876 -16.771 1.00 84.81 408 ARG A CA 1
ATOM 3210 C C . ARG A 1 408 ? 0.827 -8.863 -17.638 1.00 84.81 408 ARG A C 1
ATOM 3212 O O . ARG A 1 408 ? 0.412 -7.787 -18.049 1.00 84.81 408 ARG A O 1
ATOM 3219 N N . ASP A 1 409 ? 0.243 -10.026 -17.902 1.00 87.56 409 ASP A N 1
ATOM 3220 C CA . ASP A 1 409 ? -0.897 -10.172 -18.806 1.00 87.56 409 ASP A CA 1
ATOM 3221 C C . ASP A 1 409 ? -2.213 -9.696 -18.180 1.00 87.56 409 ASP A C 1
ATOM 3223 O O . ASP A 1 409 ? -3.080 -9.170 -18.880 1.00 87.56 409 ASP A O 1
ATOM 3227 N N . LYS A 1 410 ? -2.376 -9.839 -16.860 1.00 86.56 410 LYS A N 1
ATOM 3228 C CA . LYS A 1 410 ? -3.603 -9.445 -16.153 1.00 86.56 410 LYS A CA 1
ATOM 3229 C C . LYS A 1 410 ? -3.609 -7.986 -15.685 1.00 86.56 410 LYS A C 1
ATOM 3231 O O . LYS A 1 410 ? -4.686 -7.438 -15.466 1.00 86.56 410 LYS A O 1
ATOM 3236 N N . VAL A 1 411 ? -2.450 -7.345 -15.523 1.00 79.00 411 VAL A N 1
ATOM 3237 C CA . VAL A 1 411 ? -2.348 -5.944 -15.079 1.00 79.00 411 VAL A CA 1
ATOM 3238 C C . VAL A 1 411 ? -2.106 -5.022 -16.271 1.00 79.00 411 VAL A C 1
ATOM 3240 O O . VAL A 1 411 ? -1.034 -5.040 -16.873 1.00 79.00 411 VAL A O 1
ATOM 3243 N N . GLU A 1 412 ? -3.061 -4.132 -16.557 1.00 75.56 412 GLU A N 1
ATOM 3244 C CA . GLU A 1 412 ? -3.031 -3.243 -17.734 1.00 75.56 412 GLU A CA 1
ATOM 3245 C C . GLU A 1 412 ? -1.743 -2.404 -17.803 1.00 75.56 412 GLU A C 1
ATOM 3247 O O . GLU A 1 412 ? -1.120 -2.239 -18.853 1.00 75.56 412 GLU A O 1
ATOM 3252 N N . ALA A 1 413 ? -1.282 -1.914 -16.650 1.00 67.62 413 ALA A N 1
ATOM 3253 C CA . ALA A 1 413 ? -0.067 -1.110 -16.560 1.00 67.62 413 ALA A CA 1
ATOM 3254 C C . ALA A 1 413 ? 1.211 -1.869 -16.969 1.00 67.62 413 ALA A C 1
ATOM 3256 O O . ALA A 1 413 ? 2.238 -1.234 -17.209 1.00 67.62 413 ALA A O 1
ATOM 3257 N N . PHE A 1 414 ? 1.172 -3.201 -17.042 1.00 70.56 414 PHE A N 1
ATOM 3258 C CA . PHE A 1 414 ? 2.319 -4.040 -17.377 1.00 70.56 414 PHE A CA 1
ATOM 3259 C C . PHE A 1 414 ? 2.277 -4.596 -18.805 1.00 70.56 414 PHE A C 1
ATOM 3261 O O . PHE A 1 414 ? 3.306 -5.072 -19.277 1.00 70.56 414 PHE A O 1
ATOM 3268 N N . HIS A 1 415 ? 1.182 -4.415 -19.557 1.00 74.12 415 HIS A N 1
ATOM 3269 C CA . HIS A 1 415 ? 1.093 -4.813 -20.975 1.00 74.12 415 HIS A CA 1
ATOM 3270 C C . HIS A 1 415 ? 2.169 -4.172 -21.859 1.00 74.12 415 HIS A C 1
ATOM 3272 O O . HIS A 1 415 ? 2.585 -4.742 -22.864 1.00 74.12 415 HIS A O 1
ATOM 3278 N N . MET A 1 416 ? 2.646 -2.985 -21.474 1.00 61.75 416 MET A N 1
ATOM 3279 C CA . MET A 1 416 ? 3.710 -2.269 -22.184 1.00 61.75 416 MET A CA 1
ATOM 3280 C C . MET A 1 416 ? 5.099 -2.902 -22.029 1.00 61.75 416 MET A C 1
ATOM 3282 O O . MET A 1 416 ? 6.021 -2.518 -22.748 1.00 61.75 416 MET A O 1
ATOM 3286 N N . VAL A 1 417 ? 5.273 -3.826 -21.082 1.00 54.72 417 VAL A N 1
ATOM 3287 C CA . VAL A 1 417 ? 6.531 -4.541 -20.864 1.00 54.72 417 VAL A CA 1
ATOM 3288 C C . VAL A 1 417 ? 6.589 -5.708 -21.857 1.00 54.72 417 VAL A C 1
ATOM 3290 O O . VAL A 1 417 ? 5.681 -6.535 -21.852 1.00 54.72 417 VAL A O 1
ATOM 3293 N N . PRO A 1 418 ? 7.602 -5.815 -22.732 1.00 73.50 418 PRO A N 1
ATOM 3294 C CA . PRO A 1 418 ? 7.767 -6.991 -23.589 1.00 73.50 418 PRO A CA 1
ATOM 3295 C C . PRO A 1 418 ? 8.030 -8.262 -22.763 1.00 73.50 418 PRO A C 1
ATOM 3297 O O . PRO A 1 418 ? 8.706 -8.196 -21.735 1.00 73.50 418 PRO A O 1
ATOM 3300 N N . GLU A 1 419 ? 7.475 -9.405 -23.177 1.00 73.75 419 GLU A N 1
ATOM 3301 C CA . GLU A 1 419 ? 7.621 -10.674 -22.442 1.00 73.75 419 GLU A CA 1
ATOM 3302 C C . GLU A 1 419 ? 9.083 -11.130 -22.387 1.00 73.75 419 GLU A C 1
ATOM 3304 O O . GLU A 1 419 ? 9.585 -11.414 -21.306 1.00 73.75 419 GLU A O 1
ATOM 3309 N N . ASP A 1 420 ? 9.788 -11.082 -23.518 1.00 67.19 420 ASP A N 1
ATOM 3310 C CA . ASP A 1 420 ? 11.218 -11.390 -23.636 1.00 67.19 420 ASP A CA 1
ATOM 3311 C C . ASP A 1 420 ? 12.077 -10.530 -22.696 1.00 67.19 420 ASP A C 1
ATOM 3313 O O . ASP A 1 420 ? 13.017 -11.008 -22.062 1.00 67.19 420 ASP A O 1
ATOM 3317 N N . PHE A 1 421 ? 11.729 -9.250 -22.553 1.00 63.78 421 PHE A N 1
ATOM 3318 C CA . PHE A 1 421 ? 12.399 -8.356 -21.616 1.00 63.78 421 PHE A CA 1
ATOM 3319 C C . PHE A 1 421 ? 12.116 -8.724 -20.152 1.00 63.78 421 PHE A C 1
ATOM 3321 O O . PHE A 1 421 ? 13.024 -8.660 -19.323 1.00 63.78 421 PHE A O 1
ATOM 3328 N N . MET A 1 422 ? 10.884 -9.118 -19.820 1.00 70.88 422 MET A N 1
ATOM 3329 C CA . MET A 1 422 ? 10.523 -9.576 -18.475 1.00 70.88 422 MET A CA 1
ATOM 3330 C C . MET A 1 422 ? 11.230 -10.891 -18.124 1.00 70.88 422 MET A C 1
ATOM 3332 O O . MET A 1 422 ? 11.825 -10.974 -17.051 1.00 70.88 422 MET A O 1
ATOM 3336 N N . GLU A 1 423 ? 11.234 -11.872 -19.030 1.00 72.44 423 GLU A N 1
ATOM 3337 C CA . GLU A 1 423 ? 11.961 -13.138 -18.868 1.00 72.44 423 GLU A CA 1
ATOM 3338 C C . GLU A 1 423 ? 13.449 -12.884 -18.629 1.00 72.44 423 GLU A C 1
ATOM 3340 O O . GLU A 1 423 ? 14.033 -13.406 -17.681 1.00 72.44 423 GLU A O 1
ATOM 3345 N N . HIS A 1 424 ? 14.043 -11.988 -19.418 1.00 63.75 424 HIS A N 1
ATOM 3346 C CA . HIS A 1 424 ? 15.436 -11.611 -19.244 1.00 63.75 424 HIS A CA 1
ATOM 3347 C C . HIS A 1 424 ? 15.709 -10.967 -17.871 1.00 63.75 424 HIS A C 1
ATOM 3349 O O . HIS A 1 424 ? 16.700 -11.287 -17.212 1.00 63.75 424 HIS A O 1
ATOM 3355 N N . LEU A 1 425 ? 14.824 -10.079 -17.396 1.00 57.16 425 LEU A N 1
ATOM 3356 C CA . LEU A 1 425 ? 14.914 -9.516 -16.043 1.00 57.16 425 LEU A CA 1
ATOM 3357 C C . LEU A 1 425 ? 14.756 -10.594 -14.964 1.00 57.16 425 LEU A C 1
ATOM 3359 O O . LEU A 1 425 ? 15.444 -10.537 -13.943 1.00 57.16 425 LEU A O 1
ATOM 3363 N N . TYR A 1 426 ? 13.869 -11.565 -15.179 1.00 64.44 426 TYR A N 1
ATOM 3364 C CA . TYR A 1 426 ? 13.662 -12.679 -14.264 1.00 64.44 426 TYR A CA 1
ATOM 3365 C C . TYR A 1 426 ? 14.899 -13.566 -14.158 1.00 64.44 426 TYR A C 1
ATOM 3367 O O . TYR A 1 426 ? 15.286 -13.915 -13.050 1.00 64.44 426 TYR A O 1
ATOM 3375 N N . GLU A 1 427 ? 15.560 -13.887 -15.267 1.00 63.44 427 GLU A N 1
ATOM 3376 C CA . GLU A 1 427 ? 16.814 -14.643 -15.253 1.00 63.44 427 GLU A CA 1
ATOM 3377 C C . GLU A 1 427 ? 17.920 -13.858 -14.534 1.00 63.44 427 GLU A C 1
ATOM 3379 O O . GLU A 1 427 ? 18.543 -14.370 -13.603 1.00 63.44 427 GLU A O 1
ATOM 3384 N N . MET A 1 428 ? 18.089 -12.572 -14.871 1.00 54.84 428 MET A N 1
ATOM 3385 C CA . MET A 1 428 ? 19.107 -11.713 -14.252 1.00 54.84 428 MET A CA 1
ATOM 3386 C C . MET A 1 428 ? 18.923 -11.531 -12.739 1.00 54.84 428 MET A C 1
ATOM 3388 O O . MET A 1 428 ? 19.905 -11.467 -12.002 1.00 54.84 428 MET A O 1
ATOM 3392 N N . ILE A 1 429 ? 17.683 -11.392 -12.259 1.00 51.94 429 ILE A N 1
ATOM 3393 C CA . ILE A 1 429 ? 17.385 -11.107 -10.845 1.00 51.94 429 ILE A CA 1
ATOM 3394 C C . ILE A 1 429 ? 17.118 -12.403 -10.064 1.00 51.94 429 ILE A C 1
ATOM 3396 O O . ILE A 1 429 ? 17.472 -12.504 -8.891 1.00 51.94 429 ILE A O 1
ATOM 3400 N N . GLY A 1 430 ? 16.510 -13.403 -10.697 1.00 45.47 430 GLY A N 1
ATOM 3401 C CA . GLY A 1 430 ? 16.147 -14.689 -10.109 1.00 45.47 430 GLY A CA 1
ATOM 3402 C C . GLY A 1 430 ? 17.358 -15.552 -9.763 1.00 45.47 430 GLY A C 1
ATOM 3403 O O . GLY A 1 430 ? 17.359 -16.187 -8.709 1.00 45.47 430 GLY A O 1
ATOM 3404 N N . GLU A 1 431 ? 18.427 -15.518 -10.566 1.00 37.56 431 GLU A N 1
ATOM 3405 C CA . GLU A 1 431 ? 19.696 -16.168 -10.203 1.00 37.56 431 GLU A CA 1
ATOM 3406 C C . GLU A 1 431 ? 20.348 -15.502 -8.980 1.00 37.56 431 GLU A C 1
ATOM 3408 O O . GLU A 1 431 ? 20.779 -16.192 -8.054 1.00 37.56 431 GLU A O 1
ATOM 3413 N N . VAL A 1 432 ? 20.307 -14.166 -8.903 1.00 38.31 432 VAL A N 1
ATOM 3414 C CA . VAL A 1 432 ? 20.793 -13.380 -7.751 1.00 38.31 432 VAL A CA 1
ATOM 3415 C C . VAL A 1 432 ? 19.955 -13.628 -6.487 1.00 38.31 432 VAL A C 1
ATOM 3417 O O . VAL A 1 432 ? 20.466 -13.527 -5.376 1.00 38.31 432 VAL A O 1
ATOM 3420 N N . GLN A 1 433 ? 18.669 -13.975 -6.621 1.00 33.56 433 GLN A N 1
ATOM 3421 C CA . GLN A 1 433 ? 17.798 -14.297 -5.483 1.00 33.56 433 GLN A CA 1
ATOM 3422 C C . GLN A 1 433 ? 17.947 -15.737 -4.972 1.00 33.56 433 GLN A C 1
ATOM 3424 O O . GLN A 1 433 ? 17.729 -15.969 -3.781 1.00 33.56 433 GLN A O 1
ATOM 3429 N N . ARG A 1 434 ? 18.314 -16.701 -5.830 1.00 39.25 434 ARG A N 1
ATOM 3430 C CA . ARG A 1 434 ? 18.553 -18.102 -5.423 1.00 39.25 434 ARG A CA 1
ATOM 3431 C C . ARG A 1 434 ? 19.889 -18.278 -4.701 1.00 39.25 434 ARG A C 1
ATOM 3433 O O . ARG A 1 434 ? 19.993 -19.121 -3.813 1.00 39.25 434 ARG A O 1
ATOM 3440 N N . VAL A 1 435 ? 20.891 -17.468 -5.038 1.00 31.88 435 VAL A N 1
ATOM 3441 C CA . VAL A 1 435 ? 22.164 -17.397 -4.314 1.00 31.88 435 VAL A CA 1
ATOM 3442 C C . VAL A 1 435 ? 22.015 -16.325 -3.237 1.00 31.88 435 VAL A C 1
ATOM 3444 O O . VAL A 1 435 ? 22.302 -15.158 -3.471 1.00 31.88 435 VAL A O 1
ATOM 3447 N N . GLY A 1 436 ? 21.451 -16.702 -2.086 1.00 31.00 436 GLY A N 1
ATOM 3448 C CA . GLY A 1 436 ? 21.187 -15.779 -0.980 1.00 31.00 436 GLY A CA 1
ATOM 3449 C C . GLY A 1 436 ? 22.354 -14.815 -0.723 1.00 31.00 436 GLY A C 1
ATOM 3450 O O . GLY A 1 436 ? 23.493 -15.245 -0.597 1.00 31.00 436 GLY A O 1
ATOM 3451 N N . GLU A 1 437 ? 22.034 -13.521 -0.642 1.00 39.06 437 GLU A N 1
ATOM 3452 C CA . GLU A 1 437 ? 22.969 -12.416 -0.380 1.00 39.06 437 GLU A CA 1
ATOM 3453 C C . GLU A 1 437 ? 23.997 -12.118 -1.486 1.00 39.06 437 GLU A C 1
ATOM 3455 O O . GLU A 1 437 ? 25.196 -12.322 -1.327 1.00 39.06 437 GLU A O 1
ATOM 3460 N N . ALA A 1 438 ? 23.566 -11.445 -2.552 1.00 31.95 438 ALA A N 1
ATOM 3461 C CA . ALA A 1 438 ? 24.468 -10.571 -3.293 1.00 31.95 438 ALA A CA 1
ATOM 3462 C C . ALA A 1 438 ? 23.792 -9.218 -3.544 1.00 31.95 438 ALA A C 1
ATOM 3464 O O . ALA A 1 438 ? 22.801 -9.105 -4.264 1.00 31.95 438 ALA A O 1
ATOM 3465 N N . SER A 1 439 ? 24.341 -8.153 -2.947 1.00 37.34 439 SER A N 1
ATOM 3466 C CA . SER A 1 439 ? 24.256 -6.844 -3.608 1.00 37.34 439 SER A CA 1
ATOM 3467 C C . SER A 1 439 ? 24.824 -7.018 -5.021 1.00 37.34 439 SER A C 1
ATOM 3469 O O . SER A 1 439 ? 25.754 -7.816 -5.154 1.00 37.34 439 SER A O 1
ATOM 3471 N N . PRO A 1 440 ? 24.315 -6.326 -6.063 1.00 42.97 440 PRO A N 1
ATOM 3472 C CA . PRO A 1 440 ? 24.938 -6.408 -7.378 1.00 42.97 440 PRO A CA 1
ATOM 3473 C C . PRO A 1 440 ? 26.426 -6.136 -7.186 1.00 42.97 440 PRO A C 1
ATOM 3475 O O . PRO A 1 440 ? 26.793 -5.125 -6.587 1.00 42.97 440 PRO A O 1
ATOM 3478 N N . ASP A 1 441 ? 27.250 -7.101 -7.576 1.00 49.00 441 ASP A N 1
ATOM 3479 C CA . ASP A 1 441 ? 28.684 -7.094 -7.325 1.00 49.00 441 ASP A CA 1
ATOM 3480 C C . ASP A 1 441 ? 29.263 -5.915 -8.128 1.00 49.00 441 ASP A C 1
ATOM 3482 O O . ASP A 1 441 ? 29.457 -6.016 -9.342 1.00 49.00 441 ASP A O 1
ATOM 3486 N N . VAL A 1 442 ? 29.388 -4.739 -7.490 1.00 57.59 442 VAL A N 1
ATOM 3487 C CA . VAL A 1 442 ? 29.788 -3.495 -8.161 1.00 57.59 442 VAL A CA 1
ATOM 3488 C C . VAL A 1 442 ? 31.285 -3.551 -8.401 1.00 57.59 442 VAL A C 1
ATOM 3490 O O . VAL A 1 442 ? 32.088 -3.378 -7.481 1.00 57.59 442 VAL A O 1
ATOM 3493 N N . LYS A 1 443 ? 31.667 -3.765 -9.655 1.00 70.12 443 LYS A N 1
ATOM 3494 C CA . LYS A 1 443 ? 33.064 -3.897 -10.061 1.00 70.12 443 LYS A CA 1
ATOM 3495 C C . LYS A 1 443 ? 33.528 -2.633 -10.767 1.00 70.12 443 LYS A C 1
ATOM 3497 O O . LYS A 1 443 ? 32.865 -2.100 -11.650 1.00 70.12 443 LYS A O 1
ATOM 3502 N N . TRP A 1 444 ? 34.692 -2.131 -10.383 1.00 74.25 444 TRP A N 1
ATOM 3503 C CA . TRP A 1 444 ? 35.299 -0.967 -11.024 1.00 74.25 444 TRP A CA 1
ATOM 3504 C C . TRP A 1 444 ? 36.316 -1.434 -12.059 1.00 74.25 444 TRP A C 1
ATOM 3506 O O . TRP A 1 444 ? 37.116 -2.318 -11.759 1.00 74.25 444 TRP A O 1
ATOM 3516 N N . PHE A 1 445 ? 36.331 -0.831 -13.249 1.00 71.00 445 PHE A N 1
ATOM 3517 C CA . PHE A 1 445 ? 37.286 -1.210 -14.297 1.00 71.00 445 PHE A CA 1
ATOM 3518 C C . PHE A 1 445 ? 37.996 -0.004 -14.924 1.00 71.00 445 PHE A C 1
ATOM 3520 O O . PHE A 1 445 ? 37.390 1.031 -15.213 1.00 71.00 445 PHE A O 1
ATOM 3527 N N . ASN A 1 446 ? 39.304 -0.154 -15.151 1.00 74.50 446 ASN A N 1
ATOM 3528 C CA . ASN A 1 446 ? 40.158 0.792 -15.885 1.00 74.50 446 ASN A CA 1
ATOM 3529 C C . ASN A 1 446 ? 40.573 0.255 -17.269 1.00 74.50 446 ASN A C 1
ATOM 3531 O O . ASN A 1 446 ? 40.937 1.046 -18.148 1.00 74.50 446 ASN A O 1
ATOM 3535 N N . THR A 1 447 ? 40.481 -1.062 -17.464 1.00 74.38 447 THR A N 1
ATOM 3536 C CA . THR A 1 447 ? 40.685 -1.822 -18.702 1.00 74.38 447 THR A CA 1
ATOM 3537 C C . THR A 1 447 ? 39.541 -2.826 -18.865 1.00 74.38 447 THR A C 1
ATOM 3539 O O . THR A 1 447 ? 38.920 -3.239 -17.890 1.00 74.38 447 THR A O 1
ATOM 3542 N N . LEU A 1 448 ? 39.225 -3.200 -20.105 1.00 71.19 448 LEU A N 1
ATOM 3543 C CA . LEU A 1 448 ? 38.265 -4.268 -20.399 1.00 71.19 448 LEU A CA 1
ATOM 3544 C C . LEU A 1 448 ? 39.025 -5.580 -20.589 1.00 71.19 448 LEU A C 1
ATOM 3546 O O . LEU A 1 448 ? 38.962 -6.159 -21.661 1.00 71.19 448 LEU A O 1
ATOM 3550 N N . GLU A 1 449 ? 39.812 -6.023 -19.610 1.00 68.94 449 GLU A N 1
ATOM 3551 C CA . GLU A 1 449 ? 40.505 -7.313 -19.725 1.00 68.94 449 GLU A CA 1
ATOM 3552 C C . GLU A 1 449 ? 39.501 -8.472 -19.827 1.00 68.94 449 GLU A C 1
ATOM 3554 O O . GLU A 1 449 ? 38.318 -8.337 -19.499 1.00 68.94 449 GLU A O 1
ATOM 3559 N N . CYS A 1 450 ? 39.947 -9.618 -20.347 1.00 56.53 450 CYS A N 1
ATOM 3560 C CA . CYS A 1 450 ? 39.114 -10.813 -20.434 1.00 56.53 450 CYS A CA 1
ATOM 3561 C C . CYS A 1 450 ? 38.858 -11.357 -19.019 1.00 56.53 450 CYS A C 1
ATOM 3563 O O . CYS A 1 450 ? 39.598 -12.212 -18.530 1.00 56.53 450 CYS A O 1
ATOM 3565 N N . TYR A 1 451 ? 37.810 -10.872 -18.355 1.00 61.28 451 TYR A N 1
ATOM 3566 C CA . TYR A 1 451 ? 37.386 -11.399 -17.063 1.00 61.28 451 TYR A CA 1
ATOM 3567 C C . TYR A 1 451 ? 36.803 -12.798 -17.273 1.00 61.28 451 TYR A C 1
ATOM 3569 O O . TYR A 1 451 ? 35.834 -12.974 -18.011 1.00 61.28 451 TYR A O 1
ATOM 3577 N N . LYS A 1 452 ? 37.442 -13.812 -16.676 1.00 48.94 452 LYS A N 1
ATOM 3578 C CA . LYS A 1 452 ? 36.974 -15.207 -16.725 1.00 48.94 452 LYS A CA 1
ATOM 3579 C C . LYS A 1 452 ? 35.686 -15.413 -15.914 1.00 48.94 452 LYS A C 1
ATOM 3581 O O . LYS A 1 452 ? 34.917 -16.304 -16.250 1.00 48.94 452 LYS A O 1
ATOM 3586 N N . ASP A 1 453 ? 35.405 -14.516 -14.968 1.00 51.56 453 ASP A N 1
ATOM 3587 C CA . ASP A 1 453 ? 34.233 -14.557 -14.087 1.00 51.56 453 ASP A CA 1
ATOM 3588 C C . ASP A 1 453 ? 33.157 -13.555 -14.535 1.00 51.56 453 ASP A C 1
ATOM 3590 O O . ASP A 1 453 ? 32.783 -12.631 -13.803 1.00 51.56 453 ASP A O 1
ATOM 3594 N N . LYS A 1 454 ? 32.677 -13.698 -15.777 1.00 55.09 454 LYS A N 1
ATOM 3595 C CA . LYS A 1 454 ? 31.520 -12.935 -16.271 1.00 55.09 454 LYS A CA 1
ATOM 3596 C C . LYS A 1 454 ? 30.263 -13.451 -15.588 1.00 55.09 454 LYS A C 1
ATOM 3598 O O . LYS A 1 454 ? 29.559 -14.295 -16.129 1.00 55.09 454 LYS A O 1
ATOM 3603 N N . MET A 1 455 ? 29.987 -12.957 -14.391 1.00 55.09 455 ME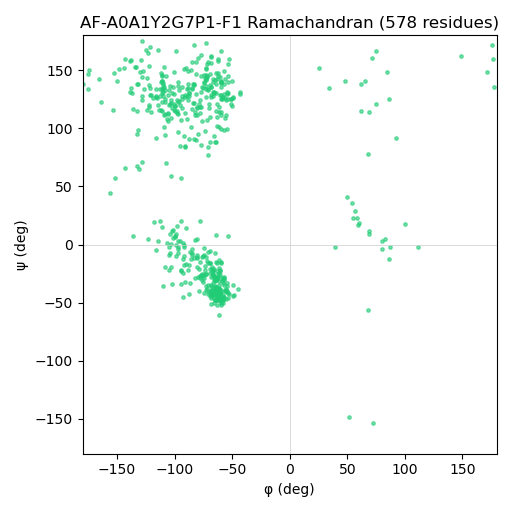T A N 1
ATOM 3604 C CA . MET A 1 455 ? 28.666 -13.149 -13.811 1.00 55.09 455 MET A CA 1
ATOM 3605 C C . MET A 1 455 ? 27.700 -12.261 -14.590 1.00 55.09 455 MET A C 1
ATOM 3607 O O . MET A 1 455 ? 27.774 -11.030 -14.506 1.00 55.09 455 MET A O 1
ATOM 3611 N N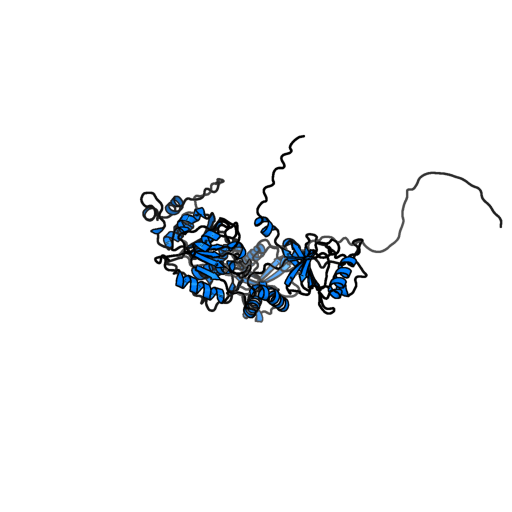 . GLN A 1 456 ? 26.869 -12.894 -15.418 1.00 59.38 456 GLN A N 1
ATOM 3612 C CA . GLN A 1 456 ? 25.708 -12.279 -16.057 1.00 59.38 456 GLN A CA 1
ATOM 3613 C C . GLN A 1 456 ? 24.978 -11.411 -15.012 1.00 59.38 456 GLN A C 1
ATOM 3615 O O . GLN A 1 456 ? 24.805 -11.840 -13.874 1.00 59.38 456 GLN A O 1
ATOM 3620 N N . GLY A 1 457 ? 24.638 -10.162 -15.343 1.00 55.84 457 GLY A N 1
ATOM 3621 C CA . GLY A 1 457 ? 23.946 -9.265 -14.406 1.00 55.84 457 GLY A CA 1
ATOM 3622 C C . GLY A 1 457 ? 24.830 -8.527 -13.384 1.00 55.84 457 GLY A C 1
ATOM 3623 O O . GLY A 1 457 ? 24.306 -7.789 -12.551 1.00 55.84 457 GLY A O 1
ATOM 3624 N N . SER A 1 458 ? 26.162 -8.649 -13.441 1.00 66.06 458 SER A N 1
ATOM 3625 C CA . SER A 1 458 ? 27.067 -7.815 -12.623 1.00 66.06 458 SER A CA 1
ATOM 3626 C C . SER A 1 458 ? 27.139 -6.361 -13.122 1.00 66.06 458 SER A C 1
ATOM 3628 O O . SER A 1 458 ? 27.126 -6.103 -14.329 1.00 66.06 458 SER A O 1
ATOM 3630 N N . LEU A 1 459 ? 27.228 -5.399 -12.190 1.00 70.88 459 LEU A N 1
ATOM 3631 C CA . LEU A 1 459 ? 27.307 -3.966 -12.496 1.00 70.88 459 LEU A CA 1
ATOM 3632 C C . LEU A 1 459 ? 28.762 -3.494 -12.505 1.00 70.88 459 LEU A C 1
ATOM 3634 O O . LEU A 1 459 ? 29.465 -3.580 -11.501 1.00 70.88 459 LEU A O 1
ATOM 3638 N N . TRP A 1 460 ? 29.191 -2.921 -13.622 1.00 73.75 460 TRP A N 1
ATOM 3639 C CA . TRP A 1 460 ? 30.554 -2.460 -13.838 1.00 73.75 460 TRP A CA 1
ATOM 3640 C C . TRP A 1 460 ? 30.602 -0.950 -14.034 1.00 73.75 460 TRP A C 1
ATOM 3642 O O . TRP A 1 460 ? 29.908 -0.405 -14.891 1.00 73.75 460 TRP A O 1
ATOM 3652 N N . ILE A 1 461 ? 31.452 -0.261 -13.274 1.00 76.62 461 ILE A N 1
ATOM 3653 C CA . ILE A 1 461 ? 31.605 1.194 -13.349 1.00 76.62 461 ILE A CA 1
ATOM 3654 C C . ILE A 1 461 ? 33.013 1.534 -13.862 1.00 76.62 461 ILE A C 1
ATOM 3656 O O . ILE A 1 461 ? 34.011 1.167 -13.228 1.00 76.62 461 ILE A O 1
ATOM 3660 N N . PRO A 1 462 ? 33.139 2.240 -15.000 1.00 74.69 462 PRO A N 1
ATOM 3661 C CA . PRO A 1 462 ? 34.430 2.691 -15.480 1.00 74.69 462 PRO A CA 1
ATOM 3662 C C . PRO A 1 462 ? 35.011 3.738 -14.528 1.00 74.69 462 PRO A C 1
ATOM 3664 O O . PRO A 1 462 ? 34.396 4.763 -14.249 1.00 74.69 462 PRO A O 1
ATOM 3667 N N . ASN A 1 463 ? 36.246 3.532 -14.079 1.00 75.31 463 ASN A N 1
ATOM 3668 C CA . ASN A 1 463 ? 36.989 4.515 -13.276 1.00 75.31 463 ASN A CA 1
ATOM 3669 C C . ASN A 1 463 ? 38.036 5.286 -14.111 1.00 75.31 463 ASN A C 1
ATOM 3671 O O . ASN A 1 463 ? 38.880 6.005 -13.573 1.00 75.31 463 ASN A O 1
ATOM 3675 N N . SER A 1 464 ? 37.980 5.150 -15.442 1.00 74.62 464 SER A N 1
ATOM 3676 C CA . SER A 1 464 ? 38.925 5.729 -16.398 1.00 74.62 464 SER A CA 1
ATOM 3677 C C . SER A 1 464 ? 38.229 6.634 -17.410 1.00 74.62 464 SER A C 1
ATOM 3679 O O . SER A 1 464 ? 37.228 6.267 -18.024 1.00 74.62 464 SER A O 1
ATOM 3681 N N . LYS A 1 465 ? 38.842 7.791 -17.700 1.00 70.12 465 LYS A N 1
ATOM 3682 C CA . LYS A 1 465 ? 38.365 8.735 -18.732 1.00 70.12 465 LYS A CA 1
ATOM 3683 C C . LYS A 1 465 ? 38.308 8.125 -20.140 1.00 70.12 465 LYS A C 1
ATOM 3685 O O . LYS A 1 465 ? 37.674 8.699 -21.021 1.00 70.12 465 LYS A O 1
ATOM 3690 N N . ARG A 1 466 ? 38.964 6.978 -20.364 1.00 70.00 466 ARG A N 1
ATOM 3691 C CA . ARG A 1 466 ? 38.942 6.249 -21.644 1.00 70.00 466 ARG A CA 1
ATOM 3692 C C . ARG A 1 466 ? 37.560 5.688 -21.985 1.00 70.00 466 ARG A C 1
ATOM 3694 O O . ARG A 1 466 ? 37.253 5.562 -23.165 1.00 70.00 466 ARG A O 1
ATOM 3701 N N . PHE A 1 467 ? 36.740 5.407 -20.976 1.00 74.38 467 PHE A N 1
ATOM 3702 C CA . PHE A 1 467 ? 35.416 4.803 -21.127 1.00 74.38 467 PHE A CA 1
ATOM 3703 C C . PHE A 1 467 ? 34.276 5.766 -20.796 1.00 74.38 467 PHE A C 1
ATOM 3705 O O . PHE A 1 467 ? 33.135 5.346 -20.691 1.00 74.38 467 PHE A O 1
ATOM 3712 N N . ALA A 1 468 ? 34.557 7.072 -20.728 1.00 68.31 468 ALA A N 1
ATOM 3713 C CA . ALA A 1 468 ? 33.591 8.125 -20.399 1.00 68.31 468 ALA A CA 1
ATOM 3714 C C . ALA A 1 468 ? 32.436 8.301 -21.415 1.00 68.31 468 ALA A C 1
ATOM 3716 O O . ALA A 1 468 ? 31.715 9.292 -21.367 1.00 68.31 468 ALA A O 1
ATOM 3717 N N . CYS A 1 469 ? 32.303 7.404 -22.394 1.00 76.25 469 CYS A N 1
ATOM 3718 C CA . CYS A 1 469 ? 31.129 7.301 -23.258 1.00 76.25 469 CYS A CA 1
ATOM 3719 C C . CYS A 1 469 ? 30.024 6.411 -22.670 1.00 76.25 469 CYS A C 1
ATOM 3721 O O . CYS A 1 469 ? 28.960 6.325 -23.271 1.00 76.25 469 CYS A O 1
ATOM 3723 N N . VAL A 1 470 ? 30.291 5.741 -21.549 1.00 81.88 470 VAL A N 1
ATOM 3724 C CA . VAL A 1 470 ? 29.361 4.904 -20.792 1.00 81.88 470 VAL A CA 1
ATOM 3725 C C . VAL A 1 470 ? 29.593 5.209 -19.313 1.00 81.88 470 VAL A C 1
ATOM 3727 O O . VAL A 1 470 ? 30.743 5.291 -18.886 1.00 81.88 470 VAL A O 1
ATOM 3730 N N . ASP A 1 471 ? 28.526 5.388 -18.540 1.00 79.25 471 ASP A N 1
ATOM 3731 C CA . ASP A 1 471 ? 28.633 5.642 -17.100 1.00 79.25 471 ASP A CA 1
ATOM 3732 C C . ASP A 1 471 ? 28.597 4.344 -16.295 1.00 79.25 471 ASP A C 1
ATOM 3734 O O . ASP A 1 471 ? 29.241 4.253 -15.253 1.00 79.25 471 ASP A O 1
ATOM 3738 N N . MET A 1 472 ? 27.863 3.332 -16.772 1.00 82.94 472 MET A N 1
ATOM 3739 C CA . MET A 1 472 ? 27.822 1.995 -16.170 1.00 82.94 472 MET A CA 1
ATOM 3740 C C . MET A 1 472 ? 27.594 0.921 -17.238 1.00 82.94 472 MET A C 1
ATOM 3742 O O . MET A 1 472 ? 26.947 1.168 -18.251 1.00 82.94 472 MET A O 1
ATOM 3746 N N . LEU A 1 473 ? 28.097 -0.283 -17.003 1.00 80.88 473 LEU A N 1
ATOM 3747 C CA . LEU A 1 473 ? 27.884 -1.469 -17.825 1.00 80.88 473 LEU A CA 1
ATOM 3748 C C . LEU A 1 473 ? 27.221 -2.533 -16.956 1.00 80.88 473 LEU A C 1
ATOM 3750 O O . LEU A 1 473 ? 27.826 -3.030 -16.013 1.00 80.88 473 LEU A O 1
ATOM 3754 N N . LEU A 1 474 ? 25.986 -2.888 -17.277 1.00 77.31 474 LEU A N 1
ATOM 3755 C CA . LEU A 1 474 ? 25.351 -4.081 -16.745 1.00 77.31 474 LEU A CA 1
ATOM 3756 C C . LEU A 1 474 ? 25.694 -5.234 -17.696 1.00 77.31 474 LEU A C 1
ATOM 3758 O O . LEU A 1 474 ? 25.279 -5.257 -18.859 1.00 77.31 474 LEU A O 1
ATOM 3762 N N . ALA A 1 475 ? 26.565 -6.125 -17.227 1.00 75.19 475 ALA A N 1
ATOM 3763 C CA . ALA A 1 475 ? 27.161 -7.151 -18.066 1.00 75.19 475 ALA A CA 1
ATOM 3764 C C . ALA A 1 475 ? 26.102 -8.151 -18.573 1.00 75.19 475 ALA A C 1
ATOM 3766 O O . ALA A 1 475 ? 25.231 -8.553 -17.797 1.00 75.19 475 ALA A O 1
ATOM 3767 N N . PRO A 1 476 ? 26.208 -8.611 -19.833 1.00 71.06 476 PRO A N 1
ATOM 3768 C CA . PRO A 1 476 ? 27.333 -8.371 -20.746 1.00 71.06 476 PRO A CA 1
ATOM 3769 C C . PRO A 1 476 ? 27.167 -7.172 -21.700 1.00 71.06 476 PRO A C 1
ATOM 3771 O O . PRO A 1 476 ? 28.171 -6.655 -22.188 1.00 71.06 476 PRO A O 1
ATOM 3774 N N . ASN A 1 477 ? 25.943 -6.712 -21.979 1.00 82.62 477 ASN A N 1
ATOM 3775 C CA . ASN A 1 477 ? 25.641 -5.895 -23.165 1.00 82.62 477 ASN A CA 1
ATOM 3776 C C . ASN A 1 477 ? 24.720 -4.679 -22.927 1.00 82.62 477 ASN A C 1
ATOM 3778 O O . ASN A 1 477 ? 24.358 -4.001 -23.896 1.00 82.62 477 ASN A O 1
ATOM 3782 N N . TYR A 1 478 ? 24.374 -4.359 -21.675 1.00 84.62 478 TYR A N 1
ATOM 3783 C CA . TYR A 1 478 ? 23.586 -3.171 -21.333 1.00 84.62 478 TYR A CA 1
ATOM 3784 C C . TYR A 1 478 ? 24.490 -2.035 -20.869 1.00 84.62 478 TYR A C 1
ATOM 3786 O O . TYR A 1 478 ? 25.142 -2.096 -19.829 1.00 84.62 478 TYR A O 1
ATOM 3794 N N . LEU A 1 479 ? 24.514 -0.959 -21.640 1.00 87.44 479 LEU A N 1
ATOM 3795 C CA . LEU A 1 479 ? 25.295 0.238 -21.367 1.00 87.44 479 LEU A CA 1
ATOM 3796 C C . LEU A 1 479 ? 24.362 1.306 -20.821 1.00 87.44 479 LEU A C 1
ATOM 3798 O O . LEU A 1 479 ? 23.326 1.572 -21.417 1.00 87.44 479 LEU A O 1
ATOM 3802 N N . LEU A 1 480 ? 24.715 1.930 -19.707 1.00 84.81 480 LEU A N 1
ATOM 3803 C CA . LEU A 1 480 ? 23.927 2.987 -19.093 1.00 84.81 480 LEU A CA 1
ATOM 3804 C C . LEU A 1 480 ? 24.662 4.313 -19.223 1.00 84.81 480 LEU A C 1
ATOM 3806 O O . LEU A 1 480 ? 25.881 4.398 -19.045 1.00 84.81 480 LEU A O 1
ATOM 3810 N N . GLN A 1 481 ? 23.890 5.355 -19.499 1.00 83.44 481 GLN A N 1
ATOM 3811 C CA . GLN A 1 481 ? 24.382 6.717 -19.558 1.00 83.44 481 GLN A CA 1
ATOM 3812 C C . GLN A 1 481 ? 23.402 7.640 -18.838 1.00 83.44 481 GLN A C 1
ATOM 3814 O O . GLN A 1 481 ? 22.242 7.769 -19.232 1.00 83.44 481 GLN A O 1
ATOM 3819 N N . VAL A 1 482 ? 23.856 8.272 -17.764 1.00 78.75 482 VAL A N 1
ATOM 3820 C CA . VAL A 1 482 ? 23.031 9.132 -16.922 1.00 78.75 482 VAL A CA 1
ATOM 3821 C C . VAL A 1 482 ? 23.057 10.543 -17.487 1.00 78.75 482 VAL A C 1
ATOM 3823 O O . VAL A 1 482 ? 24.117 11.119 -17.735 1.00 78.75 482 VAL A O 1
ATOM 3826 N N . THR A 1 483 ? 21.887 11.136 -17.709 1.00 73.75 483 THR A N 1
ATOM 3827 C CA . THR A 1 483 ? 21.822 12.496 -18.234 1.00 73.75 483 THR A CA 1
ATOM 3828 C C . THR A 1 483 ? 20.564 13.249 -17.826 1.00 73.75 483 THR A C 1
ATOM 3830 O O . THR A 1 483 ? 19.487 12.687 -17.690 1.00 73.75 483 THR A O 1
ATOM 3833 N N . THR A 1 484 ? 20.707 14.563 -17.665 1.00 75.25 484 THR A N 1
ATOM 3834 C CA . THR A 1 484 ? 19.601 15.519 -17.511 1.00 75.25 484 THR A CA 1
ATOM 3835 C C . THR A 1 484 ? 19.396 16.375 -18.769 1.00 75.25 484 THR A C 1
ATOM 3837 O O . THR A 1 484 ? 18.542 17.264 -18.783 1.00 75.25 484 THR A O 1
ATOM 3840 N N . ASN A 1 485 ? 20.191 16.135 -19.822 1.00 76.31 485 ASN A N 1
ATOM 3841 C CA . ASN A 1 485 ? 20.136 16.866 -21.085 1.00 76.31 485 ASN A CA 1
ATOM 3842 C C . ASN A 1 485 ? 19.238 16.137 -22.085 1.00 76.31 485 ASN A C 1
ATOM 3844 O O . ASN A 1 485 ? 19.519 15.001 -22.447 1.00 76.31 485 ASN A O 1
ATOM 3848 N N . LYS A 1 486 ? 18.232 16.833 -22.626 1.00 79.25 486 LYS A N 1
ATOM 3849 C CA . LYS A 1 486 ? 17.295 16.286 -23.629 1.00 79.25 486 LYS A CA 1
ATOM 3850 C C . LYS A 1 486 ? 17.971 15.882 -24.954 1.00 79.25 486 LYS A C 1
ATOM 3852 O O . LYS A 1 486 ? 17.500 14.977 -25.638 1.00 79.25 486 LYS A O 1
ATOM 3857 N N . ASP A 1 487 ? 19.071 16.550 -25.311 1.00 80.62 487 ASP A N 1
ATOM 3858 C CA . ASP A 1 487 ? 19.971 16.168 -26.410 1.00 80.62 487 ASP A CA 1
ATOM 3859 C C . ASP A 1 487 ? 21.351 15.819 -25.839 1.00 80.62 487 ASP A C 1
ATOM 3861 O O . ASP A 1 487 ? 22.226 16.674 -25.670 1.00 80.62 487 ASP A O 1
ATOM 3865 N N . HIS A 1 488 ? 21.532 14.536 -25.547 1.00 79.06 488 HIS A N 1
ATOM 3866 C CA . HIS A 1 488 ? 22.794 13.933 -25.168 1.00 79.06 488 HIS A CA 1
ATOM 3867 C C . HIS A 1 488 ? 23.350 13.053 -26.298 1.00 79.06 488 HIS A C 1
ATOM 3869 O O . HIS A 1 488 ? 23.420 11.826 -26.205 1.00 79.06 488 HIS A O 1
ATOM 3875 N N . GLY A 1 489 ? 23.795 13.688 -27.383 1.00 82.81 489 GLY A N 1
ATOM 3876 C CA . GLY A 1 489 ? 24.427 12.951 -28.477 1.00 82.81 489 GLY A CA 1
ATOM 3877 C C . GLY A 1 489 ? 25.643 12.108 -28.059 1.00 82.81 489 GLY A C 1
ATOM 3878 O O . GLY A 1 489 ? 26.470 12.514 -27.239 1.00 82.81 489 GLY A O 1
ATOM 3879 N N . ILE A 1 490 ? 25.757 10.931 -28.669 1.00 88.81 490 ILE A N 1
ATOM 3880 C CA . ILE A 1 490 ? 26.732 9.889 -28.331 1.00 88.81 490 ILE A CA 1
ATOM 3881 C C . ILE A 1 490 ? 28.014 10.135 -29.121 1.00 88.81 490 ILE A C 1
ATOM 3883 O O . ILE A 1 490 ? 27.987 10.185 -30.348 1.00 88.81 490 ILE A O 1
ATOM 3887 N N . LYS A 1 491 ? 29.170 10.264 -28.467 1.00 86.81 491 LYS A N 1
ATOM 3888 C CA . LYS A 1 491 ? 30.435 10.500 -29.186 1.00 86.81 491 LYS A CA 1
ATOM 3889 C C . LYS A 1 491 ? 30.842 9.250 -29.979 1.00 86.81 491 LYS A C 1
ATOM 3891 O O . LYS A 1 491 ? 31.291 8.270 -29.386 1.00 86.81 491 LYS A O 1
ATOM 3896 N N . SER A 1 492 ? 30.767 9.304 -31.312 1.00 87.88 492 SER A N 1
ATOM 3897 C CA . SER A 1 492 ? 30.938 8.131 -32.186 1.00 87.88 492 SER A CA 1
ATOM 3898 C C . SER A 1 492 ? 32.289 7.442 -32.017 1.00 87.88 492 SER A C 1
ATOM 3900 O O . SER A 1 492 ? 32.360 6.225 -31.891 1.00 87.88 492 SER A O 1
ATOM 3902 N N . LYS A 1 493 ? 33.388 8.214 -32.023 1.00 88.38 493 LYS A N 1
ATOM 3903 C CA . LYS A 1 493 ? 34.755 7.663 -32.000 1.00 88.38 493 LYS A CA 1
ATOM 3904 C C . LYS A 1 493 ? 35.065 6.928 -30.682 1.00 88.38 493 LYS A C 1
ATOM 3906 O O . LYS A 1 493 ? 35.514 5.787 -30.766 1.00 88.38 493 LYS A O 1
ATOM 3911 N N . PRO A 1 494 ? 34.829 7.523 -29.494 1.00 86.12 494 PRO A N 1
ATOM 3912 C CA . PRO A 1 494 ? 34.966 6.813 -28.222 1.00 86.12 494 PRO A CA 1
ATOM 3913 C C . PRO A 1 494 ? 34.062 5.583 -28.114 1.00 86.12 494 PRO A C 1
ATOM 3915 O O . PRO A 1 494 ? 34.541 4.514 -27.756 1.00 86.12 494 PRO A O 1
ATOM 3918 N N . PHE A 1 495 ? 32.786 5.709 -28.486 1.00 89.44 495 PHE A N 1
ATOM 3919 C CA . PHE A 1 495 ? 31.822 4.620 -28.335 1.00 89.44 495 PHE A CA 1
ATOM 3920 C C . PHE A 1 495 ? 32.137 3.435 -29.260 1.00 89.44 495 PHE A C 1
ATOM 3922 O O . PHE A 1 495 ? 32.127 2.287 -28.831 1.00 89.44 495 PHE A O 1
ATOM 3929 N N . LYS A 1 496 ? 32.555 3.701 -30.504 1.00 90.56 496 LYS A N 1
ATOM 3930 C CA . LYS A 1 496 ? 33.037 2.660 -31.423 1.00 90.56 496 LYS A CA 1
ATOM 3931 C C . LYS A 1 496 ? 34.267 1.931 -30.882 1.00 90.56 496 LYS A C 1
ATOM 3933 O O . LYS A 1 496 ? 34.361 0.713 -30.989 1.00 90.56 496 LYS A O 1
ATOM 3938 N N . ALA A 1 497 ? 35.222 2.670 -30.314 1.00 88.50 497 ALA A N 1
ATOM 3939 C CA . ALA A 1 497 ? 36.407 2.069 -29.708 1.00 88.50 497 ALA A CA 1
ATOM 3940 C C . ALA A 1 497 ? 36.040 1.189 -28.501 1.00 88.50 497 ALA A C 1
ATOM 3942 O O . ALA A 1 497 ? 36.626 0.124 -28.327 1.00 88.50 497 ALA A O 1
ATOM 3943 N N . PHE A 1 498 ? 35.042 1.603 -27.717 1.00 88.38 498 PHE A N 1
ATOM 3944 C CA . PHE A 1 498 ? 34.512 0.824 -26.603 1.00 88.38 498 PHE A CA 1
ATOM 3945 C C . PHE A 1 498 ? 33.879 -0.497 -27.064 1.00 88.38 498 PHE A C 1
ATOM 3947 O O . PHE A 1 498 ? 34.289 -1.552 -26.589 1.00 88.38 498 PHE A O 1
ATOM 3954 N N . LEU A 1 499 ? 32.962 -0.466 -28.040 1.00 89.88 499 LEU A N 1
ATOM 3955 C CA . LEU A 1 499 ? 32.333 -1.679 -28.590 1.00 89.88 499 LEU A CA 1
ATOM 3956 C C . LEU A 1 499 ? 33.364 -2.653 -29.165 1.00 89.88 499 LEU A C 1
ATOM 3958 O O . LEU A 1 499 ? 33.316 -3.852 -28.893 1.00 89.88 499 LEU A O 1
ATOM 3962 N N . LYS A 1 500 ? 34.349 -2.125 -29.901 1.00 89.50 500 LYS A N 1
ATOM 3963 C CA . LYS A 1 500 ? 35.462 -2.922 -30.416 1.00 89.50 500 LYS A CA 1
ATOM 3964 C C . LYS A 1 500 ? 36.226 -3.607 -29.278 1.00 89.50 500 LYS A C 1
ATOM 3966 O O . LYS A 1 500 ? 36.453 -4.810 -29.344 1.00 89.50 500 LYS A O 1
ATOM 3971 N N . SER A 1 501 ? 36.557 -2.865 -28.220 1.00 86.88 501 SER A N 1
ATOM 3972 C CA . SER A 1 501 ? 37.243 -3.408 -27.044 1.00 86.88 501 SER A CA 1
ATOM 3973 C C . SER A 1 501 ? 36.414 -4.484 -26.339 1.00 86.88 501 SER A C 1
ATOM 3975 O O . SER A 1 501 ? 36.971 -5.502 -25.940 1.00 86.88 501 SER A O 1
ATOM 3977 N N . MET A 1 502 ? 35.099 -4.297 -26.204 1.00 86.06 502 MET A N 1
ATOM 3978 C CA . MET A 1 502 ? 34.196 -5.302 -25.628 1.00 86.06 502 MET A CA 1
ATOM 3979 C C . MET A 1 502 ? 34.243 -6.611 -26.431 1.00 86.06 502 MET A C 1
ATOM 3981 O O . MET A 1 502 ? 34.395 -7.683 -25.851 1.00 86.06 502 MET A O 1
ATOM 3985 N N . ARG A 1 503 ? 34.194 -6.536 -27.767 1.00 87.25 503 ARG A N 1
ATOM 3986 C CA . ARG A 1 503 ? 34.258 -7.716 -28.649 1.00 87.25 503 ARG A CA 1
ATOM 3987 C C . ARG A 1 503 ? 35.628 -8.397 -28.628 1.00 87.25 503 ARG A C 1
ATOM 3989 O O . ARG A 1 503 ? 35.704 -9.614 -28.490 1.00 87.25 503 ARG A O 1
ATOM 3996 N N . GLU A 1 504 ? 36.715 -7.630 -28.725 1.00 87.12 504 GLU A N 1
ATOM 3997 C CA . GLU A 1 504 ? 38.092 -8.159 -28.708 1.00 87.12 504 GLU A CA 1
ATOM 3998 C C . GLU A 1 504 ? 38.412 -8.885 -27.399 1.00 87.12 504 GLU A C 1
ATOM 4000 O O . GLU A 1 504 ? 39.048 -9.938 -27.403 1.00 87.12 504 GLU A O 1
ATOM 4005 N N . ASN A 1 505 ? 37.898 -8.367 -26.283 1.00 82.88 505 ASN A N 1
ATOM 4006 C CA . ASN A 1 505 ? 38.055 -8.978 -24.966 1.00 82.88 505 ASN A CA 1
ATOM 4007 C C . ASN A 1 505 ? 36.925 -9.961 -24.624 1.00 82.88 505 ASN A C 1
ATOM 4009 O O . ASN A 1 505 ? 36.787 -10.384 -23.477 1.00 82.88 505 ASN A O 1
ATOM 4013 N N . LYS A 1 506 ? 36.135 -10.353 -25.633 1.00 80.69 506 LYS A N 1
ATOM 4014 C CA . LYS A 1 506 ? 35.074 -11.362 -25.569 1.00 80.69 506 LYS A CA 1
ATOM 4015 C C . LYS A 1 506 ? 33.954 -11.047 -24.576 1.00 80.69 506 LYS A C 1
ATOM 4017 O O . LYS A 1 506 ? 33.253 -11.969 -24.189 1.00 80.69 506 LYS A O 1
ATOM 4022 N N . TRP A 1 507 ? 33.776 -9.804 -24.134 1.00 77.56 507 TRP A N 1
ATOM 4023 C CA . TRP A 1 507 ? 32.662 -9.418 -23.257 1.00 77.56 507 TRP A CA 1
ATOM 4024 C C . TRP A 1 507 ? 31.308 -9.654 -23.918 1.00 77.56 507 TRP A C 1
ATOM 4026 O O . TRP A 1 507 ? 30.393 -10.116 -23.251 1.00 77.56 507 TRP A O 1
ATOM 4036 N N . ILE A 1 508 ? 31.238 -9.383 -25.220 1.00 80.50 508 ILE A N 1
ATOM 4037 C CA . ILE A 1 508 ? 30.089 -9.667 -26.077 1.00 80.50 508 ILE A CA 1
ATOM 4038 C C . ILE A 1 508 ? 30.548 -10.434 -27.320 1.00 80.50 508 ILE A C 1
ATOM 4040 O O . ILE A 1 508 ? 31.636 -10.175 -27.854 1.00 80.50 508 ILE A O 1
ATOM 4044 N N . HIS A 1 509 ? 29.726 -11.357 -27.805 1.00 75.44 509 HIS A N 1
ATOM 4045 C CA . HIS A 1 509 ? 29.948 -12.042 -29.078 1.00 75.44 509 HIS A CA 1
ATOM 4046 C C . HIS A 1 509 ? 29.729 -11.088 -30.263 1.00 75.44 509 HIS A C 1
ATOM 4048 O O . HIS A 1 509 ? 29.041 -10.075 -30.159 1.00 75.44 509 HIS A O 1
ATOM 4054 N N . SER A 1 510 ? 30.318 -11.383 -31.427 1.00 71.06 510 SER A N 1
ATOM 4055 C CA . SER A 1 510 ? 30.179 -10.540 -32.630 1.00 71.06 510 SER A CA 1
ATOM 4056 C C . SER A 1 510 ? 28.734 -10.417 -33.129 1.00 71.06 510 SER A C 1
ATOM 4058 O O . SER A 1 510 ? 28.409 -9.422 -33.772 1.00 71.06 510 SER A O 1
ATOM 4060 N N . SER A 1 511 ? 27.884 -11.398 -32.818 1.00 71.69 511 SER A N 1
ATOM 4061 C CA . SER A 1 511 ? 26.457 -11.438 -33.153 1.00 71.69 511 SER A CA 1
ATOM 4062 C C . SER A 1 511 ? 25.539 -10.855 -32.076 1.00 71.69 511 SER A C 1
ATOM 4064 O O . SER A 1 511 ? 24.350 -10.708 -32.334 1.00 71.69 511 SER A O 1
ATOM 4066 N N . GLU A 1 512 ? 26.047 -10.546 -30.880 1.00 70.94 512 GLU A N 1
ATOM 4067 C CA . GLU A 1 512 ? 25.215 -10.038 -29.786 1.00 70.94 512 GLU A CA 1
ATOM 4068 C C . GLU A 1 512 ? 24.843 -8.569 -29.988 1.00 70.94 512 GLU A C 1
ATOM 4070 O O . GLU A 1 512 ? 25.684 -7.721 -30.329 1.00 70.94 512 GLU A O 1
ATOM 4075 N N . GLU A 1 513 ? 23.563 -8.285 -29.747 1.00 81.50 513 GLU A N 1
ATOM 4076 C CA . GLU A 1 513 ? 23.015 -6.937 -29.737 1.00 81.50 513 GLU A CA 1
ATOM 4077 C C . GLU A 1 513 ? 23.472 -6.172 -28.492 1.00 81.50 513 GLU A C 1
ATOM 4079 O O . GLU A 1 513 ? 23.611 -6.733 -27.405 1.00 81.50 513 GLU A O 1
ATOM 4084 N N . VAL A 1 514 ? 23.673 -4.864 -28.649 1.00 87.31 514 VAL A N 1
ATOM 4085 C CA . VAL A 1 514 ? 24.044 -3.959 -27.556 1.00 87.31 514 VAL A CA 1
ATOM 4086 C C . VAL A 1 514 ? 22.926 -2.950 -27.347 1.00 87.31 514 VAL A C 1
ATOM 4088 O O . VAL A 1 514 ? 22.434 -2.346 -28.306 1.00 87.31 514 VAL A O 1
ATOM 4091 N N . ALA A 1 515 ? 22.557 -2.745 -26.085 1.00 87.94 515 ALA A N 1
ATOM 4092 C CA . ALA A 1 515 ? 21.551 -1.781 -25.671 1.00 87.94 515 ALA A CA 1
ATOM 4093 C C . ALA A 1 515 ? 22.212 -0.620 -24.919 1.00 87.94 515 ALA A C 1
ATOM 4095 O O . ALA A 1 515 ? 22.940 -0.833 -23.955 1.00 87.94 515 ALA A O 1
ATOM 4096 N N . LEU A 1 516 ? 21.940 0.615 -25.340 1.00 88.38 516 LEU A N 1
ATOM 4097 C CA . LEU A 1 516 ? 22.319 1.834 -24.631 1.00 88.38 516 LEU A CA 1
ATOM 4098 C C . LEU A 1 516 ? 21.079 2.450 -23.973 1.00 88.38 516 LEU A C 1
ATOM 4100 O O . LEU A 1 516 ? 20.171 2.926 -24.651 1.00 88.38 516 LEU A O 1
ATOM 4104 N N . ILE A 1 517 ? 21.049 2.444 -22.649 1.00 87.56 517 ILE A N 1
ATOM 4105 C CA . ILE A 1 517 ? 19.964 2.954 -21.818 1.00 87.56 517 ILE A CA 1
ATOM 4106 C C . ILE A 1 517 ? 20.339 4.351 -21.316 1.00 87.56 517 ILE A C 1
ATOM 4108 O O . ILE A 1 517 ? 21.315 4.525 -20.583 1.00 87.56 517 ILE A O 1
ATOM 4112 N N . PHE A 1 518 ? 19.538 5.351 -21.671 1.00 83.44 518 PHE A N 1
ATOM 4113 C CA . PHE A 1 518 ? 19.633 6.689 -21.099 1.00 83.44 518 PHE A CA 1
ATOM 4114 C C . PHE A 1 518 ? 18.839 6.754 -19.803 1.00 83.44 518 PHE A C 1
ATOM 4116 O O . PHE A 1 518 ? 17.618 6.610 -19.806 1.00 83.44 518 PHE A O 1
ATOM 4123 N N . VAL A 1 519 ? 19.539 6.991 -18.701 1.00 81.44 519 VAL A N 1
ATOM 4124 C CA . VAL A 1 519 ? 18.934 7.171 -17.386 1.00 81.44 519 VAL A CA 1
ATOM 4125 C C . VAL A 1 519 ? 18.661 8.657 -17.189 1.00 81.44 519 VAL A C 1
ATOM 4127 O O . VAL A 1 519 ? 19.596 9.458 -17.121 1.00 81.44 519 VAL A O 1
ATOM 4130 N N . VAL A 1 520 ? 17.383 9.023 -17.133 1.00 76.12 520 VAL A N 1
ATOM 4131 C CA . VAL A 1 520 ? 16.917 10.416 -17.141 1.00 76.12 520 VAL A CA 1
ATOM 4132 C C . VAL A 1 520 ? 15.948 10.686 -15.991 1.00 76.12 520 VAL A C 1
ATOM 4134 O O . VAL A 1 520 ? 15.328 9.756 -15.478 1.00 76.12 520 VAL A O 1
ATOM 4137 N N . PRO A 1 521 ? 15.765 11.948 -15.574 1.00 75.25 521 PRO A N 1
ATOM 4138 C CA . PRO A 1 521 ? 14.673 12.319 -14.682 1.00 75.25 521 PRO A CA 1
ATOM 4139 C C . PRO A 1 521 ? 13.305 11.872 -15.230 1.00 75.25 521 PRO A C 1
ATOM 4141 O O . PRO A 1 521 ? 13.044 11.980 -16.431 1.00 75.25 521 PRO A O 1
ATOM 4144 N N . GLN A 1 522 ? 12.421 11.380 -14.358 1.00 80.81 522 GLN A N 1
ATOM 4145 C CA . GLN A 1 522 ? 11.102 10.841 -14.726 1.00 80.81 522 GLN A CA 1
ATOM 4146 C C . GLN A 1 522 ? 10.254 11.823 -15.554 1.00 80.81 522 GLN A C 1
ATOM 4148 O O . GLN A 1 522 ? 9.528 11.420 -16.463 1.00 80.81 522 GLN A O 1
ATOM 4153 N N . ASP A 1 523 ? 10.357 13.118 -15.266 1.00 78.81 523 ASP A N 1
ATOM 4154 C CA . ASP A 1 523 ? 9.666 14.202 -15.967 1.00 78.81 523 ASP A CA 1
ATOM 4155 C C . ASP A 1 523 ? 10.185 14.432 -17.397 1.00 78.81 523 ASP A C 1
ATOM 4157 O O . ASP A 1 523 ? 9.493 15.040 -18.212 1.00 78.81 523 ASP A O 1
ATOM 4161 N N . GLN A 1 524 ? 11.363 13.904 -17.742 1.00 81.25 524 GLN A N 1
ATOM 4162 C CA . GLN A 1 524 ? 11.973 14.072 -19.060 1.00 81.25 524 GLN A CA 1
ATOM 4163 C C . GLN A 1 524 ? 11.646 12.949 -20.051 1.00 81.25 524 GLN A C 1
ATOM 4165 O O . GLN A 1 524 ? 11.869 13.144 -21.245 1.00 81.25 524 GLN A O 1
ATOM 4170 N N . ILE A 1 525 ? 11.078 11.813 -19.615 1.00 80.31 525 ILE A N 1
ATOM 4171 C CA . ILE A 1 525 ? 10.830 10.645 -20.490 1.00 80.31 525 ILE A CA 1
ATOM 4172 C C . ILE A 1 525 ? 10.033 11.029 -21.743 1.00 80.31 525 ILE A C 1
ATOM 4174 O O . ILE A 1 525 ? 10.407 10.646 -22.848 1.00 80.31 525 ILE A O 1
ATOM 4178 N N . LYS A 1 526 ? 8.954 11.812 -21.586 1.00 83.00 526 LYS A N 1
ATOM 4179 C CA . LYS A 1 526 ? 8.043 12.166 -22.693 1.00 83.00 526 LYS A CA 1
ATOM 4180 C C . LYS A 1 526 ? 8.716 12.989 -23.793 1.00 83.00 526 LYS A C 1
ATOM 4182 O O . LYS A 1 526 ? 8.290 12.946 -24.942 1.00 83.00 526 LYS A O 1
ATOM 4187 N N . GLU A 1 527 ? 9.738 13.760 -23.438 1.00 84.69 527 GLU A N 1
ATOM 4188 C CA . GLU A 1 527 ? 10.407 14.690 -24.351 1.00 84.69 527 GLU A CA 1
ATOM 4189 C C . GLU A 1 527 ? 11.778 14.188 -24.816 1.00 84.69 527 GLU A C 1
ATOM 4191 O O . GLU A 1 527 ? 12.384 14.787 -25.711 1.00 84.69 527 GLU A O 1
ATOM 4196 N N . PHE A 1 528 ? 12.281 13.104 -24.224 1.00 86.12 528 PHE A N 1
ATOM 4197 C CA . PHE A 1 528 ? 13.587 12.556 -24.544 1.00 86.12 528 PHE A CA 1
ATOM 4198 C C . PHE A 1 528 ? 13.521 11.755 -25.845 1.00 86.12 528 PHE A C 1
ATOM 4200 O O . PHE A 1 528 ? 12.798 10.769 -25.971 1.00 86.12 528 PHE A O 1
ATOM 4207 N N . LYS A 1 529 ? 14.275 12.203 -26.849 1.00 90.56 529 LYS A N 1
ATOM 4208 C CA . LYS A 1 529 ? 14.280 11.600 -28.188 1.00 90.56 529 LYS A CA 1
ATOM 4209 C C . LYS A 1 529 ? 15.467 10.659 -28.357 1.00 90.56 529 LYS A C 1
ATOM 4211 O O . LYS A 1 529 ? 16.417 10.688 -27.578 1.00 90.56 529 LYS A O 1
ATOM 4216 N N . LYS A 1 530 ? 15.434 9.843 -29.414 1.00 90.62 530 LYS A N 1
ATOM 4217 C CA . LYS A 1 530 ? 16.591 9.044 -29.838 1.00 90.62 530 LYS A CA 1
ATOM 4218 C C . LYS A 1 530 ? 17.803 9.959 -30.051 1.00 90.62 530 LYS A C 1
ATOM 4220 O O . LYS A 1 530 ? 17.701 10.981 -30.730 1.00 90.62 530 LYS A O 1
ATOM 4225 N N . GLN A 1 531 ? 18.940 9.581 -29.481 1.00 91.62 531 GLN A N 1
ATOM 4226 C CA . GLN A 1 531 ? 20.150 10.391 -29.474 1.00 91.62 531 GLN A CA 1
ATOM 4227 C C . GLN A 1 531 ? 21.003 10.111 -30.712 1.00 91.62 531 GLN A C 1
ATOM 4229 O O . GLN A 1 531 ? 21.229 8.963 -31.104 1.00 91.62 531 GLN A O 1
ATOM 4234 N N . ASN A 1 532 ? 21.494 11.182 -31.335 1.00 92.44 532 ASN A N 1
ATOM 4235 C CA . ASN A 1 532 ? 22.345 11.086 -32.517 1.00 92.44 532 ASN A CA 1
ATOM 4236 C C . ASN A 1 532 ? 23.794 10.786 -32.134 1.00 92.44 532 ASN A C 1
ATOM 4238 O O . ASN A 1 532 ? 24.312 11.310 -31.145 1.00 92.44 532 ASN A O 1
ATOM 4242 N N . P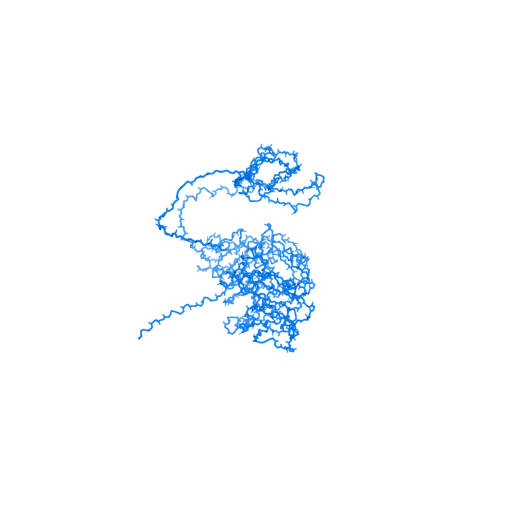HE A 1 533 ? 24.486 10.031 -32.982 1.00 90.88 533 PHE A N 1
ATOM 4243 C CA . PHE A 1 533 ? 25.937 9.915 -32.907 1.00 90.88 533 PHE A CA 1
ATOM 4244 C C . PHE A 1 533 ? 26.592 11.229 -33.354 1.00 90.88 533 PHE A C 1
ATOM 4246 O O . PHE A 1 533 ? 26.188 11.829 -34.352 1.00 90.88 533 PHE A O 1
ATOM 4253 N N . LYS A 1 534 ? 27.577 11.707 -32.591 1.00 88.19 534 LYS A N 1
ATOM 4254 C CA . LYS A 1 534 ? 28.249 12.995 -32.774 1.00 88.19 534 LYS A CA 1
ATOM 4255 C C . LYS A 1 534 ? 29.761 12.823 -32.920 1.00 88.19 534 LYS A C 1
ATOM 4257 O O . LYS A 1 534 ? 30.398 12.013 -32.243 1.00 88.19 534 LYS A O 1
ATOM 4262 N N . THR A 1 535 ? 30.358 13.639 -33.780 1.00 86.06 535 THR A N 1
ATOM 4263 C CA . THR A 1 535 ? 31.810 13.727 -33.957 1.00 86.06 535 THR A CA 1
ATOM 4264 C C . THR A 1 535 ? 32.471 14.436 -32.768 1.00 86.06 535 THR A C 1
ATOM 4266 O O . THR A 1 535 ? 31.804 15.011 -31.908 1.00 86.06 535 THR A O 1
ATOM 4269 N N . GLY A 1 536 ? 33.809 14.461 -32.725 1.00 72.75 536 GLY A N 1
ATOM 4270 C CA . GLY A 1 536 ? 34.555 15.207 -31.699 1.00 72.75 536 GLY A CA 1
ATOM 4271 C C . GLY A 1 536 ? 34.275 16.719 -31.680 1.00 72.75 536 GLY A C 1
ATOM 4272 O O . GLY A 1 536 ? 34.586 17.374 -30.692 1.00 72.75 536 GLY A O 1
ATOM 4273 N N . THR A 1 537 ? 33.660 17.265 -32.737 1.00 78.12 537 THR A N 1
ATOM 4274 C CA . THR A 1 537 ? 33.218 18.666 -32.831 1.00 78.12 537 THR A CA 1
ATOM 4275 C C . THR A 1 537 ? 31.727 18.848 -32.515 1.00 78.12 537 THR A C 1
ATOM 4277 O O . THR A 1 537 ? 31.158 19.887 -32.838 1.00 78.12 537 THR A O 1
ATOM 4280 N N . ASN A 1 538 ? 31.085 17.849 -31.893 1.00 75.94 538 ASN A N 1
ATOM 4281 C CA . ASN A 1 538 ? 29.666 17.827 -31.508 1.00 75.94 538 ASN A CA 1
ATOM 4282 C C . ASN A 1 538 ? 28.664 17.982 -32.668 1.00 75.94 538 ASN A C 1
ATOM 4284 O O . ASN A 1 538 ? 27.483 18.239 -32.440 1.00 75.94 538 ASN A O 1
ATOM 4288 N N . ARG A 1 539 ? 29.103 17.785 -33.914 1.00 85.94 539 ARG A N 1
ATOM 4289 C CA . ARG A 1 539 ? 28.211 17.707 -35.080 1.00 85.94 539 ARG A CA 1
ATOM 4290 C C . ARG A 1 539 ? 27.696 16.285 -35.241 1.00 85.94 539 ARG A C 1
ATOM 4292 O O . ARG A 1 539 ? 28.417 15.352 -34.901 1.00 85.94 539 ARG A O 1
ATOM 4299 N N . VAL A 1 540 ? 26.492 16.122 -35.791 1.00 88.12 540 VAL A N 1
ATOM 4300 C CA . VAL A 1 540 ? 25.963 14.797 -36.154 1.00 88.12 540 VAL A CA 1
ATOM 4301 C C . VAL A 1 540 ? 26.957 14.094 -37.078 1.00 88.12 540 VAL A C 1
ATOM 4303 O O . VAL A 1 540 ? 27.438 14.676 -38.052 1.00 88.12 540 VAL A O 1
ATOM 4306 N N . ASP A 1 541 ? 27.295 12.856 -36.740 1.00 88.62 541 ASP A N 1
ATOM 4307 C CA . ASP A 1 541 ? 28.212 12.029 -37.506 1.00 88.62 541 ASP A CA 1
ATOM 4308 C C . ASP A 1 541 ? 27.468 11.346 -38.652 1.00 88.62 541 ASP A C 1
ATOM 4310 O O . ASP A 1 541 ? 26.933 10.247 -38.516 1.00 88.62 541 ASP A O 1
ATOM 4314 N N . SER A 1 542 ? 27.449 12.007 -39.809 1.00 84.19 542 SER A N 1
ATOM 4315 C CA . SER A 1 542 ? 26.858 11.463 -41.035 1.00 84.19 542 SER A CA 1
ATOM 4316 C C . SER A 1 542 ? 27.583 10.224 -41.574 1.00 84.19 542 SER A C 1
ATOM 4318 O O . SER A 1 542 ? 27.103 9.608 -42.521 1.00 84.19 542 SER A O 1
ATOM 4320 N N . LYS A 1 543 ? 28.730 9.849 -40.988 1.00 85.75 543 LYS A N 1
ATOM 4321 C CA . LYS A 1 543 ? 29.523 8.663 -41.339 1.00 85.75 543 LYS A CA 1
ATOM 4322 C C . LYS A 1 543 ? 29.523 7.610 -40.224 1.00 85.75 543 LYS A C 1
ATOM 4324 O O . LYS A 1 543 ? 30.418 6.760 -40.196 1.00 85.75 543 LYS A O 1
ATOM 4329 N N . ALA A 1 544 ? 28.549 7.652 -39.311 1.00 84.88 544 ALA A N 1
ATOM 4330 C CA . ALA A 1 544 ? 28.382 6.621 -38.294 1.00 84.88 544 ALA A CA 1
ATOM 4331 C C . ALA A 1 544 ? 28.301 5.230 -38.949 1.00 84.88 544 ALA A C 1
ATOM 4333 O O . ALA A 1 544 ? 27.580 5.016 -39.923 1.00 84.88 544 ALA A O 1
ATOM 4334 N N . THR A 1 545 ? 29.085 4.281 -38.438 1.00 86.56 545 THR A N 1
ATOM 4335 C CA . THR A 1 545 ? 29.135 2.924 -38.992 1.00 86.56 545 THR A CA 1
ATOM 4336 C C . THR A 1 545 ? 27.868 2.140 -38.684 1.00 86.56 545 THR A C 1
ATOM 4338 O O . THR A 1 545 ? 27.238 2.389 -37.661 1.00 86.56 545 THR A O 1
ATOM 4341 N N . LYS A 1 546 ? 27.552 1.131 -39.508 1.00 84.75 546 LYS A N 1
ATOM 4342 C CA . LYS A 1 546 ? 26.423 0.215 -39.273 1.00 84.75 546 LYS A CA 1
ATOM 4343 C C . LYS A 1 546 ? 26.414 -0.344 -37.840 1.00 84.75 546 LYS A C 1
ATOM 4345 O O . LYS A 1 546 ? 25.411 -0.230 -37.160 1.00 84.75 546 LYS A O 1
ATOM 4350 N N . GLU A 1 547 ? 27.575 -0.763 -37.332 1.00 85.56 547 GLU A N 1
ATOM 4351 C CA . GLU A 1 547 ? 27.748 -1.223 -35.942 1.00 85.56 547 GLU A CA 1
ATOM 4352 C C . GLU A 1 547 ? 27.268 -0.221 -34.873 1.00 85.56 547 GLU A C 1
ATOM 4354 O O . GLU A 1 547 ? 26.794 -0.635 -33.825 1.00 85.56 547 GLU A O 1
ATOM 4359 N N . LEU A 1 548 ? 27.384 1.090 -35.116 1.00 88.44 548 LEU A N 1
ATOM 4360 C CA . LEU A 1 548 ? 26.867 2.109 -34.197 1.00 88.44 548 LEU A CA 1
ATOM 4361 C C . LEU A 1 548 ? 25.355 2.278 -34.359 1.00 88.44 548 LEU A C 1
ATOM 4363 O O . LEU A 1 548 ? 24.642 2.443 -33.375 1.00 88.44 548 LEU A O 1
ATOM 4367 N N . LEU A 1 549 ? 24.870 2.251 -35.600 1.00 86.38 549 LEU A N 1
ATOM 4368 C CA . LEU A 1 549 ? 23.454 2.429 -35.921 1.00 86.38 549 LEU A CA 1
ATOM 4369 C C . LEU A 1 549 ? 22.586 1.254 -35.449 1.00 86.38 549 LEU A C 1
ATOM 4371 O O . LEU A 1 549 ? 21.418 1.477 -35.134 1.00 86.38 549 LEU A O 1
ATOM 4375 N N . ASP A 1 550 ? 23.170 0.058 -35.359 1.00 86.81 550 ASP A N 1
ATOM 4376 C CA . ASP A 1 550 ? 22.521 -1.168 -34.880 1.00 86.81 550 ASP A CA 1
ATOM 4377 C C . ASP A 1 550 ? 22.371 -1.203 -33.342 1.00 86.81 550 ASP A C 1
ATOM 4379 O O . ASP A 1 550 ? 21.652 -2.047 -32.810 1.00 86.81 550 ASP A O 1
ATOM 4383 N N . VAL A 1 551 ? 23.001 -0.278 -32.602 1.00 89.00 551 VAL A N 1
ATOM 4384 C CA . VAL A 1 551 ? 22.835 -0.180 -31.142 1.00 89.00 551 VAL A CA 1
ATOM 4385 C C . VAL A 1 551 ? 21.429 0.313 -30.807 1.00 89.00 551 VAL A C 1
ATOM 4387 O O . VAL A 1 551 ? 21.029 1.424 -31.180 1.00 89.00 551 VAL A O 1
ATOM 4390 N N . LYS A 1 552 ? 20.687 -0.498 -30.048 1.00 90.56 552 LYS A N 1
ATOM 4391 C CA . LYS A 1 552 ? 19.346 -0.148 -29.569 1.00 90.56 552 LYS A CA 1
ATOM 4392 C C . LYS A 1 552 ? 19.460 0.911 -28.478 1.00 90.56 552 LYS A C 1
ATOM 4394 O O . LYS A 1 552 ? 20.319 0.816 -27.606 1.00 90.56 552 LYS A O 1
ATOM 4399 N N . GLN A 1 553 ? 18.607 1.930 -28.532 1.00 90.81 553 GLN A N 1
ATOM 4400 C CA . GLN A 1 553 ? 18.566 2.986 -27.522 1.00 90.81 553 GLN A CA 1
ATOM 4401 C C . GLN A 1 553 ? 17.260 2.904 -26.744 1.00 90.81 553 GLN A C 1
ATOM 4403 O O . GLN A 1 553 ? 16.189 2.914 -27.349 1.00 90.81 553 GLN A O 1
ATOM 4408 N N . TYR A 1 554 ? 17.369 2.874 -25.422 1.00 86.94 554 TYR A N 1
ATOM 4409 C CA . TYR A 1 554 ? 16.242 2.857 -24.496 1.00 86.94 554 TYR A CA 1
ATOM 4410 C C . TYR A 1 554 ? 16.342 4.029 -23.526 1.00 86.94 554 TYR A C 1
ATOM 4412 O O . TYR A 1 554 ? 17.393 4.657 -23.392 1.00 86.94 554 TYR A O 1
ATOM 4420 N N . ILE A 1 555 ? 15.242 4.327 -22.845 1.00 82.19 555 ILE A N 1
ATOM 4421 C CA . ILE A 1 555 ? 15.162 5.394 -21.849 1.00 82.19 555 ILE A CA 1
ATOM 4422 C C . ILE A 1 555 ? 14.624 4.781 -20.560 1.00 82.19 555 ILE A C 1
ATOM 4424 O O . ILE A 1 555 ? 13.641 4.045 -20.590 1.00 82.19 555 ILE A O 1
ATOM 4428 N N . MET A 1 556 ? 15.261 5.100 -19.439 1.00 81.19 556 MET A N 1
ATOM 4429 C CA . MET A 1 556 ? 14.847 4.714 -18.096 1.00 81.19 556 MET A CA 1
ATOM 4430 C C . MET A 1 556 ? 14.650 5.982 -17.268 1.00 81.19 556 MET A C 1
ATOM 4432 O O . MET A 1 556 ? 15.584 6.760 -17.081 1.00 81.19 556 MET A O 1
ATOM 4436 N N . GLY A 1 557 ? 13.428 6.200 -16.789 1.00 73.06 557 GLY A N 1
ATOM 4437 C CA . GLY A 1 557 ? 13.122 7.314 -15.900 1.00 73.06 557 GLY A CA 1
ATOM 4438 C C . GLY A 1 557 ? 13.435 7.000 -14.445 1.00 73.06 557 GLY A C 1
ATOM 4439 O O . GLY A 1 557 ? 13.119 5.915 -13.964 1.00 73.06 557 GLY A O 1
ATOM 4440 N N . ILE A 1 558 ? 14.021 7.966 -13.742 1.00 64.19 558 ILE A N 1
ATOM 4441 C CA . ILE A 1 558 ? 14.212 7.932 -12.292 1.00 64.19 558 ILE A CA 1
ATOM 4442 C C . ILE A 1 558 ? 13.513 9.138 -11.672 1.00 64.19 558 ILE A C 1
ATOM 4444 O O . ILE A 1 558 ? 13.737 10.288 -12.063 1.00 64.19 558 ILE A O 1
ATOM 4448 N N . ASP A 1 559 ? 12.678 8.889 -10.666 1.00 70.00 559 ASP A N 1
ATOM 4449 C CA . ASP A 1 559 ? 12.043 9.940 -9.874 1.00 70.00 559 ASP A CA 1
ATOM 4450 C C . ASP A 1 559 ? 13.044 10.526 -8.865 1.00 70.00 559 ASP A C 1
ATOM 4452 O O . ASP A 1 559 ? 13.121 10.136 -7.699 1.00 70.00 559 ASP A O 1
ATOM 4456 N N . LEU A 1 560 ? 13.829 11.499 -9.331 1.00 53.16 560 LEU A N 1
ATOM 4457 C CA . LEU A 1 560 ? 14.818 12.192 -8.503 1.00 53.16 560 LEU A CA 1
ATOM 4458 C C . LEU A 1 560 ? 14.178 12.957 -7.332 1.00 53.16 560 LEU A C 1
ATOM 4460 O O . LEU A 1 560 ? 14.837 13.176 -6.319 1.00 53.16 560 LEU A O 1
ATOM 4464 N N . GLN A 1 561 ? 12.908 13.365 -7.441 1.00 51.28 561 GLN A N 1
ATOM 4465 C CA . GLN A 1 561 ? 12.206 14.089 -6.375 1.00 51.28 561 GLN A CA 1
ATOM 4466 C C . GLN A 1 561 ? 11.750 13.155 -5.252 1.00 51.28 561 GLN A C 1
ATOM 4468 O O . GLN A 1 561 ? 11.653 13.594 -4.105 1.00 51.28 561 GLN A O 1
ATOM 4473 N N . ALA A 1 562 ? 11.475 11.887 -5.556 1.00 45.53 562 ALA A N 1
ATOM 4474 C CA . ALA A 1 562 ? 11.248 10.858 -4.548 1.00 45.53 562 ALA A CA 1
ATOM 4475 C C . ALA A 1 562 ? 12.556 10.448 -3.849 1.00 45.53 562 ALA A C 1
ATOM 4477 O O . ALA A 1 562 ? 12.557 10.281 -2.632 1.00 45.53 562 ALA A O 1
ATOM 4478 N N . GLU A 1 563 ? 13.670 10.348 -4.580 1.00 42.38 563 GLU A N 1
ATOM 4479 C CA . GLU A 1 563 ? 14.990 10.000 -4.020 1.00 42.38 563 GLU A CA 1
ATOM 4480 C C . GLU A 1 563 ? 15.581 11.122 -3.148 1.00 42.38 563 GLU A C 1
ATOM 4482 O O . GLU A 1 563 ? 16.095 10.877 -2.059 1.00 42.38 563 GLU A O 1
ATOM 4487 N N . LEU A 1 564 ? 15.444 12.390 -3.557 1.00 43.38 564 LEU A N 1
ATOM 4488 C CA . LEU A 1 564 ? 15.908 13.537 -2.761 1.00 43.38 564 LEU A CA 1
ATOM 4489 C C . LEU A 1 564 ? 15.111 13.743 -1.464 1.00 43.38 564 LEU A C 1
ATOM 4491 O O . LEU A 1 564 ? 15.635 14.344 -0.526 1.00 43.38 564 LEU A O 1
ATOM 4495 N N . ARG A 1 565 ? 13.866 13.251 -1.397 1.00 45.97 565 ARG A N 1
ATOM 4496 C CA . ARG A 1 565 ? 13.074 13.208 -0.156 1.00 45.97 565 ARG A CA 1
ATOM 4497 C C . ARG A 1 565 ? 13.523 12.090 0.791 1.00 45.97 565 ARG A C 1
ATOM 4499 O O . ARG A 1 565 ? 13.336 12.240 1.991 1.00 45.97 565 ARG A O 1
ATOM 4506 N N . GLN A 1 566 ? 14.132 11.031 0.254 1.00 40.88 566 GLN A N 1
ATOM 4507 C CA . GLN A 1 566 ? 14.647 9.867 0.991 1.00 40.88 566 GLN A CA 1
ATOM 4508 C C . GLN A 1 566 ? 16.127 10.020 1.397 1.00 40.88 566 GLN A C 1
ATOM 4510 O O . GLN A 1 566 ? 16.615 9.330 2.289 1.00 40.88 566 GLN A O 1
ATOM 4515 N N . ALA A 1 567 ? 16.875 10.941 0.779 1.00 33.22 567 ALA A N 1
ATOM 4516 C CA . ALA A 1 567 ? 18.265 11.194 1.146 1.00 33.22 567 ALA A CA 1
ATOM 4517 C C . ALA A 1 567 ? 18.361 11.930 2.504 1.00 33.22 567 ALA A C 1
ATOM 4519 O O . ALA A 1 567 ? 17.799 13.023 2.645 1.00 33.22 567 ALA A O 1
ATOM 4520 N N . PRO A 1 568 ? 19.132 11.424 3.492 1.00 36.91 568 PRO A N 1
ATOM 4521 C CA . PRO A 1 568 ? 19.391 12.155 4.725 1.00 36.91 568 PRO A CA 1
ATOM 4522 C C . PRO A 1 568 ? 19.982 13.521 4.384 1.00 36.91 568 PRO A C 1
ATOM 4524 O O . PRO A 1 568 ? 21.002 13.614 3.692 1.00 36.91 568 PRO A O 1
ATOM 4527 N N . ARG A 1 569 ? 19.355 14.599 4.870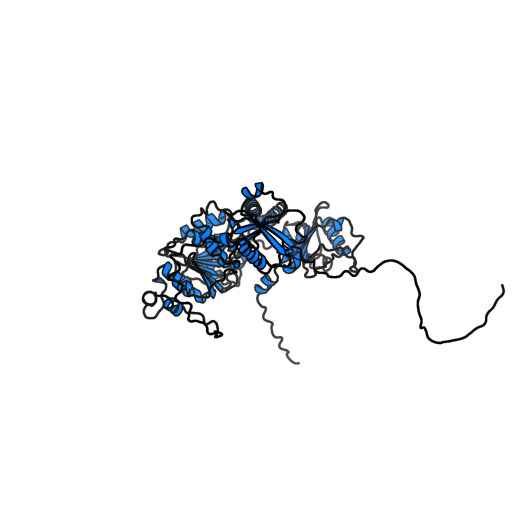 1.00 36.25 569 ARG A N 1
ATOM 4528 C CA . ARG A 1 569 ? 19.913 15.951 4.768 1.00 36.25 569 ARG A CA 1
ATOM 4529 C C . ARG A 1 569 ? 21.288 15.944 5.431 1.00 36.25 569 ARG A C 1
ATOM 4531 O O . ARG A 1 569 ? 21.388 16.064 6.649 1.00 36.25 569 ARG A O 1
ATOM 4538 N N . ARG A 1 570 ? 22.360 15.833 4.640 1.00 35.03 570 ARG A N 1
ATOM 4539 C CA . ARG A 1 570 ? 23.714 16.109 5.128 1.00 35.03 570 ARG A CA 1
ATOM 4540 C C . ARG A 1 570 ? 23.692 17.520 5.698 1.00 35.03 570 ARG A C 1
ATOM 4542 O O . ARG A 1 570 ? 23.522 18.487 4.951 1.00 35.03 570 ARG A O 1
ATOM 4549 N N . MET A 1 571 ? 23.828 17.627 7.021 1.00 31.91 571 MET A N 1
ATOM 4550 C CA . MET A 1 571 ? 24.056 18.900 7.685 1.00 31.91 571 MET A CA 1
ATOM 4551 C C . MET A 1 571 ? 25.204 19.592 6.960 1.00 31.91 571 MET A C 1
ATOM 4553 O O . MET A 1 571 ? 26.318 19.073 6.878 1.00 31.91 571 MET A O 1
ATOM 4557 N N . ARG A 1 572 ? 24.914 20.766 6.401 1.00 31.47 572 ARG A N 1
ATOM 4558 C CA . ARG A 1 572 ? 25.928 21.694 5.919 1.00 31.47 572 ARG A CA 1
ATOM 4559 C C . ARG A 1 572 ? 26.783 22.050 7.133 1.00 31.47 572 ARG A C 1
ATOM 4561 O O . ARG A 1 572 ? 26.382 22.879 7.946 1.00 31.47 572 ARG A O 1
ATOM 4568 N N . THR A 1 573 ? 27.940 21.413 7.280 1.00 33.06 573 THR A N 1
ATOM 4569 C CA . THR A 1 573 ? 28.951 21.863 8.229 1.00 33.06 573 THR A CA 1
ATOM 4570 C C . THR A 1 573 ? 29.338 23.275 7.826 1.00 33.06 573 THR A C 1
ATOM 4572 O O . THR A 1 573 ? 29.880 23.540 6.750 1.00 33.06 573 THR A O 1
ATOM 4575 N N . ARG A 1 574 ? 28.961 24.214 8.690 1.00 30.12 574 ARG A N 1
ATOM 4576 C CA . ARG A 1 574 ? 29.369 25.609 8.640 1.00 30.12 574 ARG A CA 1
ATOM 4577 C C . ARG A 1 574 ? 30.899 25.591 8.662 1.00 30.12 574 ARG A C 1
ATOM 4579 O O . ARG A 1 574 ? 31.487 25.230 9.675 1.00 30.12 574 ARG A O 1
ATOM 4586 N N . ARG A 1 575 ? 31.547 25.921 7.540 1.00 32.50 575 ARG A N 1
ATOM 4587 C CA . ARG A 1 575 ? 32.980 26.236 7.541 1.00 32.50 575 ARG A CA 1
ATOM 4588 C C . ARG A 1 575 ? 33.151 27.453 8.442 1.00 32.50 575 ARG A C 1
ATOM 4590 O O . ARG A 1 575 ? 32.830 28.570 8.044 1.00 32.50 575 ARG A O 1
ATOM 4597 N N . THR A 1 576 ? 33.602 27.222 9.667 1.00 32.97 576 THR A N 1
ATOM 4598 C CA . THR A 1 576 ? 34.208 28.251 10.497 1.00 32.97 576 THR A CA 1
ATOM 4599 C C . THR A 1 576 ? 35.448 28.737 9.761 1.00 32.97 576 THR A C 1
ATOM 4601 O O . THR A 1 576 ? 36.387 27.992 9.493 1.00 32.97 576 THR A O 1
ATOM 4604 N N . ARG A 1 577 ? 35.386 29.997 9.339 1.00 31.70 577 ARG A N 1
ATOM 4605 C CA . ARG A 1 577 ? 36.522 30.754 8.838 1.00 31.70 577 ARG A CA 1
ATOM 4606 C C . ARG A 1 577 ? 37.366 31.098 10.059 1.00 31.70 577 ARG A C 1
ATOM 4608 O O . ARG A 1 577 ? 37.021 32.018 10.789 1.00 31.70 577 ARG A O 1
ATOM 4615 N N . THR A 1 578 ? 38.406 30.318 10.319 1.00 33.81 578 THR A N 1
ATOM 4616 C CA . THR A 1 578 ? 39.445 30.705 11.271 1.00 33.81 578 THR A CA 1
ATOM 4617 C C . THR A 1 578 ? 40.391 31.657 10.555 1.00 33.81 578 THR A C 1
ATOM 4619 O O . THR A 1 578 ? 40.974 31.312 9.529 1.00 33.81 578 THR A O 1
ATOM 4622 N N . GLU A 1 579 ? 40.475 32.875 11.074 1.00 31.42 579 GLU A N 1
ATOM 4623 C CA . GLU A 1 579 ? 41.505 33.851 10.744 1.00 31.42 579 GLU A CA 1
ATOM 4624 C C . GLU A 1 579 ? 42.884 33.294 11.111 1.00 31.42 579 GLU A C 1
ATOM 4626 O O . GLU A 1 579 ? 43.085 32.843 12.240 1.00 31.42 579 GLU A O 1
ATOM 4631 N N . ARG A 1 580 ? 43.813 33.343 10.155 1.00 33.25 580 ARG A N 1
ATOM 4632 C CA . ARG A 1 580 ? 45.198 33.794 10.321 1.00 33.25 580 ARG A CA 1
ATOM 4633 C C . ARG A 1 580 ? 45.670 34.396 9.008 1.00 33.25 580 ARG A C 1
ATOM 4635 O O . ARG A 1 580 ? 45.310 33.822 7.954 1.00 33.25 580 ARG A O 1
#

Sequence (580 aa):
MPKAKSARGTRNSPISRSSTTNNKSPAKSKNNESPKPIKLKLFCLVEGEPAFSVIIRSDQTIDDLKDAIKAKNENAFNGTDAKDLILKLIPNGSTVEELCKFPKESLKVLDNVLEELHTYFPDGAADNPIYIIVEVPKRVSKRDRDQLENDESDRSSSKKVKLETMSLLEAISATELAQKAIINGVPDPSVLSSKELVSVLDNTGTSVTRNDLYYSIPRTAISLQNASFQEIDVISSPWGTKFPVLKVRDLYVRSAFKELYDKIINKFGIDRDIKPDAPQMVLTGTAGIGKSSFLVYFAIRLLATSNEEDPPIIIIQQKEDTMCYAFGGRSVIRYGDIEHFRPFLDLPSTWFLVDSSPAPKLMLARTIFSVSPKTLNSEENLYKEIVKGVPWKYYMAPWELDELKECRDKVEAFHMVPEDFMEHLYEMIGEVQRVGEASPDVKWFNTLECYKDKMQGSLWIPNSKRFACVDMLLAPNYLLQVTTNKDHGIKSKPFKAFLKSMRENKWIHSSEEVALIFVVPQDQIKEFKKQNFKTGTNRVDSKATKELLDVKQYIMGIDLQAELRQAPRRMRTRRTRTER

Organism: NCBI:txid64571

Solvent-accessible surface area (backbone atoms only — not comparable to full-atom values): 34883 Å² total; per-residue (Å²): 137,82,90,83,90,87,84,91,87,83,88,82,89,84,88,82,89,76,89,80,91,86,91,90,82,81,88,72,82,82,70,88,66,74,80,77,72,45,80,41,65,37,36,39,40,40,91,96,52,83,71,47,75,45,78,49,51,29,73,39,34,48,51,59,47,33,44,51,52,37,73,72,43,49,79,87,44,65,94,58,58,44,85,63,51,45,44,30,42,56,73,90,89,74,53,82,77,51,62,82,72,56,70,83,86,78,52,48,69,71,76,59,57,85,45,42,41,34,81,82,41,78,82,53,78,72,95,54,88,42,45,32,41,49,45,75,76,84,79,79,72,87,81,76,58,87,84,69,76,85,77,79,88,78,78,92,75,95,69,96,68,78,89,78,79,61,49,72,63,52,14,33,58,77,41,100,44,42,86,74,28,38,59,95,86,39,78,40,69,86,79,46,54,44,55,54,46,31,58,33,47,69,44,34,65,39,80,66,54,88,88,40,40,69,52,36,43,39,53,33,11,60,76,39,53,87,56,64,71,88,79,47,54,64,48,65,34,64,92,80,39,34,37,60,98,72,73,36,42,59,44,72,46,50,70,64,50,53,52,50,49,52,56,47,42,75,71,53,50,78,59,60,88,50,73,51,96,68,39,44,32,39,39,29,38,64,84,89,67,45,63,68,58,43,53,53,50,48,53,26,51,53,44,20,74,44,48,84,81,54,28,50,41,38,36,38,33,39,66,71,42,63,43,26,42,37,30,29,34,63,83,36,57,21,38,39,51,47,78,73,49,40,78,51,38,63,30,52,52,20,37,34,40,33,33,48,42,72,74,72,78,92,61,53,12,32,28,44,40,32,40,35,59,67,63,50,70,40,92,87,45,60,40,53,62,49,62,74,72,36,92,40,75,46,71,57,65,80,86,49,73,69,58,51,53,50,44,30,74,74,28,78,91,35,61,82,54,55,66,71,58,49,54,51,50,45,55,50,49,48,57,47,61,71,50,74,88,60,73,70,59,75,41,77,37,79,63,72,67,67,67,88,80,72,54,72,52,28,36,33,35,58,78,32,82,86,46,71,78,37,60,32,35,40,35,66,44,40,34,31,36,77,46,91,55,68,81,60,57,41,52,44,69,58,44,51,52,49,54,50,44,35,41,76,34,60,54,37,59,94,86,57,76,40,38,42,33,39,37,28,46,45,89,44,55,89,72,49,58,90,66,48,44,13,39,99,82,72,43,74,40,92,77,67,48,68,79,65,71,67,43,45,76,48,78,42,63,40,60,59,73,64,50,63,72,68,49,79,81,75,74,79,76,76,80,77,81,76,89,130

Foldseek 3Di:
DDDDDDDDDDDDDDDDDDDDDDDDDDDDDPPPDDPDWDWAWEWEDEPPDDIDIFIDTQQDFVLVVLVRVCVVCVPSQPPHDSVQKKKWWDDPDDDPVVVVVDDPVPTDTRDPRGDGNCVVVVPGDPPGHTYMYIDHPDDDDDPPPPVPPPPPPPDPDDDPDDDDFDALQRLCVVDPCCVPQQDPNDGACQRPALVSVLSSVLSFAAADDPLDQCLQQLQLLVVCAVPDLQPDQKRFGPPQGHHPPVRGRIQGDDPLLVVVLVVLCVQLPLDQVDQHPFLEEEEEEAPPQCLVVSLSVNSSVQLNHDDPSHAAWEWEADAQDQKIWIDSRSPGIHIDGVVRCLSVQQRCNHEYEYDNHQADDDHSYNYYHYHYPCQCPDPPGPNVVVVVRHPHYHYRDGDDLVSVVVVLVVGPVNVPPDNVNSVLVCVLVVVVRVPPDDDQQEAEDQALAQDPPQPQQHKYAYPHPLQVLFGIDRFQAETEDEDADLADAGAQPSVVVVVVRSCVSPSDDPPDAHEYEYEYAQVCQVSRDDYAHAYPVRHGDPPRDPNVVRHHYHYHHDHVVVVVVVDPPPPPPPPDPDDD